Protein AF-A0A179G0D1-F1 (afdb_monomer)

Organism: NCBI:txid1380566

Nearest PDB structures (foldseek):
  8s24-assembly1_A  TM=2.147E-01  e=2.801E+00  Homo sapiens

Radius of gyration: 25.32 Å; Cα contacts (8 Å, |Δi|>4): 1006; chains: 1; bounding box: 64×39×79 Å

pLDDT: mean 92.2, std 8.12, range [37.97, 98.31]

Structure (mmCIF, N/CA/C/O backbone):
data_AF-A0A179G0D1-F1
#
_entry.id   AF-A0A179G0D1-F1
#
loop_
_atom_site.group_PDB
_atom_site.id
_atom_site.type_symbol
_atom_site.label_atom_id
_atom_site.label_alt_id
_atom_site.label_comp_id
_atom_site.label_asym_id
_atom_site.label_entity_id
_atom_site.label_seq_id
_atom_site.pdbx_PDB_ins_code
_atom_site.Cartn_x
_atom_site.Cartn_y
_atom_site.Cartn_z
_atom_site.occupancy
_atom_site.B_iso_or_equiv
_atom_site.auth_seq_id
_atom_site.auth_comp_id
_atom_site.auth_asym_id
_atom_site.auth_atom_id
_atom_site.pdbx_PDB_model_num
ATOM 1 N N . MET A 1 1 ? -4.807 5.491 48.603 1.00 39.28 1 MET A N 1
ATOM 2 C CA . MET A 1 1 ? -5.044 5.304 47.156 1.00 39.28 1 MET A CA 1
ATOM 3 C C . MET A 1 1 ? -4.787 3.841 46.855 1.00 39.28 1 MET A C 1
ATOM 5 O O . MET A 1 1 ? -3.741 3.354 47.265 1.00 39.28 1 MET A O 1
ATOM 9 N N . ALA A 1 2 ? -5.748 3.122 46.272 1.00 37.97 2 ALA A N 1
ATOM 10 C CA . ALA A 1 2 ? -5.516 1.740 45.857 1.00 37.97 2 ALA A CA 1
ATOM 11 C C . ALA A 1 2 ? -4.412 1.736 44.791 1.00 37.97 2 ALA A C 1
ATOM 13 O O . ALA A 1 2 ? -4.463 2.536 43.859 1.00 37.97 2 ALA A O 1
ATOM 14 N N . ILE A 1 3 ? -3.393 0.899 44.979 1.00 49.31 3 ILE A N 1
ATOM 15 C CA . ILE A 1 3 ? -2.288 0.755 44.033 1.00 49.31 3 ILE A CA 1
ATOM 16 C C . ILE A 1 3 ? -2.880 0.187 42.744 1.00 49.31 3 ILE A C 1
ATOM 18 O O . ILE A 1 3 ? -3.497 -0.879 42.751 1.00 49.31 3 ILE A O 1
ATOM 22 N N . PHE A 1 4 ? -2.749 0.942 41.658 1.00 64.94 4 PHE A N 1
ATOM 23 C CA . PHE A 1 4 ? -3.170 0.519 40.334 1.00 64.94 4 PHE A CA 1
ATOM 24 C C . PHE A 1 4 ? -2.309 -0.669 39.903 1.00 64.94 4 PHE A C 1
ATOM 26 O O . PHE A 1 4 ? -1.105 -0.526 39.710 1.00 64.94 4 PHE A O 1
ATOM 33 N N . ASN A 1 5 ? -2.921 -1.846 39.788 1.00 75.88 5 ASN A N 1
ATOM 34 C CA . ASN A 1 5 ? -2.228 -3.033 39.312 1.00 75.88 5 ASN A CA 1
ATOM 35 C C . ASN A 1 5 ? -2.349 -3.089 37.784 1.00 75.88 5 ASN A C 1
ATOM 37 O O . ASN A 1 5 ? -3.320 -3.628 37.247 1.00 75.88 5 ASN A O 1
ATOM 41 N N . VAL A 1 6 ? -1.399 -2.471 37.080 1.00 83.62 6 VAL A N 1
ATOM 42 C CA . VAL A 1 6 ? -1.234 -2.701 35.640 1.00 83.62 6 VAL A CA 1
ATOM 43 C C . VAL A 1 6 ? -0.894 -4.186 35.481 1.00 83.62 6 VAL A C 1
ATOM 45 O O . VAL A 1 6 ? 0.033 -4.645 36.146 1.00 83.62 6 VAL A O 1
ATOM 48 N N . PRO A 1 7 ? -1.588 -4.962 34.625 1.00 85.44 7 PRO A N 1
ATOM 49 C CA . PRO A 1 7 ? -1.140 -6.321 34.320 1.00 85.44 7 PRO A CA 1
ATOM 50 C C . PRO A 1 7 ? 0.321 -6.310 33.831 1.00 85.44 7 PRO A C 1
ATOM 52 O O . PRO A 1 7 ? 0.851 -5.265 33.480 1.00 85.44 7 PRO A O 1
ATOM 55 N N . GLU A 1 8 ? 1.014 -7.435 33.744 1.00 84.94 8 GLU A N 1
ATOM 56 C CA . GLU A 1 8 ? 2.316 -7.445 33.051 1.00 84.94 8 GLU A CA 1
ATOM 57 C C . GLU A 1 8 ? 2.097 -7.488 31.522 1.00 84.94 8 GLU A C 1
ATOM 59 O O . GLU A 1 8 ? 1.105 -8.080 31.072 1.00 84.94 8 GLU A O 1
ATOM 64 N N . PRO A 1 9 ? 2.969 -6.860 30.705 1.00 84.06 9 PRO A N 1
ATOM 65 C CA . PRO A 1 9 ? 2.855 -6.915 29.252 1.00 84.06 9 PRO A CA 1
ATOM 66 C C . PRO A 1 9 ? 2.921 -8.358 28.736 1.00 84.06 9 PRO A C 1
ATOM 68 O O . PRO A 1 9 ? 3.546 -9.243 29.320 1.00 84.06 9 PRO A O 1
ATOM 71 N N . ASN A 1 10 ? 2.270 -8.584 27.600 1.00 87.19 10 ASN A N 1
ATOM 72 C CA . ASN A 1 10 ? 2.371 -9.801 26.807 1.00 87.19 10 ASN A CA 1
ATOM 73 C C . ASN A 1 10 ? 2.396 -9.381 25.332 1.00 87.19 10 ASN A C 1
ATOM 75 O O . ASN A 1 10 ? 1.562 -8.574 24.917 1.00 87.19 10 ASN A O 1
ATOM 79 N N . ASN A 1 11 ? 3.340 -9.920 24.559 1.00 83.75 11 ASN A N 1
ATOM 80 C CA . ASN A 1 11 ? 3.545 -9.548 23.155 1.00 83.75 11 ASN A CA 1
ATOM 81 C C . ASN A 1 11 ? 2.497 -10.153 22.204 1.00 83.75 11 ASN A C 1
ATOM 83 O O . ASN A 1 11 ? 2.361 -9.692 21.074 1.00 83.75 11 ASN A O 1
ATOM 87 N N . LEU A 1 12 ? 1.764 -11.181 22.639 1.00 87.25 12 LEU A N 1
ATOM 88 C CA . LEU A 1 12 ? 0.807 -11.944 21.830 1.00 87.25 12 LEU A CA 1
ATOM 89 C C . LEU A 1 12 ? -0.655 -11.604 22.127 1.00 87.25 12 LEU A C 1
ATOM 91 O O . LEU A 1 12 ? -1.526 -11.860 21.298 1.00 87.25 12 LEU A O 1
ATOM 95 N N . HIS A 1 13 ? -0.942 -11.050 23.305 1.00 91.81 13 HIS A N 1
ATOM 96 C CA . HIS A 1 13 ? -2.311 -10.836 23.771 1.00 91.81 13 HIS A CA 1
ATOM 97 C C . HIS A 1 13 ? -2.532 -9.393 24.218 1.00 91.81 13 HIS A C 1
ATOM 99 O O . HIS A 1 13 ? -1.615 -8.774 24.771 1.00 91.81 13 HIS A O 1
ATOM 105 N N . PRO A 1 14 ? -3.740 -8.836 24.017 1.00 94.56 14 PRO A N 1
ATOM 106 C CA . PRO A 1 14 ? -4.059 -7.514 24.533 1.00 94.56 14 PRO A CA 1
ATOM 107 C C . PRO A 1 14 ? -3.942 -7.509 26.056 1.00 94.56 14 PRO A C 1
ATOM 109 O O . PRO A 1 14 ? -4.116 -8.534 26.710 1.00 94.56 14 PRO A O 1
ATOM 112 N N . ARG A 1 15 ? -3.619 -6.359 26.644 1.00 94.75 15 ARG A N 1
ATOM 113 C CA . ARG A 1 15 ? -3.534 -6.259 28.108 1.00 94.75 15 ARG A CA 1
ATOM 114 C C . ARG A 1 15 ? -4.920 -6.243 28.736 1.00 94.75 15 ARG A C 1
ATOM 116 O O . ARG A 1 15 ? -5.127 -6.825 29.802 1.00 94.75 15 ARG A O 1
ATOM 123 N N . TRP A 1 16 ? -5.868 -5.631 28.034 1.00 95.69 16 TRP A N 1
ATOM 124 C CA . TRP A 1 16 ? -7.251 -5.530 28.455 1.00 95.69 16 TRP A CA 1
ATOM 125 C C . TRP A 1 16 ? -8.225 -5.872 27.338 1.00 95.69 16 TRP A C 1
ATOM 127 O O . TRP A 1 16 ? -7.956 -5.637 26.163 1.00 95.69 16 TRP A O 1
ATOM 137 N N . LEU A 1 17 ? -9.390 -6.367 27.739 1.00 97.25 17 LEU A N 1
ATOM 138 C CA . LEU A 1 17 ? -10.559 -6.546 26.891 1.00 97.25 17 LEU A CA 1
ATOM 139 C C . LEU A 1 17 ? -11.753 -5.847 27.536 1.00 97.25 17 LEU A C 1
ATOM 141 O O . LEU A 1 17 ? -11.923 -5.868 28.757 1.00 97.25 17 LEU A O 1
ATOM 145 N N . LEU A 1 18 ? -12.597 -5.231 26.717 1.00 97.69 18 LEU A N 1
ATOM 146 C CA . LEU A 1 18 ? -13.865 -4.676 27.158 1.00 97.69 18 LEU A CA 1
ATOM 147 C C . LEU A 1 18 ? -14.913 -5.789 27.213 1.00 97.69 18 LEU A C 1
ATOM 149 O O . LEU A 1 18 ? -15.201 -6.422 26.199 1.00 97.69 18 LEU A O 1
ATOM 153 N N . ASN A 1 19 ? -15.522 -5.990 28.380 1.00 97.75 19 ASN A N 1
ATOM 154 C CA . ASN A 1 19 ? -16.714 -6.817 28.516 1.00 97.75 19 ASN A CA 1
ATOM 155 C C . ASN A 1 19 ? -17.952 -5.978 28.147 1.00 97.75 19 ASN A C 1
ATOM 157 O O . ASN A 1 19 ? -18.317 -5.049 28.877 1.00 97.75 19 ASN A O 1
ATOM 161 N N . LEU A 1 20 ? -18.592 -6.285 27.014 1.00 96.62 20 LEU A N 1
ATOM 162 C CA . LEU A 1 20 ? -19.716 -5.501 26.484 1.00 96.62 20 LEU A CA 1
ATOM 163 C C . LEU A 1 20 ? -20.985 -5.604 27.343 1.00 96.62 20 LEU A C 1
ATOM 165 O O . LEU A 1 20 ? -21.753 -4.636 27.419 1.00 96.62 20 LEU A O 1
ATOM 169 N N . ASP A 1 21 ? -21.198 -6.736 28.013 1.00 95.19 21 ASP A N 1
ATOM 170 C CA . ASP A 1 21 ? -22.391 -6.977 28.828 1.00 95.19 21 ASP A CA 1
ATOM 171 C C . ASP A 1 21 ? -22.311 -6.237 30.159 1.00 95.19 21 ASP A C 1
ATOM 173 O O . ASP A 1 21 ? -23.216 -5.481 30.518 1.00 95.19 21 ASP A O 1
ATOM 177 N N . LYS A 1 22 ? -21.179 -6.380 30.854 1.00 96.75 22 LYS A N 1
ATOM 178 C CA . LYS A 1 22 ? -20.906 -5.704 32.129 1.00 96.75 22 LYS A CA 1
ATOM 179 C C . LYS A 1 22 ? -20.537 -4.231 31.955 1.00 96.75 22 LYS A C 1
ATOM 181 O O . LYS A 1 22 ? -20.590 -3.479 32.927 1.00 96.75 22 LYS A O 1
ATOM 186 N N . TRP A 1 23 ? -20.179 -3.821 30.735 1.00 96.56 23 TRP A N 1
ATOM 187 C CA . TRP A 1 23 ? -19.649 -2.494 30.417 1.00 96.56 23 TRP A CA 1
ATOM 188 C C . TRP A 1 23 ? -18.460 -2.126 31.310 1.00 96.56 23 TRP A C 1
ATOM 190 O O . TRP A 1 23 ? -18.458 -1.121 32.025 1.00 96.56 23 TRP A O 1
ATOM 200 N N . SER A 1 24 ? -17.459 -3.003 31.309 1.00 96.94 24 SER A N 1
ATOM 201 C CA . SER A 1 24 ? -16.287 -2.896 32.176 1.00 96.94 24 SER A CA 1
ATOM 202 C C . SER A 1 24 ? -15.034 -3.427 31.497 1.00 96.94 24 SER A C 1
ATOM 204 O O . SER A 1 24 ? -15.102 -4.404 30.750 1.00 96.94 24 SER A O 1
ATOM 206 N N . LEU A 1 25 ? -13.891 -2.825 31.805 1.00 95.75 25 LEU A N 1
ATOM 207 C CA . LEU A 1 25 ? -12.588 -3.302 31.365 1.00 95.75 25 LEU A CA 1
ATOM 208 C C . LEU A 1 25 ? -12.143 -4.500 32.220 1.00 95.75 25 LEU A C 1
ATOM 210 O O . LEU A 1 25 ? -12.266 -4.475 33.445 1.00 95.75 25 LEU A O 1
ATOM 214 N N . SER A 1 26 ? -11.625 -5.546 31.585 1.00 95.31 26 SER A N 1
ATOM 215 C CA . SER A 1 26 ? -11.068 -6.732 32.244 1.00 95.31 26 SER A CA 1
ATOM 216 C C . SER A 1 26 ? -9.633 -6.957 31.781 1.00 95.31 26 SER A C 1
ATOM 218 O O . SER A 1 26 ? -9.331 -6.791 30.600 1.00 95.31 26 SER A O 1
ATOM 220 N N . SER A 1 27 ? -8.739 -7.328 32.700 1.00 94.56 27 SER A N 1
ATOM 221 C CA . SER A 1 27 ? -7.403 -7.823 32.342 1.00 94.56 27 SER A CA 1
ATOM 222 C C . SER A 1 27 ? -7.555 -9.099 31.523 1.00 94.56 27 SER A C 1
ATOM 224 O O . SER A 1 27 ? -8.339 -9.966 31.903 1.00 94.56 27 SER A O 1
ATOM 226 N N . TYR A 1 28 ? -6.803 -9.239 30.428 1.00 95.19 28 TYR A N 1
ATOM 227 C CA . TYR A 1 28 ? -6.852 -10.454 29.608 1.00 95.19 28 TYR A CA 1
ATOM 228 C C . TYR A 1 28 ? -6.548 -11.709 30.432 1.00 95.19 28 TYR A C 1
ATOM 230 O O . TYR A 1 28 ? -7.207 -12.724 30.251 1.00 95.19 28 TYR A O 1
ATOM 238 N N . ARG A 1 29 ? -5.603 -11.620 31.379 1.00 93.81 29 ARG A N 1
ATOM 239 C CA . ARG A 1 29 ? -5.217 -12.740 32.257 1.00 93.81 29 ARG A CA 1
ATOM 240 C C . ARG A 1 29 ? -6.380 -13.253 33.098 1.00 93.81 29 ARG A C 1
ATOM 242 O O . ARG A 1 29 ? -6.520 -14.455 33.275 1.00 93.81 29 ARG A O 1
ATOM 249 N N . ASP A 1 30 ? -7.227 -12.348 33.574 1.00 94.88 30 ASP A N 1
ATOM 250 C CA . ASP A 1 30 ? -8.336 -12.697 34.465 1.00 94.88 30 ASP A CA 1
ATOM 251 C C . ASP A 1 30 ? -9.474 -13.397 33.709 1.00 94.88 30 ASP A C 1
ATOM 253 O O . ASP A 1 30 ? -10.311 -14.055 34.320 1.00 94.88 30 ASP A O 1
ATOM 257 N N . VAL A 1 31 ? -9.521 -13.242 32.382 1.00 95.94 31 VAL A N 1
ATOM 258 C CA . VAL A 1 31 ? -10.565 -13.800 31.509 1.00 95.94 31 VAL A CA 1
ATOM 259 C C . VAL A 1 31 ? -9.994 -14.752 30.458 1.00 95.94 31 VAL A C 1
ATOM 261 O O . VAL A 1 31 ? -10.681 -15.099 29.500 1.00 95.94 31 VAL A O 1
ATOM 264 N N . GLU A 1 32 ? -8.739 -15.178 30.613 1.00 96.00 32 GLU A N 1
ATOM 265 C CA . GLU A 1 32 ? -8.001 -15.913 29.584 1.00 96.00 32 GLU A CA 1
ATOM 266 C C . GLU A 1 32 ? -8.692 -17.231 29.219 1.00 96.00 32 GLU A C 1
ATOM 268 O O . GLU A 1 32 ? -8.821 -17.546 28.037 1.00 96.00 32 GLU A O 1
ATOM 273 N N . ASP A 1 33 ? -9.197 -17.972 30.205 1.00 96.75 33 ASP A N 1
ATOM 274 C CA . ASP A 1 33 ? -9.899 -19.239 29.975 1.00 96.75 33 ASP A CA 1
ATOM 275 C C . ASP A 1 33 ? -11.215 -19.042 29.205 1.00 96.75 33 ASP A C 1
ATOM 277 O O . ASP A 1 33 ? -11.544 -19.813 28.297 1.00 96.75 33 ASP A O 1
ATOM 281 N N . GLU A 1 34 ? -11.958 -17.975 29.515 1.00 96.62 34 GLU A N 1
ATOM 282 C CA . GLU A 1 34 ? -13.186 -17.622 28.797 1.00 96.62 34 GLU A CA 1
ATOM 283 C C . GLU A 1 34 ? -12.878 -17.194 27.360 1.00 96.62 34 GLU A C 1
ATOM 285 O O . GLU A 1 34 ? -13.547 -17.638 26.424 1.00 96.62 34 GLU A O 1
ATOM 290 N N . VAL A 1 35 ? -11.831 -16.387 27.171 1.00 96.19 35 VAL A N 1
ATOM 291 C CA . VAL A 1 35 ? -11.383 -15.914 25.858 1.00 96.19 35 VAL A CA 1
ATOM 292 C C . VAL A 1 35 ? -10.835 -17.059 25.010 1.00 96.19 35 VAL A C 1
ATOM 294 O O . VAL A 1 35 ? -11.150 -17.129 23.826 1.00 96.19 35 VAL A O 1
ATOM 297 N N . LYS A 1 36 ? -10.095 -18.012 25.585 1.00 95.31 36 LYS A N 1
ATOM 298 C CA . LYS A 1 36 ? -9.659 -19.227 24.874 1.00 95.31 36 LYS A CA 1
ATOM 299 C C . LYS A 1 36 ? -10.841 -20.056 24.376 1.00 95.31 36 LYS A C 1
ATOM 301 O O . LYS A 1 36 ? -10.759 -20.655 23.308 1.00 95.31 36 LYS A O 1
ATOM 306 N N . LYS A 1 37 ? -11.947 -20.085 25.129 1.00 95.62 37 LYS A N 1
ATOM 307 C CA . LYS A 1 37 ? -13.154 -20.844 24.772 1.00 95.62 37 LYS A CA 1
ATOM 308 C C . LYS A 1 37 ? -14.048 -20.119 23.765 1.00 95.62 37 LYS A C 1
ATOM 310 O O . LYS A 1 37 ? -14.605 -20.756 22.876 1.00 95.62 37 LYS A O 1
ATOM 315 N N . GLN A 1 38 ? -14.251 -18.816 23.941 1.00 95.38 38 GLN A N 1
ATOM 316 C CA . GLN A 1 38 ? -15.261 -18.044 23.207 1.00 95.38 38 GLN A CA 1
ATOM 317 C C . GLN A 1 38 ? -14.668 -17.088 22.170 1.00 95.38 38 GLN A C 1
ATOM 319 O O . GLN A 1 38 ? -15.422 -16.506 21.388 1.00 95.38 38 GLN A O 1
ATOM 324 N N . GLY A 1 39 ? -13.349 -16.902 22.171 1.00 96.50 39 GLY A N 1
ATOM 325 C CA . GLY A 1 39 ? -12.656 -15.860 21.427 1.00 96.50 39 GLY A CA 1
ATOM 326 C C . GLY A 1 39 ? -12.999 -14.451 21.910 1.00 96.50 39 GLY A C 1
ATOM 327 O O . GLY A 1 39 ? -13.874 -14.232 22.750 1.00 96.50 39 GLY A O 1
ATOM 328 N N . TYR A 1 40 ? -12.328 -13.468 21.321 1.00 98.00 40 TYR A N 1
ATOM 329 C CA . TYR A 1 40 ? -12.668 -12.057 21.462 1.00 98.00 40 TYR A CA 1
ATOM 330 C C . TYR A 1 40 ? -12.838 -11.406 20.091 1.00 98.00 40 TYR A C 1
ATOM 332 O O . TYR A 1 40 ? -12.479 -11.972 19.052 1.00 98.00 40 TYR A O 1
ATOM 340 N N . GLY A 1 41 ? -13.454 -10.234 20.114 1.00 97.69 41 GLY A N 1
ATOM 341 C CA . GLY A 1 41 ? -13.712 -9.392 18.965 1.00 97.69 41 GLY A CA 1
ATOM 342 C C . GLY A 1 41 ? -12.737 -8.228 18.821 1.00 97.69 41 GLY A C 1
ATOM 343 O O . GLY A 1 41 ? -12.164 -7.794 19.816 1.00 97.69 41 GLY A O 1
ATOM 344 N N . ILE A 1 42 ? -12.605 -7.667 17.622 1.00 97.12 42 ILE A N 1
ATOM 345 C CA . ILE A 1 42 ? -11.907 -6.393 17.381 1.00 97.12 42 ILE A CA 1
ATOM 346 C C . ILE A 1 42 ? -12.742 -5.454 16.516 1.00 97.12 42 ILE A C 1
ATOM 348 O O . ILE A 1 42 ? -13.594 -5.882 15.738 1.00 97.12 42 ILE A O 1
ATOM 352 N N . VAL A 1 43 ? -12.461 -4.163 16.617 1.00 96.06 43 VAL A N 1
ATOM 353 C CA . VAL A 1 43 ? -13.108 -3.130 15.810 1.00 96.06 43 VAL A CA 1
ATOM 354 C C . VAL A 1 43 ? -12.068 -2.219 15.175 1.00 96.06 43 VAL A C 1
ATOM 356 O O . VAL A 1 43 ? -11.113 -1.804 15.828 1.00 96.06 43 VAL A O 1
ATOM 359 N N . SER A 1 44 ? -12.309 -1.881 13.912 1.00 96.56 44 SER A N 1
ATOM 360 C CA . SER A 1 44 ? -11.576 -0.874 13.150 1.00 96.56 44 SER A CA 1
ATOM 361 C C . SER A 1 44 ? -12.529 0.258 12.748 1.00 96.56 44 SER A C 1
ATOM 363 O O . SER A 1 44 ? -13.620 0.016 12.235 1.00 96.56 44 SER A O 1
ATOM 365 N N . TYR A 1 45 ? -12.153 1.497 13.068 1.00 95.62 45 TYR A N 1
ATOM 366 C CA . TYR A 1 45 ? -12.973 2.717 12.970 1.00 95.62 45 TYR A CA 1
ATOM 367 C C . TYR A 1 45 ? -12.092 3.944 13.304 1.00 95.62 45 TYR A C 1
ATOM 369 O O . TYR A 1 45 ? -10.879 3.815 13.458 1.00 95.62 45 TYR A O 1
ATOM 377 N N . THR A 1 46 ? -12.657 5.156 13.387 1.00 94.75 46 THR A N 1
ATOM 378 C CA . THR A 1 46 ? -11.854 6.399 13.437 1.00 94.75 46 THR A CA 1
ATOM 379 C C . THR A 1 46 ? -12.311 7.443 14.464 1.00 94.75 46 THR A C 1
ATOM 381 O O . THR A 1 46 ? -12.420 8.630 14.150 1.00 94.75 46 THR A O 1
ATOM 384 N N . TRP A 1 47 ? -12.494 7.054 15.731 1.00 93.00 47 TRP A N 1
ATOM 385 C CA . TRP A 1 47 ? -12.873 7.993 16.808 1.00 93.00 47 TRP A CA 1
ATOM 386 C C . TRP A 1 47 ? -11.959 9.227 16.910 1.00 93.00 47 TRP A C 1
ATOM 388 O O . TRP A 1 47 ? -12.442 10.345 17.086 1.00 93.00 47 TRP A O 1
ATOM 398 N N . GLY A 1 48 ? -10.639 9.059 16.745 1.00 90.12 48 GLY A N 1
ATOM 399 C CA . GLY A 1 48 ? -9.661 10.144 16.893 1.00 90.12 48 GLY A CA 1
ATOM 400 C C . GLY A 1 48 ? -9.844 11.283 15.884 1.00 90.12 48 GLY A C 1
ATOM 401 O O . GLY A 1 48 ? -9.398 12.403 16.121 1.00 90.12 48 GLY A O 1
ATOM 402 N N . ARG A 1 49 ? -10.547 11.029 14.772 1.00 91.06 49 ARG A N 1
ATOM 403 C CA . ARG A 1 49 ? -10.867 12.029 13.739 1.00 91.06 49 ARG A CA 1
ATOM 404 C C . ARG A 1 49 ? -12.066 12.898 14.093 1.00 91.06 49 ARG A C 1
ATOM 406 O O . ARG A 1 49 ? -12.222 13.980 13.531 1.00 91.06 49 ARG A O 1
ATOM 413 N N . VAL A 1 50 ? -12.881 12.431 15.030 1.00 91.75 50 VAL A N 1
ATOM 414 C CA . VAL A 1 50 ? -14.130 13.065 15.459 1.00 91.75 50 VAL A CA 1
ATOM 415 C C . VAL A 1 50 ? -14.120 13.389 16.956 1.00 91.75 50 VAL A C 1
ATOM 417 O O . VAL A 1 50 ? -15.136 13.818 17.503 1.00 91.75 50 VAL A O 1
ATOM 420 N N . ALA A 1 51 ? -12.966 13.232 17.611 1.00 92.44 51 ALA A N 1
ATOM 421 C CA . ALA A 1 51 ? -12.750 13.579 19.007 1.00 92.44 51 ALA A CA 1
ATOM 422 C C . ALA A 1 51 ? -12.914 15.087 19.249 1.00 92.44 51 ALA A C 1
ATOM 424 O O . ALA A 1 51 ? -12.511 15.925 18.441 1.00 92.44 51 ALA A O 1
ATOM 425 N N . VAL A 1 52 ? -13.493 15.429 20.397 1.00 92.88 52 VAL A N 1
ATOM 426 C CA . VAL A 1 52 ? -13.675 16.797 20.875 1.00 92.88 52 VAL A CA 1
ATOM 427 C C . VAL A 1 52 ? -12.563 17.098 21.884 1.00 92.88 52 VAL A C 1
ATOM 429 O O . VAL A 1 52 ? -12.573 16.529 22.980 1.00 92.88 52 VAL A O 1
ATOM 432 N N . PRO A 1 53 ? -11.595 17.975 21.552 1.00 89.06 53 PRO A N 1
ATOM 433 C CA . PRO A 1 53 ? -10.437 18.220 22.405 1.00 89.06 53 PRO A CA 1
ATOM 434 C C . PRO A 1 53 ? -10.818 18.618 23.834 1.00 89.06 53 PRO A C 1
ATOM 436 O O . PRO A 1 53 ? -11.663 19.488 24.050 1.00 89.06 53 PRO A O 1
ATOM 439 N N . GLY A 1 54 ? -10.175 17.978 24.812 1.00 87.38 54 GLY A N 1
ATOM 440 C CA . GLY A 1 54 ? -10.315 18.302 26.233 1.00 87.38 54 GLY A CA 1
ATOM 441 C C . GLY A 1 54 ? -11.654 17.927 26.875 1.00 87.38 54 GLY A C 1
ATOM 442 O O . GLY A 1 54 ? -11.867 18.286 28.031 1.00 87.38 54 GLY A O 1
ATOM 443 N N . LYS A 1 55 ? -12.550 17.224 26.171 1.00 92.06 55 LYS A N 1
ATOM 444 C CA . LYS A 1 55 ? -13.824 16.751 26.729 1.00 92.06 55 LYS A CA 1
ATOM 445 C C . LYS A 1 55 ? -13.817 15.237 26.896 1.00 92.06 55 LYS A C 1
ATOM 447 O O . LYS A 1 55 ? -13.367 14.524 26.004 1.00 92.06 55 LYS A O 1
ATOM 452 N N . ALA A 1 56 ? -14.353 14.765 28.018 1.00 92.50 56 ALA A N 1
ATOM 453 C CA . ALA A 1 56 ? -14.548 13.346 28.295 1.00 92.50 56 ALA A CA 1
ATOM 454 C C . ALA A 1 56 ? -15.970 12.904 27.921 1.00 92.50 56 ALA A C 1
ATOM 456 O O . ALA A 1 56 ? -16.925 13.678 28.037 1.00 92.50 56 ALA A O 1
ATOM 457 N N . ALA A 1 57 ? -16.107 11.664 27.462 1.00 93.62 57 ALA A N 1
ATOM 458 C CA . ALA A 1 57 ? -17.387 11.039 27.180 1.00 93.62 57 ALA A CA 1
ATOM 459 C C . ALA A 1 57 ? -18.136 10.725 28.491 1.00 93.62 57 ALA A C 1
ATOM 461 O O . ALA A 1 57 ? -17.516 10.275 29.460 1.00 93.62 57 ALA A O 1
ATOM 462 N N . PRO A 1 58 ? -19.463 10.931 28.548 1.00 94.00 58 PRO A N 1
ATOM 463 C CA . PRO A 1 58 ? -20.258 10.531 29.703 1.00 94.00 58 PRO A CA 1
ATOM 464 C C . PRO A 1 58 ? -20.395 9.003 29.775 1.00 94.00 58 PRO A C 1
ATOM 466 O O . PRO A 1 58 ? -20.421 8.329 28.749 1.00 94.00 58 PRO A O 1
ATOM 469 N N . ASN A 1 59 ? -20.552 8.464 30.988 1.00 92.62 59 ASN A N 1
ATOM 470 C CA . ASN A 1 59 ? -20.807 7.037 31.252 1.00 92.62 59 ASN A CA 1
ATOM 471 C C . ASN A 1 59 ? -19.770 6.052 30.651 1.00 92.62 59 ASN A C 1
ATOM 473 O O . ASN A 1 59 ? -20.156 5.061 30.013 1.00 92.62 59 ASN A O 1
ATOM 477 N N . PRO A 1 60 ? -18.455 6.276 30.853 1.00 94.69 60 PRO A N 1
ATOM 478 C CA . PRO A 1 60 ? -17.437 5.357 30.358 1.00 94.69 60 PRO A CA 1
ATOM 479 C C . PRO A 1 60 ? -17.536 3.979 31.047 1.00 94.69 60 PRO A C 1
ATOM 481 O O . PRO A 1 60 ? -18.082 3.873 32.152 1.00 94.69 60 PRO A O 1
ATOM 484 N N . PRO A 1 61 ? -17.006 2.908 30.426 1.00 95.12 61 PRO A N 1
ATOM 485 C CA . PRO A 1 61 ? -16.900 1.599 31.062 1.00 95.12 61 PRO A CA 1
ATOM 486 C C . PRO A 1 61 ? -16.234 1.647 32.442 1.00 95.12 61 PRO A C 1
ATOM 488 O O . PRO A 1 61 ? -15.288 2.399 32.682 1.00 95.12 61 PRO A O 1
ATOM 491 N N . LYS A 1 62 ? -16.685 0.787 33.358 1.00 95.38 62 LYS A N 1
ATOM 492 C CA . LYS A 1 62 ? -16.060 0.662 34.684 1.00 95.38 62 LYS A CA 1
ATOM 493 C C . LYS A 1 62 ? -14.637 0.104 34.562 1.00 95.38 62 LYS A C 1
ATOM 495 O O . LYS A 1 62 ? -14.383 -0.770 33.739 1.00 95.38 62 LYS A O 1
ATOM 500 N N . GLY A 1 63 ? -13.733 0.555 35.432 1.00 91.00 63 GLY A N 1
ATOM 501 C CA . GLY A 1 63 ? -12.361 0.031 35.537 1.00 91.00 63 GLY A CA 1
ATOM 502 C C . GLY A 1 63 ? -11.299 0.797 34.740 1.00 91.00 63 GLY A C 1
ATOM 503 O O . GLY A 1 63 ? -10.112 0.533 34.922 1.00 91.00 63 GLY A O 1
ATOM 504 N N . LEU A 1 64 ? -11.694 1.774 33.918 1.00 90.56 64 LEU A N 1
ATOM 505 C CA . LEU A 1 64 ? -10.763 2.657 33.210 1.00 90.56 64 LEU A CA 1
ATOM 506 C C . LEU A 1 64 ? -10.006 3.576 34.178 1.00 90.56 64 LEU A C 1
ATOM 508 O O . LEU A 1 64 ? -10.572 4.054 35.159 1.00 90.56 64 LEU A O 1
ATOM 512 N N . GLN A 1 65 ? -8.730 3.828 33.877 1.00 87.00 65 GLN A N 1
ATOM 513 C CA . GLN A 1 65 ? -7.868 4.756 34.630 1.00 87.00 65 GLN A CA 1
ATOM 514 C C . GLN A 1 65 ? -7.541 6.035 33.854 1.00 87.00 65 GLN A C 1
ATOM 516 O O . GLN A 1 65 ? -6.711 6.838 34.276 1.00 87.00 65 GLN A O 1
ATOM 521 N N . TRP A 1 66 ? -8.153 6.201 32.691 1.00 90.31 66 TRP A N 1
ATOM 522 C CA . TRP A 1 66 ? -7.992 7.356 31.828 1.00 90.31 66 TRP A CA 1
ATOM 523 C C . TRP A 1 66 ? -9.362 7.836 31.380 1.00 90.31 66 TRP A C 1
ATOM 525 O O . TRP A 1 66 ? -10.324 7.064 31.327 1.00 90.31 66 TRP A O 1
ATOM 535 N N . ASP A 1 67 ? -9.432 9.115 31.035 1.00 89.62 67 ASP A N 1
ATOM 536 C CA . ASP A 1 67 ? -10.627 9.677 30.434 1.00 89.62 67 ASP A CA 1
ATOM 537 C C . ASP A 1 67 ? -10.802 9.119 29.022 1.00 89.62 67 ASP A C 1
ATOM 539 O O . ASP A 1 67 ? -9.865 9.094 28.221 1.00 89.62 67 ASP A O 1
ATOM 543 N N . VAL A 1 68 ? -12.027 8.710 28.703 1.00 92.38 68 VAL A N 1
ATOM 544 C CA . VAL A 1 68 ? -12.431 8.389 27.333 1.00 92.38 68 VAL A CA 1
ATOM 545 C C . VAL A 1 68 ? -12.752 9.709 26.633 1.00 92.38 68 VAL A C 1
ATOM 547 O O . VAL A 1 68 ? -13.663 10.403 27.087 1.00 92.38 68 VAL A O 1
ATOM 550 N N . PRO A 1 69 ? -12.050 10.099 25.554 1.00 93.25 69 PRO A N 1
ATOM 551 C CA . PRO A 1 69 ? -12.350 11.337 24.838 1.00 93.25 69 PRO A CA 1
ATOM 552 C C . PRO A 1 69 ? -13.788 11.356 24.321 1.00 93.25 69 PRO A C 1
ATOM 554 O O . PRO A 1 69 ? -14.242 10.358 23.784 1.00 93.25 69 PRO A O 1
ATOM 557 N N . LEU A 1 70 ? -14.497 12.478 24.436 1.00 94.81 70 LEU A N 1
ATOM 558 C CA . LEU A 1 70 ? -15.797 12.673 23.791 1.00 94.81 70 LEU A CA 1
ATOM 559 C C . LEU A 1 70 ? -15.611 12.739 22.272 1.00 94.81 70 LEU A C 1
ATOM 561 O O . LEU A 1 70 ? -14.659 13.356 21.800 1.00 94.81 70 LEU A O 1
ATOM 565 N N . VAL A 1 71 ? -16.548 12.187 21.504 1.00 95.00 71 VAL A N 1
ATOM 566 C CA . VAL A 1 71 ? -16.604 12.345 20.043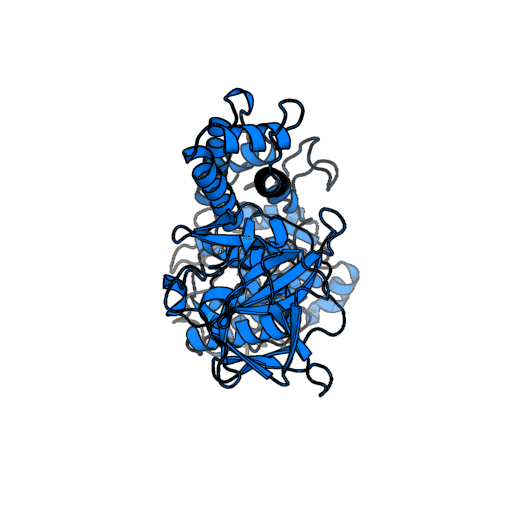 1.00 95.00 71 VAL A CA 1
ATOM 567 C C . VAL A 1 71 ? -17.907 13.022 19.623 1.00 95.00 71 VAL A C 1
ATOM 569 O O . VAL A 1 71 ? -18.884 13.010 20.368 1.00 95.00 71 VAL A O 1
ATOM 572 N N . LYS A 1 72 ? -17.908 13.661 18.448 1.00 94.31 72 LYS A N 1
ATOM 573 C CA . LYS A 1 72 ? -19.061 14.425 17.935 1.00 94.31 72 LYS A CA 1
ATOM 574 C C . LYS A 1 72 ? -19.975 13.652 16.977 1.00 94.31 72 LYS A C 1
ATOM 576 O O . LYS A 1 72 ? -21.092 14.105 16.762 1.00 94.31 72 LYS A O 1
ATOM 581 N N . SER A 1 73 ? -19.501 12.550 16.388 1.00 93.56 73 SER A N 1
ATOM 582 C CA . SER A 1 73 ? -20.260 11.798 15.371 1.00 93.56 73 SER A CA 1
ATOM 583 C C . SER A 1 73 ? -21.218 10.761 15.961 1.00 93.56 73 SER A C 1
ATOM 585 O O . SER A 1 73 ? -22.199 10.421 15.315 1.00 93.56 73 SER A O 1
ATOM 587 N N . PHE A 1 74 ? -20.950 10.256 17.167 1.00 95.25 74 PHE A N 1
ATOM 588 C CA . PHE A 1 74 ? -21.747 9.212 17.816 1.00 95.25 74 PHE A CA 1
ATOM 589 C C . PHE A 1 74 ? -21.527 9.209 19.336 1.00 95.25 74 PHE A C 1
ATOM 591 O O . PHE A 1 74 ? -20.576 9.787 19.862 1.00 95.25 74 PHE A O 1
ATOM 598 N N . THR A 1 75 ? -22.406 8.539 20.061 1.00 95.38 75 THR A N 1
ATOM 599 C CA . THR A 1 75 ? -22.349 8.337 21.510 1.00 95.38 75 THR A CA 1
ATOM 600 C C . THR A 1 75 ? -21.707 6.994 21.864 1.00 95.38 75 THR A C 1
ATOM 602 O O . THR A 1 75 ? -21.584 6.090 21.034 1.00 95.38 75 THR A O 1
ATOM 605 N N . LEU A 1 76 ? -21.320 6.824 23.134 1.00 95.25 76 LEU A N 1
ATOM 606 C CA . LEU A 1 76 ? -20.856 5.524 23.631 1.00 95.25 76 LEU A CA 1
ATOM 607 C C . LEU A 1 76 ? -21.939 4.442 23.567 1.00 95.25 76 LEU A C 1
ATOM 609 O O . LEU A 1 76 ? -21.609 3.273 23.386 1.00 95.25 76 LEU A O 1
ATOM 613 N N . GLU A 1 77 ? -23.210 4.815 23.713 1.00 95.56 77 GLU A N 1
ATOM 614 C CA . GLU A 1 77 ? -24.330 3.875 23.639 1.00 95.56 77 GLU A CA 1
ATOM 615 C C . GLU A 1 77 ? -24.546 3.367 22.213 1.00 95.56 77 GLU A C 1
ATOM 617 O O . GLU A 1 77 ? -24.674 2.159 22.015 1.00 95.56 77 GLU A O 1
ATOM 622 N N . GLU A 1 78 ? -24.502 4.258 21.220 1.00 96.44 78 GLU A N 1
ATOM 623 C CA . GLU A 1 78 ? -24.565 3.888 19.800 1.00 96.44 78 GLU A CA 1
ATOM 624 C C . GLU A 1 78 ? -23.387 2.988 19.423 1.00 96.44 78 GLU A C 1
ATOM 626 O O . GLU A 1 78 ? -23.583 1.891 18.901 1.00 96.44 78 GLU A O 1
ATOM 631 N N . ALA A 1 79 ? -22.164 3.383 19.789 1.00 96.44 79 ALA A N 1
ATOM 632 C CA . ALA A 1 79 ? -20.982 2.572 19.532 1.00 96.44 79 ALA A CA 1
ATOM 633 C C . ALA A 1 79 ? -21.079 1.190 20.202 1.00 96.44 79 ALA A C 1
ATOM 635 O O . ALA A 1 79 ? -20.809 0.172 19.566 1.00 96.44 79 ALA A O 1
ATOM 636 N N . LYS A 1 80 ? -21.541 1.119 21.459 1.00 96.25 80 LYS A N 1
ATOM 637 C CA . LYS A 1 80 ? -21.802 -0.149 22.158 1.00 96.25 80 LYS A CA 1
ATOM 638 C C . LYS A 1 80 ? -22.801 -1.024 21.406 1.00 96.25 80 LYS A C 1
ATOM 640 O O . LYS A 1 80 ? -22.593 -2.235 21.328 1.00 96.25 80 LYS A O 1
ATOM 645 N N . ALA A 1 81 ? -23.886 -0.442 20.896 1.00 96.69 81 ALA A N 1
ATOM 646 C CA . ALA A 1 81 ? -24.897 -1.169 20.138 1.00 96.69 81 ALA A CA 1
ATOM 647 C C . ALA A 1 81 ? -24.300 -1.782 18.863 1.00 96.69 81 ALA A C 1
ATOM 649 O O . ALA A 1 81 ? -24.520 -2.964 18.602 1.00 96.69 81 ALA A O 1
ATOM 650 N N . VAL A 1 82 ? -23.462 -1.028 18.145 1.00 97.19 82 VAL A N 1
ATOM 651 C CA . VAL A 1 82 ? -22.727 -1.531 16.977 1.00 97.19 82 VAL A CA 1
ATOM 652 C C . VAL A 1 82 ? -21.762 -2.653 17.370 1.00 97.19 82 VAL A C 1
ATOM 654 O O . VAL A 1 82 ? -21.805 -3.719 16.761 1.00 97.19 82 VAL A O 1
ATOM 657 N N . MET A 1 83 ? -20.958 -2.495 18.431 1.00 95.94 83 MET A N 1
ATOM 658 C CA . MET A 1 83 ? -20.030 -3.551 18.876 1.00 95.94 83 MET A CA 1
ATOM 659 C C . MET A 1 83 ? -20.751 -4.861 19.228 1.00 95.94 83 MET A C 1
ATOM 661 O O . MET A 1 83 ? -20.233 -5.947 18.967 1.00 95.94 83 MET A O 1
ATOM 665 N N . LYS A 1 84 ? -21.966 -4.781 19.789 1.00 95.94 84 LYS A N 1
ATOM 666 C CA . LYS A 1 84 ? -22.771 -5.963 20.134 1.00 95.94 84 LYS A CA 1
ATOM 667 C C . LYS A 1 84 ? -23.182 -6.800 18.921 1.00 95.94 84 LYS A C 1
ATOM 669 O O . LYS A 1 84 ? -23.386 -8.002 19.083 1.00 95.94 84 LYS A O 1
ATOM 674 N N . THR A 1 85 ? -23.252 -6.218 17.722 1.00 95.12 85 THR A N 1
ATOM 675 C CA . THR A 1 85 ? -23.568 -6.964 16.485 1.00 95.12 85 THR A CA 1
ATOM 676 C C . THR A 1 85 ? -22.548 -8.065 16.182 1.00 95.12 85 THR A C 1
ATOM 678 O O . THR A 1 85 ? -22.877 -9.056 15.537 1.00 95.12 85 THR A O 1
ATOM 681 N N . MET A 1 86 ? -21.329 -7.946 16.716 1.00 94.00 86 MET A N 1
ATOM 682 C CA . MET A 1 86 ? -20.265 -8.933 16.556 1.00 94.00 86 MET A CA 1
ATOM 683 C C . MET A 1 86 ? -20.550 -10.264 17.273 1.00 94.00 86 MET A C 1
ATOM 685 O O . MET A 1 86 ? -19.910 -11.276 16.979 1.00 94.00 86 MET A O 1
ATOM 689 N N . GLY A 1 87 ? -21.482 -10.274 18.235 1.00 94.75 87 GLY A N 1
ATOM 690 C CA . GLY A 1 87 ? -21.832 -11.473 19.000 1.00 94.75 87 GLY A CA 1
ATOM 691 C C . GLY A 1 87 ? -20.702 -11.965 19.911 1.00 94.75 87 GLY A C 1
ATOM 692 O O . GLY A 1 87 ? -20.554 -13.169 20.117 1.00 94.75 87 GLY A O 1
ATOM 693 N N . LYS A 1 88 ? -19.873 -11.047 20.425 1.00 96.75 88 LYS A N 1
ATOM 694 C CA . LYS A 1 88 ? -18.770 -11.344 21.348 1.00 96.75 88 LYS A CA 1
ATOM 695 C C . LYS A 1 88 ? -18.966 -10.651 22.688 1.00 96.75 88 LYS A C 1
ATOM 697 O O . LYS A 1 88 ? -19.252 -9.461 22.733 1.00 96.75 88 LYS A O 1
ATOM 702 N N . THR A 1 89 ? -18.737 -11.389 23.772 1.00 97.38 89 THR A N 1
ATOM 703 C CA . THR A 1 89 ? -18.721 -10.849 25.140 1.00 97.38 89 THR A CA 1
ATOM 704 C C . THR A 1 89 ? -17.545 -9.897 25.342 1.00 97.38 89 THR A C 1
ATOM 706 O O . THR A 1 89 ? -17.692 -8.834 25.947 1.00 97.38 89 THR A O 1
ATOM 709 N N . TYR A 1 90 ? -16.378 -10.284 24.818 1.00 98.25 90 TYR A N 1
ATOM 710 C CA . TYR A 1 90 ? -15.122 -9.559 24.953 1.00 98.25 90 TYR A CA 1
ATOM 711 C C . TYR A 1 90 ? -14.706 -8.939 23.628 1.00 98.25 90 TYR A C 1
ATOM 713 O O . TYR A 1 90 ? -14.646 -9.630 22.611 1.00 98.25 90 TYR A O 1
ATOM 721 N N . VAL A 1 91 ? -14.373 -7.651 23.654 1.00 97.81 91 VAL A N 1
ATOM 722 C CA . VAL A 1 91 ? -13.874 -6.914 22.491 1.00 97.81 91 VAL A CA 1
ATOM 723 C C . VAL A 1 91 ? -12.619 -6.145 22.875 1.00 97.81 91 VAL A C 1
ATOM 725 O O . VAL A 1 91 ? -12.583 -5.479 23.908 1.00 97.81 91 VAL A O 1
ATOM 728 N N . TRP A 1 92 ? -11.588 -6.215 22.039 1.00 97.12 92 TRP A N 1
ATOM 729 C CA . TRP A 1 92 ? -10.512 -5.241 22.069 1.00 97.12 92 TRP A CA 1
ATOM 730 C C . TRP A 1 92 ? -10.922 -4.039 21.223 1.00 97.12 92 TRP A C 1
ATOM 732 O O . TRP A 1 92 ? -11.145 -4.146 20.015 1.00 97.12 92 TRP A O 1
ATOM 742 N N . TRP A 1 93 ? -11.056 -2.897 21.885 1.00 95.06 93 TRP A N 1
ATOM 743 C CA . TRP A 1 93 ? -11.497 -1.650 21.283 1.00 95.06 93 TRP A CA 1
ATOM 744 C C . TRP A 1 93 ? -10.516 -0.561 21.686 1.00 95.06 93 TRP A C 1
ATOM 746 O O . TRP A 1 93 ? -10.489 -0.183 22.852 1.00 95.06 93 TRP A O 1
ATOM 756 N N . ASP A 1 94 ? -9.688 -0.084 20.761 1.00 92.62 94 ASP A N 1
ATOM 757 C CA . ASP A 1 94 ? -8.560 0.818 21.043 1.00 92.62 94 ASP A CA 1
ATOM 758 C C . ASP A 1 94 ? -8.910 2.021 21.954 1.00 92.62 94 ASP A C 1
ATOM 760 O O . ASP A 1 94 ? -8.185 2.317 22.900 1.00 92.62 94 ASP A O 1
ATOM 764 N N . TRP A 1 95 ? -10.065 2.658 21.767 1.00 93.12 95 TRP A N 1
ATOM 765 C CA . TRP A 1 95 ? -10.546 3.800 22.561 1.00 93.12 95 TRP A CA 1
ATOM 766 C C . TRP A 1 95 ? -10.841 3.454 24.024 1.00 93.12 95 TRP A C 1
ATOM 768 O O . TRP A 1 95 ? -10.799 4.333 24.883 1.00 93.12 95 TRP A O 1
ATOM 778 N N . MET A 1 96 ? -11.065 2.170 24.322 1.00 94.38 96 MET A N 1
ATOM 779 C CA . MET A 1 96 ? -11.314 1.647 25.670 1.00 94.38 96 MET A CA 1
ATOM 780 C C . MET A 1 96 ? -10.162 0.804 26.215 1.00 94.38 96 MET A C 1
ATOM 782 O O . MET A 1 96 ? -9.997 0.710 27.423 1.00 94.38 96 MET A O 1
ATOM 786 N N . CYS A 1 97 ? -9.390 0.144 25.355 1.00 95.12 97 CYS A N 1
ATOM 787 C CA . CYS A 1 97 ? -8.373 -0.834 25.742 1.00 95.12 97 CYS A CA 1
ATOM 788 C C . CYS A 1 97 ? -6.944 -0.292 25.634 1.00 95.12 97 CYS A C 1
ATOM 790 O O . CYS A 1 97 ? -6.015 -0.958 26.079 1.00 95.12 97 CYS A O 1
ATOM 792 N N . VAL A 1 98 ? -6.759 0.906 25.080 1.00 92.50 98 VAL A N 1
ATOM 793 C CA . VAL A 1 98 ? -5.479 1.620 25.044 1.00 92.50 98 VAL A CA 1
ATOM 794 C C . VAL A 1 98 ? -5.639 2.918 25.835 1.00 92.50 98 VAL A C 1
ATOM 796 O O . VAL A 1 98 ? -6.667 3.577 25.670 1.00 92.50 98 VAL A O 1
ATOM 799 N N . PRO A 1 99 ? -4.669 3.317 26.681 1.00 91.69 99 PRO A N 1
ATOM 800 C CA . PRO A 1 99 ? -4.718 4.604 27.364 1.00 91.69 99 PRO A CA 1
ATOM 801 C C . PRO A 1 99 ? -4.980 5.764 26.401 1.00 91.69 99 PRO A C 1
ATOM 803 O O . PRO A 1 99 ? -4.280 5.910 25.398 1.00 91.69 99 PRO A O 1
ATOM 806 N N . GLN A 1 100 ? -5.982 6.585 26.719 1.00 89.19 100 GLN A N 1
ATOM 807 C CA . GLN A 1 100 ? -6.398 7.741 25.921 1.00 89.19 100 GLN A CA 1
ATOM 808 C C . GLN A 1 100 ? -6.215 9.060 26.678 1.00 89.19 100 GLN A C 1
ATOM 810 O O . GLN A 1 100 ? -5.952 9.081 27.880 1.00 89.19 100 GLN A O 1
ATOM 815 N N . GLY A 1 101 ? -6.364 10.173 25.958 1.00 78.50 101 GLY A N 1
ATOM 816 C CA . GLY A 1 101 ? -6.404 11.516 26.532 1.00 78.50 101 GLY A CA 1
ATOM 817 C C . GLY A 1 101 ? -5.259 12.424 26.089 1.00 78.50 101 GLY A C 1
ATOM 818 O O . GLY A 1 101 ? -4.508 12.134 25.159 1.00 78.50 101 GLY A O 1
ATOM 819 N N . ASP A 1 102 ? -5.160 13.571 26.756 1.00 77.38 102 ASP A N 1
ATOM 820 C CA . ASP A 1 102 ? -4.139 14.581 26.483 1.00 77.38 102 ASP A CA 1
ATOM 821 C C . ASP A 1 102 ? -2.750 14.067 26.895 1.00 77.38 102 ASP A C 1
ATOM 823 O O . ASP A 1 102 ? -2.477 13.849 28.079 1.00 77.38 102 ASP A O 1
ATOM 827 N N . LYS A 1 103 ? -1.849 13.900 25.917 1.00 74.00 103 LYS A N 1
ATOM 828 C CA . LYS A 1 103 ? -0.482 13.397 26.142 1.00 74.00 103 LYS A CA 1
ATOM 829 C C . LYS A 1 103 ? 0.320 14.245 27.133 1.00 74.00 103 LYS A C 1
ATOM 831 O O . LYS A 1 103 ? 1.216 13.701 27.782 1.00 74.00 103 LYS A O 1
ATOM 836 N N . SER A 1 104 ? 0.008 15.538 27.265 1.00 75.25 104 SER A N 1
ATOM 837 C CA . SER A 1 104 ? 0.653 16.429 28.240 1.00 75.25 104 SER A CA 1
ATOM 838 C C . SER A 1 104 ? 0.230 16.135 29.683 1.00 75.25 104 SER A C 1
ATOM 840 O O . SER A 1 104 ? 0.987 16.402 30.613 1.00 75.25 104 SER A O 1
ATOM 842 N N . LYS A 1 105 ? -0.952 15.536 29.867 1.00 80.06 105 LYS A N 1
ATOM 843 C CA . LYS A 1 105 ? -1.521 15.159 31.169 1.00 80.06 105 LYS A CA 1
ATOM 844 C C . LYS A 1 105 ? -1.327 13.679 31.494 1.00 80.06 105 LYS A C 1
ATOM 846 O O . LYS A 1 105 ? -1.468 13.278 32.645 1.00 80.06 105 LYS A O 1
ATOM 851 N N . MET A 1 106 ? -1.006 12.868 30.489 1.00 83.25 106 MET A N 1
ATOM 852 C CA . MET A 1 106 ? -0.750 11.441 30.645 1.00 83.25 106 MET A CA 1
ATOM 853 C C . MET A 1 106 ? 0.595 11.196 31.342 1.00 83.25 106 MET A C 1
ATOM 855 O O . MET A 1 106 ? 1.621 11.765 30.957 1.00 83.25 106 MET A O 1
ATOM 859 N N . SER A 1 107 ? 0.602 10.320 32.351 1.00 86.06 107 SER A N 1
ATOM 860 C CA . SER A 1 107 ? 1.833 9.938 33.047 1.00 86.06 107 SER A CA 1
ATOM 861 C C . SER A 1 107 ? 2.815 9.231 32.096 1.00 86.06 107 SER A C 1
ATOM 863 O O . SER A 1 107 ? 2.387 8.589 31.130 1.00 86.06 107 SER A O 1
ATOM 865 N N . PRO A 1 108 ? 4.137 9.292 32.356 1.00 85.50 108 PRO A N 1
ATOM 866 C CA . PRO A 1 108 ? 5.124 8.545 31.573 1.00 85.50 108 PRO A CA 1
ATOM 867 C C . PRO A 1 108 ? 4.817 7.042 31.492 1.00 85.50 108 PRO A C 1
ATOM 869 O O . PRO A 1 108 ? 4.994 6.432 30.441 1.00 85.50 108 PRO A O 1
ATOM 872 N N . GLU A 1 109 ? 4.297 6.463 32.575 1.00 87.12 109 GLU A N 1
ATOM 873 C CA . GLU A 1 109 ? 3.899 5.058 32.632 1.00 87.12 109 GLU A CA 1
ATOM 874 C C . GLU A 1 109 ? 2.740 4.733 31.679 1.00 87.12 109 GLU A C 1
ATOM 876 O O . GLU A 1 109 ? 2.834 3.773 30.917 1.00 87.12 109 GLU A O 1
ATOM 881 N N . LEU A 1 110 ? 1.678 5.548 31.652 1.00 87.25 110 LEU A N 1
ATOM 882 C CA . LEU A 1 110 ? 0.557 5.346 30.727 1.00 87.25 110 LEU A CA 1
ATOM 883 C C . LEU A 1 110 ? 0.972 5.545 29.265 1.00 87.25 110 LEU A C 1
ATOM 885 O O . LEU A 1 110 ? 0.479 4.827 28.398 1.00 87.25 110 LEU A O 1
ATOM 889 N N . ARG A 1 111 ? 1.914 6.458 28.985 1.00 84.12 111 ARG A N 1
ATOM 890 C CA . ARG A 1 111 ? 2.487 6.619 27.637 1.00 84.12 111 ARG A CA 1
ATOM 891 C C . ARG A 1 111 ? 3.267 5.382 27.197 1.00 84.12 111 ARG A C 1
ATOM 893 O O . ARG A 1 111 ? 3.102 4.943 26.062 1.00 84.12 111 ARG A O 1
ATOM 900 N N . ARG A 1 112 ? 4.064 4.795 28.097 1.00 86.12 112 ARG A N 1
ATOM 901 C CA . ARG A 1 112 ? 4.753 3.520 27.844 1.00 86.12 112 ARG A CA 1
ATOM 902 C C . ARG A 1 112 ? 3.746 2.406 27.552 1.00 86.12 112 ARG A C 1
ATOM 904 O O . ARG A 1 112 ? 3.876 1.724 26.546 1.00 86.12 112 ARG A O 1
ATOM 911 N N . ILE A 1 113 ? 2.709 2.270 28.379 1.00 89.19 113 ILE A N 1
ATOM 912 C CA . ILE A 1 113 ? 1.654 1.263 28.187 1.00 89.19 113 ILE A CA 1
ATOM 913 C C . ILE A 1 113 ? 0.918 1.469 26.855 1.00 89.19 113 ILE A C 1
ATOM 915 O O . ILE A 1 113 ? 0.647 0.498 26.155 1.00 89.19 113 ILE A O 1
ATOM 919 N N . GLN A 1 114 ? 0.601 2.715 26.484 1.00 87.88 114 GLN A N 1
ATOM 920 C CA . GLN A 1 114 ? 0.002 3.031 25.185 1.00 87.88 114 GLN A CA 1
ATOM 921 C C . GLN A 1 114 ? 0.895 2.543 24.039 1.00 87.88 114 GLN A C 1
ATOM 923 O O . GLN A 1 114 ? 0.406 1.858 23.145 1.00 87.88 114 GLN A O 1
ATOM 928 N N . ALA A 1 115 ? 2.192 2.860 24.077 1.00 83.38 115 ALA A N 1
ATOM 929 C CA . ALA A 1 115 ? 3.139 2.419 23.055 1.00 83.38 115 ALA A CA 1
ATOM 930 C C . ALA A 1 115 ? 3.224 0.883 22.970 1.00 83.38 115 ALA A C 1
ATOM 932 O O . ALA A 1 115 ? 3.190 0.335 21.871 1.00 83.38 115 ALA A O 1
ATOM 933 N N . GLU A 1 116 ? 3.248 0.189 24.112 1.00 87.31 116 GLU A N 1
ATOM 934 C CA . GLU A 1 116 ? 3.248 -1.279 24.172 1.00 87.31 116 GLU A CA 1
ATOM 935 C C . GLU A 1 116 ? 1.985 -1.900 23.563 1.00 87.31 116 GLU A C 1
ATOM 937 O O . GLU A 1 116 ? 2.086 -2.875 22.819 1.00 87.31 116 GLU A O 1
ATOM 942 N N . GLU A 1 117 ? 0.793 -1.354 23.844 1.00 88.94 117 GLU A N 1
ATOM 943 C CA . GLU A 1 117 ? -0.448 -1.849 23.232 1.00 88.94 117 GLU A CA 1
ATOM 944 C C . GLU A 1 117 ? -0.476 -1.617 21.717 1.00 88.94 117 GLU A C 1
ATOM 946 O O . GLU A 1 117 ? -0.904 -2.502 20.975 1.00 88.94 117 GLU A O 1
ATOM 951 N N . LEU A 1 118 ? 0.006 -0.461 21.251 1.00 84.69 118 LEU A N 1
ATOM 952 C CA . LEU A 1 118 ? 0.085 -0.156 19.821 1.00 84.69 118 LEU A CA 1
ATOM 953 C C . LEU A 1 118 ? 1.085 -1.072 19.101 1.00 84.69 118 LEU A C 1
ATOM 955 O O . LEU A 1 118 ? 0.784 -1.567 18.016 1.00 84.69 118 LEU A O 1
ATOM 959 N N . GLN A 1 119 ? 2.235 -1.371 19.712 1.00 82.12 119 GLN A N 1
ATOM 960 C CA . GLN A 1 119 ? 3.262 -2.228 19.108 1.00 82.12 119 GLN A CA 1
ATOM 961 C C . GLN A 1 119 ? 2.754 -3.651 18.832 1.00 82.12 119 GLN A C 1
ATOM 963 O O . GLN A 1 119 ? 3.133 -4.268 17.837 1.00 82.12 119 GLN A O 1
ATOM 968 N N . LYS A 1 120 ? 1.864 -4.177 19.678 1.00 87.06 120 LYS A N 1
ATOM 969 C CA . LYS A 1 120 ? 1.284 -5.517 19.499 1.00 87.06 120 LYS A CA 1
ATOM 970 C C . LYS A 1 120 ? -0.036 -5.533 18.731 1.00 87.06 120 LYS A C 1
ATOM 972 O O . LYS A 1 120 ? -0.648 -6.598 18.636 1.00 87.06 120 LYS A O 1
ATOM 977 N N . GLN A 1 121 ? -0.482 -4.405 18.167 1.00 87.50 121 GLN A N 1
ATOM 978 C CA . GLN A 1 121 ? -1.767 -4.311 17.466 1.00 87.50 121 GLN A CA 1
ATOM 979 C C . GLN A 1 121 ? -1.918 -5.404 16.395 1.00 87.50 121 GLN A C 1
ATOM 981 O O . GLN A 1 121 ? -2.963 -6.044 16.323 1.00 87.50 121 GLN A O 1
ATOM 986 N N . MET A 1 122 ? -0.858 -5.703 15.634 1.00 85.19 122 MET A N 1
ATOM 987 C CA . MET A 1 122 ? -0.874 -6.798 14.655 1.00 85.19 122 MET A CA 1
ATOM 988 C C . MET A 1 122 ? -1.215 -8.155 15.297 1.00 85.19 122 MET A C 1
ATOM 990 O O . MET A 1 122 ? -2.044 -8.893 14.768 1.00 85.19 122 MET A O 1
ATOM 994 N N . ASN A 1 123 ? -0.598 -8.490 16.432 1.00 88.69 123 ASN A N 1
ATOM 995 C CA . ASN A 1 123 ? -0.827 -9.767 17.114 1.00 88.69 123 ASN A CA 1
ATOM 996 C C . ASN A 1 123 ? -2.224 -9.832 17.737 1.00 88.69 123 ASN A C 1
ATOM 998 O O . ASN A 1 123 ? -2.875 -10.872 17.668 1.00 88.69 123 ASN A O 1
ATOM 1002 N N . ILE A 1 124 ? -2.718 -8.709 18.265 1.00 92.75 124 ILE A N 1
ATOM 1003 C CA . ILE A 1 124 ? -4.102 -8.590 18.739 1.00 92.75 124 ILE A CA 1
ATOM 1004 C C . ILE A 1 124 ? -5.078 -8.846 17.584 1.00 92.75 124 ILE A C 1
ATOM 1006 O O . ILE A 1 124 ? -6.025 -9.611 17.724 1.00 92.75 124 ILE A O 1
ATOM 1010 N N . TYR A 1 125 ? -4.833 -8.261 16.413 1.00 92.25 125 TYR A N 1
ATOM 1011 C CA . TYR A 1 125 ? -5.698 -8.466 15.253 1.00 92.25 125 TYR A CA 1
ATOM 1012 C C . TYR A 1 125 ? -5.669 -9.923 14.779 1.00 92.25 125 TYR A C 1
ATOM 1014 O O . TYR A 1 125 ? -6.724 -10.504 14.539 1.00 92.25 125 TYR A O 1
ATOM 1022 N N . LYS A 1 126 ? -4.481 -10.542 14.715 1.00 89.19 126 LYS A N 1
ATOM 1023 C CA . LYS A 1 126 ? -4.321 -11.965 14.363 1.00 89.19 126 LYS A CA 1
ATOM 1024 C C . LYS A 1 126 ? -5.000 -12.907 15.368 1.00 89.19 126 LYS A C 1
ATOM 1026 O O . LYS A 1 126 ? -5.454 -13.977 14.978 1.00 89.19 126 LYS A O 1
ATOM 1031 N N . GLY A 1 127 ? -5.050 -12.538 16.649 1.00 92.00 127 GLY A N 1
ATOM 1032 C CA . GLY A 1 127 ? -5.639 -13.358 17.710 1.00 92.00 127 GLY A CA 1
ATOM 1033 C C . GLY A 1 127 ? -7.158 -13.226 17.863 1.00 92.00 127 GLY A C 1
ATOM 1034 O O . GLY A 1 127 ? -7.752 -13.987 18.628 1.00 92.00 127 GLY A O 1
ATOM 1035 N N . ALA A 1 128 ? -7.793 -12.269 17.187 1.00 95.19 128 ALA A N 1
ATOM 1036 C CA . ALA A 1 128 ? -9.228 -12.044 17.285 1.00 95.19 128 ALA A CA 1
ATOM 1037 C C . ALA A 1 128 ? -10.022 -13.071 16.464 1.00 95.19 128 ALA A C 1
ATOM 1039 O O . ALA A 1 128 ? -9.652 -13.424 15.349 1.00 95.19 128 ALA A O 1
ATOM 1040 N N . GLN A 1 129 ? -11.159 -13.532 16.993 1.00 95.88 129 GLN A N 1
ATOM 1041 C CA . GLN A 1 129 ? -12.015 -14.508 16.300 1.00 95.88 129 GLN A CA 1
ATOM 1042 C C . GLN A 1 129 ? -13.090 -13.838 15.431 1.00 95.88 129 GLN A C 1
ATOM 1044 O O . GLN A 1 129 ? -13.660 -14.459 14.533 1.00 95.88 129 GLN A O 1
ATOM 1049 N N . LYS A 1 130 ? -13.433 -12.587 15.739 1.00 96.00 130 LYS A N 1
ATOM 1050 C CA . LYS A 1 130 ? -14.386 -11.782 14.977 1.00 96.00 130 LYS A CA 1
ATOM 1051 C C . LYS A 1 130 ? -13.883 -10.351 14.880 1.00 96.00 130 LYS A C 1
ATOM 1053 O O . LYS A 1 130 ? -13.186 -9.864 15.767 1.00 96.00 130 LYS A O 1
ATOM 1058 N N . SER A 1 131 ? -14.288 -9.684 13.818 1.00 96.44 131 SER A N 1
ATOM 1059 C CA . SER A 1 131 ? -13.937 -8.305 13.531 1.00 96.44 131 SER A CA 1
ATOM 1060 C C . SER A 1 131 ? -15.127 -7.591 12.905 1.00 96.44 131 SER A C 1
ATOM 1062 O O . SER A 1 131 ? -15.983 -8.225 12.284 1.00 96.44 131 SER A O 1
ATOM 1064 N N . ILE A 1 132 ? -15.169 -6.271 13.066 1.00 96.62 132 ILE A N 1
ATOM 1065 C CA . ILE A 1 132 ? -16.033 -5.374 12.291 1.00 96.62 132 ILE A CA 1
ATOM 1066 C C . ILE A 1 132 ? -15.226 -4.153 11.846 1.00 96.62 132 ILE A C 1
ATOM 1068 O O . ILE A 1 132 ? -14.328 -3.701 12.564 1.00 96.62 132 ILE A O 1
ATOM 1072 N N . VAL A 1 133 ? -15.577 -3.603 10.688 1.00 97.75 133 VAL A N 1
ATOM 1073 C CA . VAL A 1 133 ? -15.138 -2.276 10.256 1.00 97.75 133 VAL A CA 1
ATOM 1074 C C . VAL A 1 133 ? -16.342 -1.354 10.287 1.00 97.75 133 VAL A C 1
ATOM 1076 O O . VAL A 1 133 ? -17.332 -1.595 9.600 1.00 97.75 133 VAL A O 1
ATOM 1079 N N . TRP A 1 134 ? -16.266 -0.307 11.102 1.00 98.00 134 TRP A N 1
ATOM 1080 C CA . TRP A 1 134 ? -17.365 0.630 11.297 1.00 98.00 134 TRP A CA 1
ATOM 1081 C C . TRP A 1 134 ? -17.086 1.948 10.567 1.00 98.00 134 TRP A C 1
ATOM 1083 O O . TRP A 1 134 ? -16.294 2.778 11.027 1.00 98.00 134 TRP A O 1
ATOM 1093 N N . VAL A 1 135 ? -17.754 2.129 9.424 1.00 97.62 135 VAL A N 1
ATOM 1094 C CA . VAL A 1 135 ? -17.753 3.364 8.623 1.00 97.62 135 VAL A CA 1
ATOM 1095 C C . VAL A 1 135 ? -18.813 4.315 9.182 1.00 97.62 135 VAL A C 1
ATOM 1097 O O . VAL A 1 135 ? -19.919 4.463 8.665 1.00 97.62 135 VAL A O 1
ATOM 1100 N N . HIS A 1 136 ? -18.498 4.863 10.355 1.00 96.50 136 HIS A N 1
ATOM 1101 C CA . HIS A 1 136 ? -19.459 5.503 11.260 1.00 96.50 136 HIS A CA 1
ATOM 1102 C C . HIS A 1 136 ? -20.054 6.823 10.745 1.00 96.50 136 HIS A C 1
ATOM 1104 O O . HIS A 1 136 ? -21.108 7.217 11.241 1.00 96.50 136 HIS A O 1
ATOM 1110 N N . ASP A 1 137 ? -19.450 7.471 9.744 1.00 95.81 137 ASP A N 1
ATOM 1111 C CA . ASP A 1 137 ? -20.012 8.669 9.097 1.00 95.81 137 ASP A CA 1
ATOM 1112 C C . ASP A 1 137 ? -20.853 8.305 7.848 1.00 95.81 137 ASP A C 1
ATOM 1114 O O . ASP A 1 137 ? -21.442 9.169 7.195 1.00 95.81 137 ASP A O 1
ATOM 1118 N N . THR A 1 138 ? -20.971 7.011 7.531 1.00 96.94 138 THR A N 1
ATOM 1119 C CA . THR A 1 138 ? -21.723 6.492 6.386 1.00 96.94 138 THR A CA 1
ATOM 1120 C C . THR A 1 138 ? -23.074 5.896 6.803 1.00 96.94 138 THR A C 1
ATOM 1122 O O . THR A 1 138 ? -23.190 5.296 7.866 1.00 96.94 138 THR A O 1
ATOM 1125 N N . LYS A 1 139 ? -24.105 6.008 5.947 1.00 96.62 139 LYS A N 1
ATOM 1126 C CA . LYS A 1 139 ? -25.399 5.302 6.068 1.00 96.62 139 LYS A CA 1
ATOM 1127 C C . LYS A 1 139 ? -25.733 4.519 4.799 1.00 96.62 139 LYS A C 1
ATOM 1129 O O . LYS A 1 139 ? -25.542 5.040 3.700 1.00 96.62 139 LYS A O 1
ATOM 1134 N N . TRP A 1 140 ? -26.285 3.311 4.947 1.00 96.50 140 TRP A N 1
ATOM 1135 C CA . TRP A 1 140 ? -26.763 2.476 3.833 1.00 96.50 140 TRP A CA 1
ATOM 1136 C C . TRP A 1 140 ? -28.221 2.787 3.449 1.00 96.50 140 TRP A C 1
ATOM 1138 O O . TRP A 1 140 ? -29.092 1.917 3.494 1.00 96.50 140 TRP A O 1
ATOM 1148 N N . ASP A 1 141 ? -28.512 4.048 3.123 1.00 94.56 141 ASP A N 1
ATOM 1149 C CA . ASP A 1 141 ? -29.866 4.542 2.817 1.00 94.56 141 ASP A CA 1
ATOM 1150 C C . ASP A 1 141 ? -30.070 4.976 1.353 1.00 94.56 141 ASP A C 1
ATOM 1152 O O . ASP A 1 141 ? -31.091 5.568 0.998 1.00 94.56 141 ASP A O 1
ATOM 1156 N N . GLY A 1 142 ? -29.099 4.676 0.491 1.00 91.12 142 GLY A N 1
ATOM 1157 C CA . GLY A 1 142 ? -29.094 4.999 -0.928 1.00 91.12 142 GLY A CA 1
ATOM 1158 C C . GLY A 1 142 ? -28.481 6.352 -1.282 1.00 91.12 142 GLY A C 1
ATOM 1159 O O . GLY A 1 142 ? -28.375 6.635 -2.476 1.00 91.12 142 GLY A O 1
ATOM 1160 N N . ARG A 1 143 ? -28.076 7.174 -0.301 1.00 90.62 143 ARG A N 1
ATOM 1161 C CA . ARG A 1 143 ? -27.536 8.530 -0.533 1.00 90.62 143 ARG A CA 1
ATOM 1162 C C . ARG A 1 143 ? -26.022 8.649 -0.363 1.00 90.62 143 ARG A C 1
ATOM 1164 O O . ARG A 1 143 ? -25.462 9.669 -0.748 1.00 90.62 143 ARG A O 1
ATOM 1171 N N . SER A 1 144 ? -25.368 7.645 0.219 1.00 94.00 144 SER A N 1
ATOM 1172 C CA . SER A 1 144 ? -23.921 7.662 0.448 1.00 94.00 144 SER A CA 1
ATOM 1173 C C . SER A 1 144 ? -23.128 7.494 -0.856 1.00 94.00 144 SER A C 1
ATOM 1175 O O . SER A 1 144 ? -23.444 6.632 -1.685 1.00 94.00 144 SER A O 1
ATOM 1177 N N . ASP A 1 145 ? -22.051 8.272 -1.005 1.00 94.38 145 ASP A N 1
ATOM 1178 C CA . ASP A 1 145 ? -21.066 8.086 -2.078 1.00 94.38 145 ASP A CA 1
ATOM 1179 C C . ASP A 1 145 ? -20.418 6.702 -1.993 1.00 94.38 145 ASP A C 1
ATOM 1181 O O . ASP A 1 145 ? -20.265 6.025 -3.008 1.00 94.38 145 ASP A O 1
ATOM 1185 N N . LEU A 1 146 ? -20.108 6.249 -0.772 1.00 96.12 146 LEU A N 1
ATOM 1186 C CA . LEU A 1 146 ? -19.504 4.944 -0.526 1.00 96.12 146 LEU A CA 1
ATOM 1187 C C . LEU A 1 146 ? -20.458 3.807 -0.893 1.00 96.12 146 LEU A C 1
ATOM 1189 O O . LEU A 1 146 ? -20.042 2.826 -1.505 1.00 96.12 146 LEU A O 1
ATOM 1193 N N . GLU A 1 147 ? -21.750 3.953 -0.585 1.00 95.56 147 GLU A N 1
ATOM 1194 C CA . GLU A 1 147 ? -22.758 2.989 -1.031 1.00 95.56 147 GLU A CA 1
ATOM 1195 C C . GLU A 1 147 ? -22.851 2.955 -2.557 1.00 95.56 147 GLU A C 1
ATOM 1197 O O . GLU A 1 147 ? -22.875 1.879 -3.151 1.00 95.56 147 GLU A O 1
ATOM 1202 N N . SER A 1 148 ? -22.904 4.125 -3.194 1.00 92.44 148 SER A N 1
ATOM 1203 C CA . SER A 1 148 ? -23.016 4.240 -4.651 1.00 92.44 148 SER A CA 1
ATOM 1204 C C . SER A 1 148 ? -21.802 3.640 -5.357 1.00 92.44 148 SER A C 1
ATOM 1206 O O . SER A 1 148 ? -21.960 2.934 -6.355 1.00 92.44 148 SER A O 1
ATOM 1208 N N . PHE A 1 149 ? -20.610 3.857 -4.799 1.00 94.12 149 PHE A N 1
ATOM 1209 C CA . PHE A 1 149 ? -19.358 3.258 -5.237 1.00 94.12 149 PHE A CA 1
ATOM 1210 C C . PHE A 1 149 ? -19.368 1.730 -5.105 1.00 94.12 149 PHE A C 1
ATOM 1212 O O . PHE A 1 149 ? -19.162 1.035 -6.100 1.00 94.12 149 PHE A O 1
ATOM 1219 N N . LEU A 1 150 ? -19.664 1.200 -3.912 1.00 94.88 150 LEU A N 1
ATOM 1220 C CA . LEU A 1 150 ? -19.709 -0.245 -3.653 1.00 94.88 150 LEU A CA 1
ATOM 1221 C C . LEU A 1 150 ? -20.771 -0.941 -4.508 1.00 94.88 150 LEU A C 1
ATOM 1223 O O . LEU A 1 150 ? -20.548 -2.027 -5.035 1.00 94.88 150 LEU A O 1
ATOM 1227 N N . LYS A 1 151 ? -21.911 -0.275 -4.714 1.00 92.75 151 LYS A N 1
ATOM 1228 C CA . LYS A 1 151 ? -22.968 -0.721 -5.619 1.00 92.75 151 LYS A CA 1
ATOM 1229 C C . LYS A 1 151 ? -22.715 -0.338 -7.075 1.00 92.75 151 LYS A C 1
ATOM 1231 O O . LYS A 1 151 ? -23.667 -0.365 -7.861 1.00 92.75 151 LYS A O 1
ATOM 1236 N N . GLY A 1 152 ? -21.488 -0.004 -7.472 1.00 85.31 152 GLY A N 1
ATOM 1237 C CA . GLY A 1 152 ? -21.087 0.209 -8.865 1.00 85.31 152 GLY A CA 1
ATOM 1238 C C . GLY A 1 152 ? -22.057 1.074 -9.673 1.00 85.31 152 GLY A C 1
ATOM 1239 O O . GLY A 1 152 ? -22.276 0.797 -10.848 1.00 85.31 152 GLY A O 1
ATOM 1240 N N . ARG A 1 153 ? -22.681 2.079 -9.045 1.00 81.19 153 ARG A N 1
ATOM 1241 C CA . ARG A 1 153 ? -23.635 3.004 -9.680 1.00 81.19 153 ARG A CA 1
ATOM 1242 C C . ARG A 1 153 ? -22.886 4.111 -10.427 1.00 81.19 153 ARG A C 1
ATOM 1244 O O . ARG A 1 153 ? -23.184 5.288 -10.270 1.00 81.19 153 ARG A O 1
ATOM 1251 N N . LEU A 1 154 ? -21.857 3.716 -11.169 1.00 78.69 154 LEU A N 1
ATOM 1252 C CA . LEU A 1 154 ? -21.103 4.584 -12.067 1.00 78.69 154 LEU A CA 1
ATOM 1253 C C . LEU A 1 154 ? -21.732 4.497 -13.459 1.00 78.69 154 LEU A C 1
ATOM 1255 O O . LEU A 1 154 ? -22.367 3.491 -13.777 1.00 78.69 154 LEU A O 1
ATOM 1259 N N . HIS A 1 155 ? -21.556 5.534 -14.274 1.00 76.00 155 HIS A N 1
ATOM 1260 C CA . HIS A 1 155 ? -22.263 5.718 -15.540 1.00 76.00 155 HIS A CA 1
ATOM 1261 C C . HIS A 1 155 ? -21.328 5.527 -16.754 1.00 76.00 155 HIS A C 1
ATOM 1263 O O . HIS A 1 155 ? -20.941 6.513 -17.399 1.00 76.00 155 HIS A O 1
ATOM 1269 N N . PRO A 1 156 ? -20.924 4.281 -17.095 1.00 71.31 156 PRO A N 1
ATOM 1270 C CA . PRO A 1 156 ? -20.001 4.009 -18.200 1.00 71.31 156 PRO A CA 1
ATOM 1271 C C . PRO A 1 156 ? -20.566 4.397 -19.576 1.00 71.31 156 PRO A C 1
ATOM 1273 O O . PRO A 1 156 ? -19.803 4.609 -20.519 1.00 71.31 156 PRO A O 1
ATOM 1276 N N . GLU A 1 157 ? -21.886 4.546 -19.706 1.00 76.44 157 GLU A N 1
ATOM 1277 C CA . GLU A 1 157 ? -22.570 4.947 -20.939 1.00 76.44 157 GLU A CA 1
ATOM 1278 C C . GLU A 1 157 ? -22.190 6.353 -21.429 1.00 76.44 157 GLU A C 1
ATOM 1280 O O . GLU A 1 157 ? -22.390 6.674 -22.598 1.00 76.44 157 GLU A O 1
ATOM 1285 N N . LYS A 1 158 ? -21.596 7.188 -20.564 1.00 81.19 158 LYS A N 1
ATOM 1286 C CA . LYS A 1 158 ? -21.120 8.540 -20.909 1.00 81.19 158 LYS A CA 1
ATOM 1287 C C . LYS A 1 158 ? -19.774 8.545 -21.647 1.00 81.19 158 LYS A C 1
ATOM 1289 O O . LYS A 1 158 ? -19.243 9.613 -21.949 1.00 81.19 158 LYS A O 1
ATOM 1294 N N . GLY A 1 159 ? -19.222 7.368 -21.937 1.00 88.12 159 GLY A N 1
ATOM 1295 C CA . GLY A 1 159 ? -17.932 7.196 -22.593 1.00 88.12 159 GLY A CA 1
ATOM 1296 C C . GLY A 1 159 ? -16.765 7.129 -21.608 1.00 88.12 159 GLY A C 1
ATOM 1297 O O . GLY A 1 159 ? -16.840 7.575 -20.462 1.00 88.12 159 GLY A O 1
ATOM 1298 N N . LEU A 1 160 ? -15.652 6.568 -22.080 1.00 91.44 160 LEU A N 1
ATOM 1299 C CA . LEU A 1 160 ? -14.495 6.234 -21.249 1.00 91.44 160 LEU A CA 1
ATOM 1300 C C . LEU A 1 160 ? -13.885 7.437 -20.494 1.00 91.44 160 LEU A C 1
ATOM 1302 O O . LEU A 1 160 ? -13.659 7.303 -19.292 1.00 91.44 160 LEU A O 1
ATOM 1306 N N . PRO A 1 161 ? -13.673 8.626 -21.098 1.00 93.19 161 PRO A N 1
ATOM 1307 C CA . PRO A 1 161 ? -13.121 9.768 -20.360 1.00 93.19 161 PRO A CA 1
ATOM 1308 C C . PRO A 1 161 ? -14.027 10.240 -19.222 1.00 93.19 161 PRO A C 1
ATOM 1310 O O . PRO A 1 161 ? -13.544 10.619 -18.154 1.00 93.19 161 PRO A O 1
ATOM 1313 N N . ALA A 1 162 ? -15.344 10.227 -19.442 1.00 93.00 162 ALA A N 1
ATOM 1314 C CA . ALA A 1 162 ? -16.313 10.613 -18.426 1.00 93.00 162 ALA A CA 1
ATOM 1315 C C . ALA A 1 162 ? -16.314 9.602 -17.275 1.00 93.00 162 ALA A C 1
ATOM 1317 O O . ALA A 1 162 ? -16.242 10.011 -16.120 1.00 93.00 162 ALA A O 1
ATOM 1318 N N . TYR A 1 163 ? -16.291 8.305 -17.594 1.00 92.56 163 TYR A N 1
ATOM 1319 C CA . TYR A 1 163 ? -16.198 7.226 -16.611 1.00 92.56 163 TYR A CA 1
ATOM 1320 C C . TYR A 1 163 ? -14.926 7.316 -15.750 1.00 92.56 163 TYR A C 1
ATOM 1322 O O . TYR A 1 163 ? -15.003 7.266 -14.523 1.00 92.56 163 TYR A O 1
ATOM 1330 N N . LEU A 1 164 ? -13.756 7.520 -16.371 1.00 94.62 164 LEU A N 1
ATOM 1331 C CA . LEU A 1 164 ? -12.479 7.643 -15.656 1.00 94.62 164 LEU A CA 1
ATOM 1332 C C . LEU A 1 164 ? -12.442 8.867 -14.721 1.00 94.62 164 LEU A C 1
ATOM 1334 O O . LEU A 1 164 ? -11.926 8.789 -13.607 1.00 94.62 164 LEU A O 1
ATOM 1338 N N . ASN A 1 165 ? -13.026 9.994 -15.133 1.00 94.81 165 ASN A N 1
ATOM 1339 C CA . ASN A 1 165 ? -13.154 11.162 -14.258 1.00 94.81 165 ASN A CA 1
ATOM 1340 C C . ASN A 1 165 ? -14.174 10.938 -13.133 1.00 94.81 165 ASN A C 1
ATOM 1342 O O . ASN A 1 165 ? -13.955 11.368 -11.999 1.00 94.81 165 ASN A O 1
ATOM 1346 N N . GLU A 1 166 ? -15.291 10.274 -13.435 1.00 93.50 166 GLU A N 1
ATOM 1347 C CA . GLU A 1 166 ? -16.343 9.978 -12.466 1.00 93.50 166 GLU A CA 1
ATOM 1348 C C . GLU A 1 166 ? -15.823 9.086 -11.339 1.00 93.50 166 GLU A C 1
ATOM 1350 O O . GLU A 1 166 ? -16.054 9.407 -10.174 1.00 93.50 166 GLU A O 1
ATOM 1355 N N . ILE A 1 167 ? -15.053 8.037 -11.649 1.00 93.25 167 ILE A N 1
ATOM 1356 C CA . ILE A 1 167 ? -14.504 7.165 -10.606 1.00 93.25 167 ILE A CA 1
ATOM 1357 C C . ILE A 1 167 ? -13.535 7.913 -9.685 1.00 93.25 167 ILE A C 1
ATOM 1359 O O . ILE A 1 167 ? -13.649 7.796 -8.469 1.00 93.25 167 ILE A O 1
ATOM 1363 N N . VAL A 1 168 ? -12.649 8.761 -10.221 1.00 95.38 168 VAL A N 1
ATOM 1364 C CA . VAL A 1 168 ? -11.753 9.587 -9.391 1.00 95.38 168 VAL A CA 1
ATOM 1365 C C . VAL A 1 168 ? -12.553 10.540 -8.502 1.00 95.38 168 VAL A C 1
ATOM 1367 O O . VAL A 1 168 ? -12.252 10.684 -7.315 1.00 95.38 168 VAL A O 1
ATOM 1370 N N . LYS A 1 169 ? -13.603 11.163 -9.047 1.00 95.31 169 LYS A N 1
ATOM 1371 C CA . LYS A 1 169 ? -14.488 12.053 -8.290 1.00 95.31 169 LYS A CA 1
ATOM 1372 C C . LYS A 1 169 ? -15.201 11.313 -7.156 1.00 95.31 169 LYS A C 1
ATOM 1374 O O . LYS A 1 169 ? -15.224 11.820 -6.038 1.00 95.31 169 LYS A O 1
ATOM 1379 N N . VAL A 1 170 ? -15.756 10.134 -7.428 1.00 95.06 170 VAL A N 1
ATOM 1380 C CA . VAL A 1 170 ? -16.465 9.318 -6.433 1.00 95.06 170 VAL A CA 1
ATOM 1381 C C . VAL A 1 170 ? -15.514 8.834 -5.342 1.00 95.06 170 VAL A C 1
ATOM 1383 O O . VAL A 1 170 ? -15.846 8.951 -4.167 1.00 95.06 170 VAL A O 1
ATOM 1386 N N . LEU A 1 171 ? -14.311 8.368 -5.691 1.00 95.38 171 LEU A N 1
ATOM 1387 C CA . LEU A 1 171 ? -13.311 7.950 -4.701 1.00 95.38 171 LEU A CA 1
ATOM 1388 C C . LEU A 1 171 ? -12.905 9.102 -3.782 1.00 95.38 171 LEU A C 1
ATOM 1390 O O . LEU A 1 171 ? -12.819 8.924 -2.566 1.00 95.38 171 LEU A O 1
ATOM 1394 N N . LYS A 1 172 ? -12.719 10.298 -4.349 1.00 96.19 172 LYS A N 1
ATOM 1395 C CA . LYS A 1 172 ? -12.445 11.505 -3.571 1.00 96.19 172 LYS A CA 1
ATOM 1396 C C . LYS A 1 172 ? -13.605 11.839 -2.630 1.00 96.19 172 LYS A C 1
ATOM 1398 O O . LYS A 1 172 ? -13.361 12.087 -1.455 1.00 96.19 172 LYS A O 1
ATOM 1403 N N . ALA A 1 173 ? -14.845 11.789 -3.116 1.00 96.19 173 ALA A N 1
ATOM 1404 C CA . ALA A 1 173 ? -16.030 12.043 -2.298 1.00 96.19 173 ALA A CA 1
ATOM 1405 C C . ALA A 1 173 ? -16.167 11.021 -1.153 1.00 96.19 173 ALA A C 1
ATOM 1407 O O . ALA A 1 173 ? -16.390 11.403 -0.007 1.00 96.19 173 ALA A O 1
ATOM 1408 N N . CYS A 1 174 ? -15.913 9.734 -1.421 1.00 96.56 174 CYS A N 1
ATOM 1409 C CA . CYS A 1 174 ? -15.867 8.698 -0.386 1.00 96.56 174 CYS A CA 1
ATOM 1410 C C . CYS A 1 174 ? -14.825 9.034 0.694 1.00 96.56 174 CYS A C 1
ATOM 1412 O O . CYS A 1 174 ? -15.122 8.961 1.881 1.00 96.56 174 CYS A O 1
ATOM 1414 N N . GLN A 1 175 ? -13.613 9.434 0.301 1.00 96.00 175 GLN A N 1
ATOM 1415 C CA . GLN A 1 175 ? -12.540 9.812 1.229 1.00 96.00 175 GLN A CA 1
ATOM 1416 C C . GLN A 1 175 ? -12.825 11.101 2.016 1.00 96.00 175 GLN A C 1
ATOM 1418 O O . GLN A 1 175 ? -12.355 11.253 3.146 1.00 96.00 175 GLN A O 1
ATOM 1423 N N . GLU A 1 176 ? -13.560 12.041 1.426 1.00 95.06 176 GLU A N 1
ATOM 1424 C CA . GLU A 1 176 ? -13.979 13.278 2.088 1.00 95.06 176 GLU A CA 1
ATOM 1425 C C . GLU A 1 176 ? -15.048 13.019 3.156 1.00 95.06 176 GLU A C 1
ATOM 1427 O O . GLU A 1 176 ? -14.967 13.607 4.237 1.00 95.06 176 GLU A O 1
ATOM 1432 N N . HIS A 1 177 ? -16.004 12.128 2.876 1.00 94.81 177 HIS A N 1
ATOM 1433 C CA . HIS A 1 177 ? -17.137 11.849 3.760 1.00 94.81 177 HIS A CA 1
ATOM 1434 C C . HIS A 1 177 ? -16.891 10.728 4.775 1.00 94.81 177 HIS A C 1
ATOM 1436 O O . HIS A 1 177 ? -17.497 10.762 5.839 1.00 94.81 177 HIS A O 1
ATOM 1442 N N . GLU A 1 178 ? -16.003 9.770 4.492 1.00 96.56 178 GLU A N 1
ATOM 1443 C CA . GLU A 1 178 ? -15.714 8.653 5.396 1.00 96.56 178 GLU A CA 1
ATOM 1444 C C . GLU A 1 178 ? -14.264 8.712 5.919 1.00 96.56 178 GLU A C 1
ATOM 1446 O O . GLU A 1 178 ? -13.312 8.352 5.208 1.00 96.56 178 GLU A O 1
ATOM 1451 N N . PRO A 1 179 ? -14.044 9.129 7.185 1.00 95.69 179 PRO A N 1
ATOM 1452 C CA . PRO A 1 179 ? -12.706 9.253 7.754 1.00 95.69 179 PRO A CA 1
ATOM 1453 C C . PRO A 1 179 ? -11.923 7.936 7.808 1.00 95.69 179 PRO A C 1
ATOM 1455 O O . PRO A 1 179 ? -10.687 7.981 7.807 1.00 95.69 179 PRO A O 1
ATOM 1458 N N . TRP A 1 180 ? -12.592 6.774 7.821 1.00 96.81 180 TRP A N 1
ATOM 1459 C CA . TRP A 1 180 ? -11.931 5.470 7.716 1.00 96.81 180 TRP A CA 1
ATOM 1460 C C . TRP A 1 180 ? -11.102 5.335 6.434 1.00 96.81 180 TRP A C 1
ATOM 1462 O O . TRP A 1 180 ? -10.019 4.758 6.458 1.00 96.81 180 TRP A O 1
ATOM 1472 N N . LEU A 1 181 ? -11.511 5.954 5.327 1.00 96.50 181 LEU A N 1
ATOM 1473 C CA . LEU A 1 181 ? -10.759 5.913 4.068 1.00 96.50 181 LEU A CA 1
ATOM 1474 C C . LEU A 1 181 ? -9.554 6.872 4.034 1.00 96.50 181 LEU A C 1
ATOM 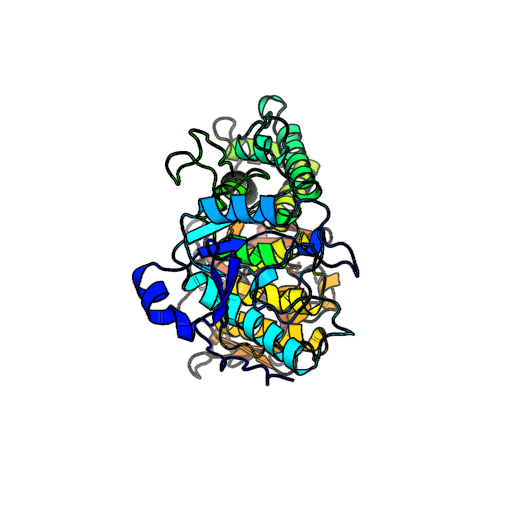1476 O O . LEU A 1 181 ? -8.794 6.855 3.069 1.00 96.50 181 LEU A O 1
ATOM 1480 N N . THR A 1 182 ? -9.342 7.693 5.074 1.00 95.94 182 THR A N 1
ATOM 1481 C CA . THR A 1 182 ? -8.231 8.668 5.135 1.00 95.94 182 THR A CA 1
ATOM 1482 C C . THR A 1 182 ? -7.416 8.621 6.426 1.00 95.94 182 THR A C 1
ATOM 1484 O O . THR A 1 182 ? -6.556 9.479 6.641 1.00 95.94 182 THR A O 1
ATOM 1487 N N . SER A 1 183 ? -7.667 7.671 7.324 1.00 95.19 183 SER A N 1
ATOM 1488 C CA . SER A 1 183 ? -6.845 7.478 8.524 1.00 95.19 183 SER A CA 1
ATOM 1489 C C . SER A 1 183 ? -5.603 6.640 8.207 1.00 95.19 183 SER A C 1
ATOM 1491 O O . SER A 1 183 ? -5.663 5.691 7.430 1.00 95.19 183 SER A O 1
ATOM 1493 N N . GLY A 1 184 ? -4.460 7.006 8.792 1.00 93.44 184 GLY A N 1
ATOM 1494 C CA . GLY A 1 184 ? -3.219 6.239 8.664 1.00 93.44 184 GLY A CA 1
ATOM 1495 C C . GLY A 1 184 ? -3.325 4.824 9.233 1.00 93.44 184 GLY A C 1
ATOM 1496 O O . GLY A 1 184 ? -2.924 3.868 8.580 1.00 93.44 184 GLY A O 1
ATOM 1497 N N . TRP A 1 185 ? -3.935 4.689 10.411 1.00 92.31 185 TRP A N 1
ATOM 1498 C CA . TRP A 1 185 ? -4.127 3.402 11.089 1.00 92.31 185 TRP A CA 1
ATOM 1499 C C . TRP A 1 185 ? -5.029 2.452 10.299 1.00 92.31 185 TRP A C 1
ATOM 1501 O O . TRP A 1 185 ? -4.727 1.270 10.157 1.00 92.31 185 TRP A O 1
ATOM 1511 N N . THR A 1 186 ? -6.083 2.979 9.679 1.00 94.75 186 THR A N 1
ATOM 1512 C CA . THR A 1 186 ? -7.049 2.157 8.939 1.00 94.75 186 THR A CA 1
ATOM 1513 C C . THR A 1 186 ? -6.504 1.635 7.612 1.00 94.75 186 THR A C 1
ATOM 1515 O O . THR A 1 186 ? -7.059 0.688 7.060 1.00 94.75 186 THR A O 1
ATOM 1518 N N . LEU A 1 187 ? -5.405 2.202 7.095 1.00 93.44 187 LEU A N 1
ATOM 1519 C CA . LEU A 1 187 ? -4.701 1.632 5.945 1.00 93.44 187 LEU A CA 1
ATOM 1520 C C . LEU A 1 187 ? -4.165 0.236 6.286 1.00 93.44 187 LEU A C 1
ATOM 1522 O O . LEU A 1 187 ? -4.392 -0.708 5.534 1.00 93.44 187 LEU A O 1
ATOM 1526 N N . GLN A 1 188 ? -3.534 0.080 7.453 1.00 91.75 188 GLN A N 1
ATOM 1527 C CA . GLN A 1 188 ? -3.116 -1.233 7.937 1.00 91.75 188 GLN A CA 1
ATOM 1528 C C . GLN A 1 188 ? -4.301 -2.131 8.248 1.00 91.75 188 GLN A C 1
ATOM 1530 O O . GLN A 1 188 ? -4.306 -3.301 7.866 1.00 91.75 188 GLN A O 1
ATOM 1535 N N . GLU A 1 189 ? -5.293 -1.602 8.957 1.00 92.81 189 GLU A N 1
ATOM 1536 C CA . GLU A 1 189 ? -6.452 -2.392 9.359 1.00 92.81 189 GLU A CA 1
ATOM 1537 C C . GLU A 1 189 ? -7.184 -2.927 8.128 1.00 92.81 189 GLU A C 1
ATOM 1539 O O . GLU A 1 189 ? -7.561 -4.089 8.118 1.00 92.81 189 GLU A O 1
ATOM 1544 N N . GLY A 1 190 ? -7.272 -2.153 7.044 1.00 92.69 190 GLY A N 1
ATOM 1545 C CA . GLY A 1 190 ? -7.852 -2.614 5.789 1.00 92.69 190 GLY A CA 1
ATOM 1546 C C . GLY A 1 190 ? -7.123 -3.803 5.147 1.00 92.69 190 GLY A C 1
ATOM 1547 O O . GLY A 1 190 ? -7.768 -4.666 4.558 1.00 92.69 190 GLY A O 1
ATOM 1548 N N . VAL A 1 191 ? -5.799 -3.899 5.309 1.00 91.50 191 VAL A N 1
ATOM 1549 C CA . VAL A 1 191 ? -5.005 -5.057 4.856 1.00 91.50 191 VAL A CA 1
ATOM 1550 C C . VAL A 1 191 ? -5.165 -6.249 5.804 1.00 91.50 191 VAL A C 1
ATOM 1552 O O . VAL A 1 191 ? -5.262 -7.397 5.370 1.00 91.50 191 VAL A O 1
ATOM 1555 N N . LEU A 1 192 ? -5.188 -6.003 7.116 1.00 91.31 192 LEU A N 1
ATOM 1556 C CA . LEU A 1 192 ? -5.337 -7.060 8.120 1.00 91.31 192 LEU A CA 1
ATOM 1557 C C . LEU A 1 192 ? -6.757 -7.643 8.158 1.00 91.31 192 LEU A C 1
ATOM 1559 O O . LEU A 1 192 ? -6.914 -8.810 8.513 1.00 91.31 192 LEU A O 1
ATOM 1563 N N . LEU A 1 193 ? -7.757 -6.842 7.787 1.00 93.19 193 LEU A N 1
ATOM 1564 C CA . LEU A 1 193 ? -9.189 -7.108 7.915 1.00 93.19 193 LEU A CA 1
ATOM 1565 C C . LEU A 1 193 ? -9.904 -7.167 6.560 1.00 93.19 193 LEU A C 1
ATOM 1567 O O . LEU A 1 193 ? -11.087 -6.846 6.493 1.00 93.19 193 LEU A O 1
ATOM 1571 N N . SER A 1 194 ? -9.221 -7.584 5.492 1.00 91.75 194 SER A N 1
ATOM 1572 C CA . SER A 1 194 ? -9.764 -7.598 4.123 1.00 91.75 194 SER A CA 1
ATOM 1573 C C . SER A 1 194 ? -11.134 -8.282 4.007 1.00 91.75 194 SER A C 1
ATOM 1575 O O . SER A 1 194 ? -12.008 -7.807 3.294 1.00 91.75 194 SER A O 1
ATOM 1577 N N . GLU A 1 195 ? -11.371 -9.357 4.753 1.00 92.31 195 GLU A N 1
ATOM 1578 C CA . GLU A 1 195 ? -12.643 -10.092 4.731 1.00 92.31 195 GLU A CA 1
ATOM 1579 C C . GLU A 1 195 ? -13.630 -9.625 5.811 1.00 92.31 195 GLU A C 1
ATOM 1581 O O . GLU A 1 195 ? -14.609 -10.300 6.098 1.00 92.31 195 GLU A O 1
ATOM 1586 N N . THR A 1 196 ? -13.393 -8.496 6.473 1.00 95.38 196 THR A N 1
ATOM 1587 C CA . THR A 1 196 ? -14.260 -8.027 7.562 1.00 95.38 196 THR A CA 1
ATOM 1588 C C . THR A 1 196 ? -15.447 -7.235 7.029 1.00 95.38 196 THR A C 1
ATOM 1590 O O . THR A 1 196 ? -15.284 -6.394 6.148 1.00 95.38 196 THR A O 1
ATOM 1593 N N . LEU A 1 197 ? -16.635 -7.474 7.593 1.00 96.69 197 LEU A N 1
ATOM 1594 C CA . LEU A 1 197 ? -17.867 -6.764 7.242 1.00 96.69 197 LEU A CA 1
ATOM 1595 C C . LEU A 1 197 ? -17.743 -5.248 7.435 1.00 96.69 197 LEU A C 1
ATOM 1597 O O . LEU A 1 197 ? -17.221 -4.784 8.454 1.00 96.69 197 LEU A O 1
ATOM 1601 N N . LEU A 1 198 ? -18.302 -4.500 6.482 1.00 97.56 198 LEU A N 1
ATOM 1602 C CA . LEU A 1 198 ? -18.500 -3.058 6.582 1.00 97.56 198 LEU A CA 1
ATOM 1603 C C . LEU A 1 198 ? -19.862 -2.771 7.212 1.00 97.56 198 LEU A C 1
ATOM 1605 O O . LEU A 1 198 ? -20.909 -3.122 6.658 1.00 97.56 198 LEU A O 1
ATOM 1609 N N . LEU A 1 199 ? -19.841 -2.109 8.363 1.00 98.00 199 LEU A N 1
ATOM 1610 C CA . LEU A 1 199 ? -21.035 -1.659 9.062 1.00 98.00 199 LEU A CA 1
ATOM 1611 C C . LEU A 1 199 ? -21.202 -0.151 8.909 1.00 98.00 199 LEU A C 1
ATOM 1613 O O . LEU A 1 199 ? -20.236 0.589 9.103 1.00 98.00 199 LEU A O 1
ATOM 1617 N N . ASP A 1 200 ? -22.418 0.301 8.605 1.00 97.75 200 ASP A N 1
ATOM 1618 C CA . ASP A 1 200 ? -22.742 1.730 8.617 1.00 97.75 200 ASP A CA 1
ATOM 1619 C C . ASP A 1 200 ? -22.857 2.292 10.039 1.00 97.75 200 ASP A C 1
ATOM 1621 O O . ASP A 1 200 ? -22.687 1.587 11.037 1.00 97.75 200 ASP A O 1
ATOM 1625 N N . HIS A 1 201 ? -23.191 3.577 10.131 1.00 96.81 201 HIS A N 1
ATOM 1626 C CA . HIS A 1 201 ? -23.474 4.300 11.366 1.00 96.81 201 HIS A CA 1
ATOM 1627 C C . HIS A 1 201 ? -24.350 3.522 12.363 1.00 96.81 201 HIS A C 1
ATOM 1629 O O . HIS A 1 201 ? -24.100 3.573 13.563 1.00 96.81 201 HIS A O 1
ATOM 1635 N N . GLU A 1 202 ? -25.348 2.775 11.882 1.00 96.00 202 GLU A N 1
ATOM 1636 C CA . GLU A 1 202 ? -26.339 2.073 12.707 1.00 96.00 202 GLU A CA 1
ATOM 1637 C C . GLU A 1 202 ? -25.988 0.590 12.926 1.00 96.00 202 GLU A C 1
ATOM 1639 O O . GLU A 1 202 ? -26.772 -0.155 13.517 1.00 96.00 202 GLU A O 1
ATOM 1644 N N . GLY A 1 203 ? -24.820 0.139 12.459 1.00 96.38 203 GLY A N 1
ATOM 1645 C CA . GLY A 1 203 ? -24.387 -1.251 12.572 1.00 96.38 203 GLY A CA 1
ATOM 1646 C C . GLY A 1 203 ? -24.992 -2.175 11.511 1.00 96.38 203 GLY A C 1
ATO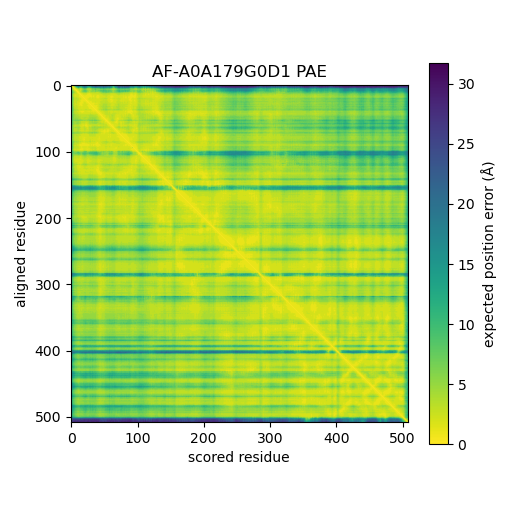M 1647 O O . GLY A 1 203 ? -24.974 -3.394 11.685 1.00 96.38 203 GLY A O 1
ATOM 1648 N N . LYS A 1 204 ? -25.559 -1.631 10.427 1.00 97.00 204 LYS A N 1
ATOM 1649 C CA . LYS A 1 204 ? -26.168 -2.415 9.344 1.00 97.00 204 LYS A CA 1
ATOM 1650 C C . LYS A 1 204 ? -25.127 -2.797 8.299 1.00 97.00 204 LYS A C 1
ATOM 1652 O O . LYS A 1 204 ? -24.177 -2.063 8.044 1.00 97.00 204 LYS A O 1
ATOM 1657 N N . THR A 1 205 ? -25.348 -3.937 7.649 1.00 96.88 205 THR A N 1
ATOM 1658 C CA . THR A 1 205 ? -24.541 -4.392 6.506 1.00 96.88 205 THR A CA 1
ATOM 1659 C C . THR A 1 205 ? -25.167 -3.933 5.195 1.00 96.88 205 THR A C 1
ATOM 1661 O O . THR A 1 205 ? -26.393 -3.897 5.064 1.00 96.88 205 THR A O 1
ATOM 1664 N N . LEU A 1 206 ? -24.330 -3.617 4.209 1.00 97.19 206 LEU A N 1
ATOM 1665 C CA . LEU A 1 206 ? -24.779 -3.366 2.845 1.00 97.19 206 LEU A CA 1
ATOM 1666 C C . LEU A 1 206 ? -24.890 -4.696 2.096 1.00 97.19 206 LEU A C 1
ATOM 1668 O O . LEU A 1 206 ? -23.940 -5.472 2.107 1.00 97.19 206 LEU A O 1
ATOM 1672 N N . ARG A 1 207 ? -26.026 -4.951 1.438 1.00 96.06 207 ARG A N 1
ATOM 1673 C CA . ARG A 1 207 ? -26.246 -6.163 0.634 1.00 96.06 207 ARG A CA 1
ATOM 1674 C C . ARG A 1 207 ? -26.346 -5.865 -0.856 1.00 96.06 207 ARG A C 1
ATOM 1676 O O . ARG A 1 207 ? -26.964 -4.864 -1.231 1.00 96.06 207 ARG A O 1
ATOM 1683 N N . ASP A 1 208 ? -25.753 -6.736 -1.667 1.00 95.25 208 ASP A N 1
ATOM 1684 C CA . ASP A 1 208 ? -25.793 -6.705 -3.131 1.00 95.25 208 ASP A CA 1
ATOM 1685 C C . ASP A 1 208 ? -25.264 -8.032 -3.712 1.00 95.25 208 ASP A C 1
ATOM 1687 O O . ASP A 1 208 ? -24.339 -8.621 -3.153 1.00 95.25 208 ASP A O 1
ATOM 1691 N N . ASP A 1 209 ? -25.799 -8.475 -4.853 1.00 93.06 209 ASP A N 1
ATOM 1692 C CA . ASP A 1 209 ? -25.421 -9.745 -5.501 1.00 93.06 209 ASP A CA 1
ATOM 1693 C C . ASP A 1 209 ? -23.968 -9.765 -6.008 1.00 93.06 209 ASP A C 1
ATOM 1695 O O . ASP A 1 209 ? -23.428 -10.818 -6.347 1.00 93.06 209 ASP A O 1
ATOM 1699 N N . ARG A 1 210 ? -23.314 -8.601 -6.082 1.00 91.19 210 ARG A N 1
ATOM 1700 C CA . ARG A 1 210 ? -21.903 -8.489 -6.482 1.00 91.19 210 ARG A CA 1
ATOM 1701 C C . ARG A 1 210 ? -20.917 -8.789 -5.364 1.00 91.19 210 ARG A C 1
ATOM 1703 O O . ARG A 1 210 ? -19.744 -9.010 -5.665 1.00 91.19 210 ARG A O 1
ATOM 1710 N N . PHE A 1 211 ? -21.351 -8.760 -4.106 1.00 94.44 211 PHE A N 1
ATOM 1711 C CA . PHE A 1 211 ? -20.474 -9.073 -2.984 1.00 94.44 211 PHE A CA 1
ATOM 1712 C C . PHE A 1 211 ? -20.348 -10.592 -2.874 1.00 94.44 211 PHE A C 1
ATOM 1714 O O . PHE A 1 211 ? -21.315 -11.299 -2.604 1.00 94.44 211 PHE A O 1
ATOM 1721 N N . ILE A 1 212 ? -19.147 -11.104 -3.133 1.00 87.12 212 ILE A N 1
ATOM 1722 C CA . ILE A 1 212 ? -18.895 -12.553 -3.205 1.00 87.12 212 ILE A CA 1
ATOM 1723 C C . ILE A 1 212 ? -18.785 -13.163 -1.800 1.00 87.12 212 ILE A C 1
ATOM 1725 O O . ILE A 1 212 ? -19.065 -14.344 -1.598 1.00 87.12 212 ILE A O 1
ATOM 1729 N N . HIS A 1 213 ? -18.383 -12.360 -0.817 1.00 87.00 213 HIS A N 1
ATOM 1730 C CA . HIS A 1 213 ? -18.165 -12.802 0.554 1.00 87.00 213 HIS A CA 1
ATOM 1731 C C . HIS A 1 213 ? -19.424 -12.625 1.419 1.00 87.00 213 HIS A C 1
ATOM 1733 O O . HIS A 1 213 ? -20.331 -11.862 1.086 1.00 87.00 213 HIS A O 1
ATOM 1739 N N . HIS A 1 214 ? -19.461 -13.340 2.551 1.00 89.69 214 HIS A N 1
ATOM 1740 C CA . HIS A 1 214 ? -20.481 -13.201 3.607 1.00 89.69 214 HIS A CA 1
ATOM 1741 C C . HIS A 1 214 ? -21.931 -13.175 3.103 1.00 89.69 214 HIS A C 1
ATOM 1743 O O . HIS A 1 214 ? -22.723 -12.327 3.511 1.00 89.69 214 HIS A O 1
ATOM 1749 N N . ASP A 1 215 ? -22.282 -14.097 2.205 1.00 91.75 215 ASP A N 1
ATOM 1750 C CA . ASP A 1 215 ? -23.646 -14.255 1.685 1.00 91.75 215 ASP A CA 1
ATOM 1751 C C . ASP A 1 215 ? -24.231 -12.955 1.092 1.00 91.75 215 ASP A C 1
ATOM 1753 O O . ASP A 1 215 ? -25.380 -12.580 1.363 1.00 91.75 215 ASP A O 1
ATOM 1757 N N . GLY A 1 216 ? -23.424 -12.244 0.297 1.00 94.06 216 GLY A N 1
ATOM 1758 C CA . GLY A 1 216 ? -23.844 -11.020 -0.386 1.00 94.06 216 GLY A CA 1
ATOM 1759 C C . GLY A 1 216 ? -23.740 -9.764 0.473 1.00 94.06 216 GLY A C 1
ATOM 1760 O O . GLY A 1 216 ? -24.483 -8.813 0.231 1.00 94.06 216 GLY A O 1
ATOM 1761 N N . GLN A 1 217 ? -22.878 -9.747 1.496 1.00 96.25 217 GLN A N 1
ATOM 1762 C CA . GLN A 1 217 ? -22.654 -8.585 2.363 1.00 96.25 217 GLN A CA 1
ATOM 1763 C C . GLN A 1 217 ? -21.312 -7.914 2.066 1.00 96.25 217 GLN A C 1
ATOM 1765 O O . GLN A 1 217 ? -20.286 -8.582 1.969 1.00 96.25 217 GLN A O 1
ATOM 1770 N N . ALA A 1 218 ? -21.318 -6.582 1.994 1.00 96.69 218 ALA A N 1
ATOM 1771 C CA . ALA A 1 218 ? -20.115 -5.803 1.739 1.00 96.69 218 ALA A CA 1
ATOM 1772 C C . ALA A 1 218 ? -19.082 -5.976 2.861 1.00 96.69 218 ALA A C 1
ATOM 1774 O O . ALA A 1 218 ? -19.382 -5.838 4.054 1.00 96.69 218 ALA A O 1
ATOM 1775 N N . CYS A 1 219 ? -17.840 -6.199 2.459 1.00 95.88 219 CYS A N 1
ATOM 1776 C CA . CYS A 1 219 ? -16.678 -6.288 3.325 1.00 95.88 219 CYS A CA 1
ATOM 1777 C C . CYS A 1 219 ? -15.531 -5.417 2.791 1.00 95.88 219 CYS A C 1
ATOM 1779 O O . CYS A 1 219 ? -15.632 -4.789 1.738 1.00 95.88 219 CYS A O 1
ATOM 1781 N N . VAL A 1 220 ? -14.441 -5.312 3.547 1.00 95.12 220 VAL A N 1
ATOM 1782 C CA . VAL A 1 220 ? -13.330 -4.402 3.223 1.00 95.12 220 VAL A CA 1
ATOM 1783 C C . VAL A 1 220 ? -12.748 -4.649 1.827 1.00 95.12 220 VAL A C 1
ATOM 1785 O O . VAL A 1 220 ? -12.432 -3.686 1.131 1.00 95.12 220 VAL A O 1
ATOM 1788 N N . ILE A 1 221 ? -12.625 -5.901 1.380 1.00 93.12 221 ILE A N 1
ATOM 1789 C CA . ILE A 1 221 ? -12.064 -6.229 0.060 1.00 93.12 221 ILE A CA 1
ATOM 1790 C C . ILE A 1 221 ? -12.907 -5.642 -1.082 1.00 93.12 221 ILE A C 1
ATOM 1792 O O . ILE A 1 221 ? -12.351 -5.249 -2.112 1.00 93.12 221 ILE A O 1
ATOM 1796 N N . ASP A 1 222 ? -14.217 -5.468 -0.875 1.00 94.69 222 ASP A N 1
ATOM 1797 C CA . ASP A 1 222 ? -15.125 -4.862 -1.853 1.00 94.69 222 ASP A CA 1
ATOM 1798 C C . ASP A 1 222 ? -14.828 -3.373 -2.081 1.00 94.69 222 ASP A C 1
ATOM 1800 O O . ASP A 1 222 ? -15.082 -2.860 -3.171 1.00 94.69 222 ASP A O 1
ATOM 1804 N N . LEU A 1 223 ? -14.193 -2.687 -1.118 1.00 94.00 223 LEU A N 1
ATOM 1805 C CA . LEU A 1 223 ? -13.693 -1.317 -1.309 1.00 94.00 223 LEU A CA 1
ATOM 1806 C C . LEU A 1 223 ? -12.620 -1.239 -2.397 1.00 94.00 223 LEU A C 1
ATOM 1808 O O . LEU A 1 223 ? -12.386 -0.175 -2.970 1.00 94.00 223 LEU A O 1
ATOM 1812 N N . THR A 1 224 ? -11.939 -2.356 -2.655 1.00 92.12 224 THR A N 1
ATOM 1813 C CA . THR A 1 224 ? -10.752 -2.397 -3.512 1.00 92.12 224 THR A CA 1
ATOM 1814 C C . THR A 1 224 ? -10.970 -3.135 -4.820 1.00 92.12 224 THR A C 1
ATOM 1816 O O . THR A 1 224 ? -10.266 -2.860 -5.789 1.00 92.12 224 THR A O 1
ATOM 1819 N N . SER A 1 225 ? -11.946 -4.042 -4.888 1.00 89.81 225 SER A N 1
ATOM 1820 C CA . SER A 1 225 ? -12.130 -4.961 -6.016 1.00 89.81 225 SER A CA 1
ATOM 1821 C C . SER A 1 225 ? -12.331 -4.228 -7.348 1.00 89.81 225 SER A C 1
ATOM 1823 O O . SER A 1 225 ? -11.602 -4.468 -8.314 1.00 89.81 225 SER A O 1
ATOM 1825 N N . THR A 1 226 ? -13.269 -3.279 -7.387 1.00 89.75 226 THR A N 1
ATOM 1826 C CA . THR A 1 226 ? -13.601 -2.495 -8.588 1.00 89.75 226 THR A CA 1
ATOM 1827 C C . THR A 1 226 ? -12.418 -1.648 -9.051 1.00 89.75 226 THR A C 1
ATOM 1829 O O . THR A 1 226 ? -12.068 -1.633 -10.231 1.00 89.75 226 THR A O 1
ATOM 1832 N N . VAL A 1 227 ? -11.767 -0.966 -8.111 1.00 93.19 227 VAL A N 1
ATOM 1833 C CA . VAL A 1 227 ? -10.680 -0.023 -8.398 1.00 93.19 227 VAL A CA 1
ATOM 1834 C C . VAL A 1 227 ? -9.401 -0.759 -8.790 1.00 93.19 227 VAL A C 1
ATOM 1836 O O . VAL A 1 227 ? -8.713 -0.337 -9.714 1.00 93.19 227 VAL A O 1
ATOM 1839 N N . THR A 1 228 ? -9.121 -1.901 -8.158 1.00 94.38 228 THR A N 1
ATOM 1840 C CA . THR A 1 228 ? -8.001 -2.778 -8.519 1.00 94.38 228 THR A CA 1
ATOM 1841 C C . THR A 1 228 ? -8.191 -3.340 -9.924 1.00 94.38 228 THR A C 1
ATOM 1843 O O . THR A 1 228 ? -7.265 -3.279 -10.727 1.00 94.38 228 THR A O 1
ATOM 1846 N N . ARG A 1 229 ? -9.398 -3.810 -10.269 1.00 93.69 229 ARG A N 1
ATOM 1847 C CA . ARG A 1 229 ? -9.696 -4.301 -11.624 1.00 93.69 229 ARG A CA 1
ATOM 1848 C C . ARG A 1 229 ? -9.500 -3.217 -12.681 1.00 93.69 229 ARG A C 1
ATOM 1850 O O . ARG A 1 229 ? -8.895 -3.488 -13.715 1.00 93.69 229 ARG A O 1
ATOM 1857 N N . LEU A 1 230 ? -9.971 -1.996 -12.417 1.00 94.88 230 LEU A N 1
ATOM 1858 C CA . LEU A 1 230 ? -9.754 -0.871 -13.325 1.00 94.88 230 LEU A CA 1
ATOM 1859 C C . LEU A 1 230 ? -8.263 -0.535 -13.462 1.00 94.88 230 LEU A C 1
ATOM 1861 O O . LEU A 1 230 ? -7.788 -0.340 -14.577 1.00 94.88 230 LEU A O 1
ATOM 1865 N N . ALA A 1 231 ? -7.522 -0.488 -12.351 1.00 97.06 231 ALA A N 1
ATOM 1866 C CA . ALA A 1 231 ? -6.089 -0.210 -12.365 1.00 97.06 231 ALA A CA 1
ATOM 1867 C C . ALA A 1 231 ? -5.317 -1.247 -13.197 1.00 97.06 231 ALA A C 1
ATOM 1869 O O . ALA A 1 231 ? -4.502 -0.859 -14.031 1.00 97.06 231 ALA A O 1
ATOM 1870 N N . ILE A 1 232 ? -5.634 -2.538 -13.032 1.00 96.81 232 ILE A N 1
ATOM 1871 C CA . ILE A 1 232 ? -5.082 -3.627 -13.851 1.00 96.81 232 ILE A CA 1
ATOM 1872 C C . ILE A 1 232 ? -5.440 -3.410 -15.324 1.00 96.81 232 ILE A C 1
ATOM 1874 O O . ILE A 1 232 ? -4.551 -3.408 -16.165 1.00 96.81 232 ILE A O 1
ATOM 1878 N N . GLY A 1 233 ? -6.711 -3.149 -15.650 1.00 97.38 233 GLY A N 1
ATOM 1879 C CA . GLY A 1 233 ? -7.142 -2.920 -17.033 1.00 97.38 233 GLY A CA 1
ATOM 1880 C C . GLY A 1 233 ? -6.413 -1.755 -17.714 1.00 97.38 233 GLY A C 1
ATOM 1881 O O . GLY A 1 233 ? -5.989 -1.881 -18.864 1.00 97.38 233 GLY A O 1
ATOM 1882 N N . ILE A 1 234 ? -6.207 -0.644 -16.997 1.00 98.12 234 ILE A N 1
ATOM 1883 C CA . ILE A 1 234 ? -5.426 0.501 -17.487 1.00 98.12 234 ILE A CA 1
ATOM 1884 C C . ILE A 1 234 ? -3.949 0.119 -17.672 1.00 98.12 234 ILE A C 1
ATOM 1886 O O . ILE A 1 234 ? -3.359 0.428 -18.706 1.00 98.12 234 ILE A O 1
ATOM 1890 N N . ALA A 1 235 ? -3.345 -0.565 -16.699 1.00 98.00 235 ALA A N 1
ATOM 1891 C CA . ALA A 1 235 ? -1.948 -0.983 -16.771 1.00 98.00 235 ALA A CA 1
ATOM 1892 C C . ALA A 1 235 ? -1.698 -1.968 -17.928 1.00 98.00 235 ALA A C 1
ATOM 1894 O O . ALA A 1 235 ? -0.759 -1.786 -18.705 1.00 98.00 235 ALA A O 1
ATOM 1895 N N . THR A 1 236 ? -2.586 -2.947 -18.124 1.00 97.81 236 THR A N 1
ATOM 1896 C CA . THR A 1 236 ? -2.544 -3.864 -19.270 1.00 97.81 236 THR A CA 1
ATOM 1897 C C . THR A 1 236 ? -2.688 -3.115 -20.594 1.00 97.81 236 THR A C 1
ATOM 1899 O O . THR A 1 236 ? -1.985 -3.434 -21.553 1.00 97.81 236 THR A O 1
ATOM 1902 N N . ALA A 1 237 ? -3.548 -2.092 -20.665 1.00 98.19 237 ALA A N 1
ATOM 1903 C CA . ALA A 1 237 ? -3.670 -1.264 -21.863 1.00 98.19 237 ALA A CA 1
ATOM 1904 C C . ALA A 1 237 ? -2.366 -0.511 -22.183 1.00 98.19 237 ALA A C 1
ATOM 1906 O O . ALA A 1 237 ? -1.971 -0.460 -23.346 1.00 98.19 237 ALA A O 1
ATOM 1907 N N . PHE A 1 238 ? -1.647 0.004 -21.178 1.00 98.31 238 PHE A N 1
ATOM 1908 C CA . PHE A 1 238 ? -0.335 0.627 -21.395 1.00 98.31 238 PHE A CA 1
ATOM 1909 C C . PHE A 1 238 ? 0.717 -0.356 -21.912 1.00 98.31 238 PHE A C 1
ATOM 1911 O O . PHE A 1 238 ? 1.500 0.003 -22.792 1.00 98.31 238 PHE A O 1
ATOM 1918 N N . ILE A 1 239 ? 0.719 -1.595 -21.413 1.00 97.19 239 ILE A N 1
ATOM 1919 C CA . ILE A 1 239 ? 1.630 -2.638 -21.899 1.00 97.19 239 ILE A CA 1
ATOM 1920 C C . ILE A 1 239 ? 1.310 -3.000 -23.352 1.00 97.19 239 ILE A C 1
ATOM 1922 O O . ILE A 1 239 ? 2.204 -2.916 -24.192 1.00 97.19 239 ILE A O 1
ATOM 1926 N N . ARG A 1 240 ? 0.039 -3.272 -23.681 1.00 96.69 240 ARG A N 1
ATOM 1927 C CA . ARG A 1 240 ? -0.409 -3.540 -25.063 1.00 96.69 240 ARG A CA 1
ATOM 1928 C C . ARG A 1 240 ? -0.060 -2.387 -26.010 1.00 96.69 240 ARG A C 1
ATOM 1930 O O . ARG A 1 240 ? 0.518 -2.613 -27.069 1.00 96.69 240 ARG A O 1
ATOM 1937 N N . HIS A 1 241 ? -0.325 -1.147 -25.599 1.00 95.88 241 HIS A N 1
ATOM 1938 C CA . HIS A 1 241 ? 0.079 0.049 -26.341 1.00 95.88 241 HIS A CA 1
ATOM 1939 C C . HIS A 1 241 ? 1.598 0.081 -26.589 1.00 95.88 241 HIS A C 1
ATOM 1941 O O . HIS A 1 241 ? 2.041 0.339 -27.705 1.00 95.88 241 HIS A O 1
ATOM 1947 N N . SER A 1 242 ? 2.410 -0.217 -25.567 1.00 94.88 242 SER A N 1
ATOM 1948 C CA . SER A 1 242 ? 3.876 -0.236 -25.683 1.00 94.88 242 SER A CA 1
ATOM 1949 C C . SER A 1 242 ? 4.403 -1.325 -26.627 1.00 94.88 242 SER A C 1
ATOM 1951 O O . SER A 1 242 ? 5.516 -1.198 -27.142 1.00 94.88 242 SER A O 1
ATOM 1953 N N . ASP A 1 243 ? 3.602 -2.368 -26.863 1.00 92.94 243 ASP A N 1
ATOM 1954 C CA . ASP A 1 243 ? 3.870 -3.444 -27.816 1.00 92.94 243 ASP A CA 1
ATOM 1955 C C . ASP A 1 243 ? 3.438 -3.130 -29.250 1.00 92.94 243 ASP A C 1
ATOM 1957 O O . ASP A 1 243 ? 3.761 -3.899 -30.156 1.00 92.94 243 ASP A O 1
ATOM 1961 N N . GLY A 1 244 ? 2.778 -1.990 -29.473 1.00 92.69 244 GLY A N 1
ATOM 1962 C CA . GLY A 1 244 ? 2.255 -1.601 -30.781 1.00 92.69 244 GLY A CA 1
ATOM 1963 C C . GLY A 1 244 ? 0.899 -2.230 -31.110 1.00 92.69 244 GLY A C 1
ATOM 1964 O O . GLY A 1 244 ? 0.526 -2.282 -32.281 1.00 92.69 244 GLY A O 1
ATOM 1965 N N . ASP A 1 245 ? 0.163 -2.719 -30.109 1.00 94.25 245 ASP A N 1
ATOM 1966 C CA . ASP A 1 245 ? -1.205 -3.204 -30.292 1.00 94.25 245 ASP A CA 1
ATOM 1967 C C . ASP A 1 245 ? -2.133 -2.034 -30.688 1.00 94.25 245 ASP A C 1
ATOM 1969 O O . ASP A 1 245 ? -2.184 -1.038 -29.960 1.00 94.25 245 ASP A O 1
ATOM 1973 N N . PRO A 1 246 ? -2.883 -2.120 -31.805 1.00 93.88 246 PRO A N 1
ATOM 1974 C CA . PRO A 1 246 ? -3.802 -1.061 -32.232 1.00 93.88 246 PRO A CA 1
ATOM 1975 C C . PRO A 1 246 ? -5.070 -0.952 -31.363 1.00 93.88 246 PRO A C 1
ATOM 1977 O O . PRO A 1 246 ? -5.842 -0.003 -31.509 1.00 93.88 246 PRO A O 1
ATOM 1980 N N . GLY A 1 247 ? -5.313 -1.926 -30.485 1.00 94.06 247 GLY A N 1
ATOM 1981 C CA . GLY A 1 247 ? -6.535 -2.071 -29.709 1.00 94.06 247 GLY A CA 1
ATOM 1982 C C . GLY A 1 247 ? -7.730 -2.548 -30.541 1.00 94.06 247 GLY A C 1
ATOM 1983 O O . GLY A 1 247 ? -7.690 -2.696 -31.762 1.00 94.06 247 GLY A O 1
ATOM 1984 N N . ASP A 1 248 ? -8.848 -2.779 -29.860 1.00 93.06 248 ASP A N 1
ATOM 1985 C CA . ASP A 1 248 ? -10.082 -3.329 -30.425 1.00 93.06 248 ASP A CA 1
ATOM 1986 C C . ASP A 1 248 ? -11.307 -2.757 -29.694 1.00 93.06 248 ASP A C 1
ATOM 1988 O O . ASP A 1 248 ? -11.201 -2.327 -28.553 1.00 93.06 248 ASP A O 1
ATOM 1992 N N . ASP A 1 249 ? -12.484 -2.733 -30.326 1.00 91.25 249 ASP A N 1
ATOM 1993 C CA . ASP A 1 249 ? -13.706 -2.244 -29.650 1.00 91.25 249 ASP A CA 1
ATOM 1994 C C . ASP A 1 249 ? -14.451 -3.345 -28.883 1.00 91.25 249 ASP A C 1
ATOM 1996 O O . ASP A 1 249 ? -15.429 -3.066 -28.182 1.00 91.25 249 ASP A O 1
ATOM 2000 N N . GLN A 1 250 ? -13.999 -4.594 -29.020 1.00 91.50 250 GLN A N 1
ATOM 2001 C CA . GLN A 1 250 ? -14.684 -5.780 -28.507 1.00 91.50 250 GLN A CA 1
ATOM 2002 C C . GLN A 1 250 ? -14.430 -5.972 -27.011 1.00 91.50 250 GLN A C 1
ATOM 2004 O O . GLN A 1 250 ? -15.311 -6.420 -26.281 1.00 91.50 250 GLN A O 1
ATOM 2009 N N . THR A 1 251 ? -13.245 -5.587 -26.539 1.00 93.19 251 THR A N 1
ATOM 2010 C CA . THR A 1 251 ? -12.819 -5.744 -25.149 1.00 93.19 251 THR A CA 1
ATOM 2011 C C . THR A 1 251 ? -12.684 -4.395 -24.442 1.00 93.19 251 THR A C 1
ATOM 2013 O O . THR A 1 251 ? -12.404 -3.367 -25.056 1.00 93.19 251 THR A O 1
ATOM 2016 N N . GLU A 1 252 ? -12.867 -4.374 -23.118 1.00 91.75 252 GLU A N 1
ATOM 2017 C CA . GLU A 1 252 ? -12.652 -3.159 -22.312 1.00 91.75 252 GLU A CA 1
ATOM 2018 C C . GLU A 1 252 ? -11.211 -2.646 -22.425 1.00 91.75 252 GLU A C 1
ATOM 2020 O O . GLU A 1 252 ? -10.986 -1.450 -22.603 1.00 91.75 252 GLU A O 1
ATOM 2025 N N . ILE A 1 253 ? -10.242 -3.565 -22.390 1.00 96.38 253 ILE A N 1
ATOM 2026 C CA . ILE A 1 253 ? -8.817 -3.250 -22.525 1.00 96.38 253 ILE A CA 1
ATOM 2027 C C . ILE A 1 253 ? -8.511 -2.742 -23.939 1.00 96.38 253 ILE A C 1
ATOM 2029 O O . ILE A 1 253 ? -7.799 -1.754 -24.085 1.00 96.38 253 ILE A O 1
ATOM 2033 N N . GLY A 1 254 ? -9.072 -3.356 -24.984 1.00 96.44 254 GLY A N 1
ATOM 2034 C CA . GLY A 1 254 ? -8.902 -2.890 -26.361 1.00 96.44 254 GLY A CA 1
ATOM 2035 C C . GLY A 1 254 ? -9.400 -1.456 -26.556 1.00 96.44 254 GLY A C 1
ATOM 2036 O O . GLY A 1 254 ? -8.711 -0.648 -27.183 1.00 96.44 254 GLY A O 1
ATOM 2037 N N . ARG A 1 255 ? -10.546 -1.109 -25.950 1.00 95.69 255 ARG A N 1
ATOM 2038 C CA . ARG A 1 255 ? -11.093 0.257 -25.981 1.00 95.69 255 ARG A CA 1
ATOM 2039 C C . ARG A 1 255 ? -10.187 1.253 -25.260 1.00 95.69 255 ARG A C 1
ATOM 2041 O O . ARG A 1 255 ? -10.030 2.375 -25.736 1.00 95.69 255 ARG A O 1
ATOM 2048 N N . LEU A 1 256 ? -9.567 0.849 -24.149 1.00 97.12 256 LEU A N 1
ATOM 2049 C CA . LEU A 1 256 ? -8.550 1.648 -23.456 1.00 97.12 256 LEU A CA 1
ATOM 2050 C C . LEU A 1 256 ? -7.315 1.883 -24.341 1.00 97.12 256 LEU A C 1
ATOM 2052 O O . LEU A 1 256 ? -6.875 3.024 -24.452 1.00 97.12 256 LEU A O 1
ATOM 2056 N N . VAL A 1 257 ? -6.797 0.847 -25.013 1.00 98.00 257 VAL A N 1
ATOM 2057 C CA . VAL A 1 257 ? -5.652 0.968 -25.940 1.00 98.00 257 VAL A CA 1
ATOM 2058 C C . VAL A 1 257 ? -5.972 1.948 -27.071 1.00 98.00 257 VAL A C 1
ATOM 2060 O O . VAL A 1 257 ? -5.225 2.901 -27.288 1.00 98.00 257 VAL A O 1
ATOM 2063 N N . LYS A 1 258 ? -7.124 1.782 -27.735 1.00 96.88 258 LYS A N 1
ATOM 2064 C CA . LYS A 1 258 ? -7.586 2.706 -28.783 1.00 96.88 258 LYS A CA 1
ATOM 2065 C C . LYS A 1 258 ? -7.714 4.136 -28.282 1.00 96.88 258 LYS A C 1
ATOM 2067 O O . LYS A 1 258 ? -7.298 5.065 -28.965 1.00 96.88 258 LYS A O 1
ATOM 2072 N N . PHE A 1 259 ? -8.286 4.321 -27.095 1.00 97.00 259 PHE A N 1
ATOM 2073 C CA . PHE A 1 259 ? -8.423 5.643 -26.501 1.00 97.00 259 PHE A CA 1
ATOM 2074 C C . PHE A 1 259 ? -7.060 6.300 -26.263 1.00 97.00 259 PHE A C 1
ATOM 2076 O O . PHE A 1 259 ? -6.884 7.459 -26.632 1.00 97.00 259 PHE A O 1
ATOM 2083 N N . ILE A 1 260 ? -6.091 5.561 -25.714 1.00 97.25 260 ILE A N 1
ATOM 2084 C CA . ILE A 1 260 ? -4.720 6.041 -25.498 1.00 97.25 260 ILE A CA 1
ATOM 2085 C C . ILE A 1 260 ? -4.061 6.449 -26.827 1.00 97.25 260 ILE A C 1
ATOM 2087 O O . ILE A 1 260 ? -3.439 7.506 -26.876 1.00 97.25 260 ILE A O 1
ATOM 2091 N N . LEU A 1 261 ? -4.240 5.663 -27.896 1.00 96.12 261 LEU A N 1
ATOM 2092 C CA . LEU A 1 261 ? -3.680 5.933 -29.231 1.00 96.12 261 LEU A CA 1
ATOM 2093 C C . LEU A 1 261 ? -4.340 7.106 -29.967 1.00 96.12 261 LEU A C 1
ATOM 2095 O O . LEU A 1 261 ? -3.724 7.693 -30.852 1.00 96.12 261 LEU A O 1
ATOM 2099 N N . ASN A 1 262 ? -5.600 7.416 -29.658 1.00 95.62 262 ASN A N 1
ATOM 2100 C CA . ASN A 1 262 ? -6.402 8.331 -30.471 1.00 95.62 262 ASN A CA 1
ATOM 2101 C C . ASN A 1 262 ? -5.884 9.780 -30.457 1.00 95.62 262 ASN A C 1
ATOM 2103 O O . ASN A 1 262 ? -5.962 10.466 -31.471 1.00 95.62 262 ASN A O 1
ATOM 2107 N N . GLU A 1 263 ? -5.387 10.262 -29.315 1.00 95.88 263 GLU A N 1
ATOM 2108 C CA . GLU A 1 263 ? -4.827 11.612 -29.175 1.00 95.88 263 GLU A CA 1
ATOM 2109 C C . GLU A 1 263 ? -3.681 11.616 -28.157 1.00 95.88 263 GLU A C 1
ATOM 2111 O O . GLU A 1 263 ? -3.816 11.034 -27.081 1.00 95.88 263 GLU A O 1
ATOM 2116 N N . ASP A 1 264 ? -2.611 12.373 -28.423 1.00 94.12 264 ASP A N 1
ATOM 2117 C CA . ASP A 1 264 ? -1.418 12.455 -27.558 1.00 94.12 264 ASP A CA 1
ATOM 2118 C C . ASP A 1 264 ? -1.734 12.800 -26.095 1.00 94.12 264 ASP A C 1
ATOM 2120 O O . ASP A 1 264 ? -1.039 12.371 -25.176 1.00 94.12 264 ASP A O 1
ATOM 2124 N N . LYS A 1 265 ? -2.805 13.568 -25.852 1.00 96.69 265 LYS A N 1
ATOM 2125 C CA . LYS A 1 265 ? -3.238 13.963 -24.503 1.00 96.69 265 LYS A CA 1
ATOM 2126 C C . LYS A 1 265 ? -3.891 12.825 -23.708 1.00 96.69 265 LYS A C 1
ATOM 2128 O O . LYS A 1 265 ? -3.980 12.917 -22.483 1.00 96.69 265 LYS A O 1
ATOM 2133 N N . ASN A 1 266 ? -4.356 11.766 -24.372 1.00 97.69 266 ASN A N 1
ATOM 2134 C CA . ASN A 1 266 ? -5.086 10.674 -23.727 1.00 97.69 266 ASN A CA 1
ATOM 2135 C C . ASN A 1 266 ? -4.153 9.768 -22.924 1.00 97.69 266 ASN A C 1
ATOM 2137 O O . AS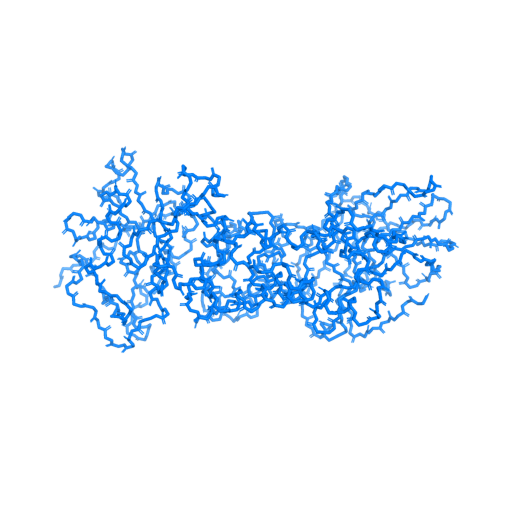N A 1 266 ? -4.553 9.279 -21.866 1.00 97.69 266 ASN A O 1
ATOM 2141 N N . TYR A 1 267 ? -2.906 9.595 -23.372 1.00 97.62 267 TYR A N 1
ATOM 2142 C CA . TYR A 1 267 ? -1.882 8.861 -22.629 1.00 97.62 267 TYR A CA 1
ATOM 2143 C C . TYR A 1 267 ? -1.609 9.485 -21.245 1.00 97.62 267 TYR A C 1
ATOM 2145 O O . TYR A 1 267 ? -1.872 8.814 -20.243 1.00 97.62 267 TYR A O 1
ATOM 2153 N N . PRO A 1 268 ? -1.152 10.754 -21.125 1.00 97.75 268 PRO A N 1
ATOM 2154 C CA . PRO A 1 268 ? -0.889 11.368 -19.825 1.00 97.75 268 PRO A CA 1
ATOM 2155 C C . PRO A 1 268 ? -2.158 11.505 -18.981 1.00 97.75 268 PRO A C 1
ATOM 2157 O O . PRO A 1 268 ? -2.093 11.310 -17.772 1.00 97.75 268 PRO A O 1
ATOM 2160 N N . PHE A 1 269 ? -3.322 11.765 -19.591 1.00 98.00 269 PHE A N 1
ATOM 2161 C CA . PHE A 1 269 ? -4.600 11.757 -18.874 1.00 98.00 269 PHE A CA 1
ATOM 2162 C C . PHE A 1 269 ? -4.856 10.401 -18.202 1.00 98.00 269 PHE A C 1
ATOM 2164 O O . PHE A 1 269 ? -5.073 10.336 -16.994 1.00 98.00 269 PHE A O 1
ATOM 2171 N N . THR A 1 270 ? -4.770 9.308 -18.961 1.00 98.25 270 THR A N 1
ATOM 2172 C CA . THR A 1 270 ? -5.023 7.952 -18.452 1.00 98.25 270 THR A CA 1
ATOM 2173 C C . THR A 1 270 ? -3.977 7.540 -17.411 1.00 98.25 270 THR A C 1
ATOM 2175 O O . THR A 1 270 ? -4.319 6.933 -16.395 1.00 98.25 270 THR A O 1
ATOM 2178 N N . ALA A 1 271 ? -2.715 7.929 -17.610 1.00 98.31 271 ALA A N 1
ATOM 2179 C CA . ALA A 1 271 ? -1.637 7.672 -16.660 1.00 98.31 271 ALA A CA 1
ATOM 2180 C C . ALA A 1 271 ? -1.853 8.449 -15.349 1.00 98.31 271 ALA A C 1
ATOM 2182 O O . ALA A 1 271 ? -1.628 7.906 -14.267 1.00 98.31 271 ALA A O 1
ATOM 2183 N N . GLY A 1 272 ? -2.374 9.678 -15.432 1.00 98.31 272 GLY A N 1
ATOM 2184 C CA . GLY A 1 272 ? -2.794 10.484 -14.285 1.00 98.31 272 GLY A CA 1
ATOM 2185 C C . GLY A 1 272 ? -3.949 9.854 -13.510 1.00 98.31 272 GLY A C 1
ATOM 2186 O O . GLY A 1 272 ? -3.930 9.852 -12.277 1.00 98.31 272 GLY A O 1
ATOM 2187 N N . ILE A 1 273 ? -4.916 9.244 -14.203 1.00 98.12 273 ILE A N 1
ATOM 2188 C CA . ILE A 1 273 ? -6.003 8.492 -13.560 1.00 98.12 273 ILE A CA 1
ATOM 2189 C C . ILE A 1 273 ? -5.448 7.276 -12.812 1.00 98.12 273 ILE A C 1
ATOM 2191 O O . ILE A 1 273 ? -5.754 7.107 -11.631 1.00 98.12 273 ILE A O 1
ATOM 2195 N N . LEU A 1 274 ? -4.592 6.470 -13.453 1.00 98.19 274 LEU A N 1
ATOM 2196 C CA . LEU A 1 274 ? -3.961 5.309 -12.814 1.00 98.19 274 LEU A CA 1
ATOM 2197 C C . LEU A 1 274 ? -3.147 5.721 -11.580 1.00 98.19 274 LEU A C 1
ATOM 2199 O O . LEU A 1 274 ? -3.308 5.136 -10.510 1.00 98.19 274 LEU A O 1
ATOM 2203 N N . ALA A 1 275 ? -2.322 6.762 -11.705 1.00 97.81 275 ALA A N 1
ATOM 2204 C CA . ALA A 1 275 ? -1.543 7.310 -10.601 1.00 97.81 275 ALA A CA 1
ATOM 2205 C C . ALA A 1 275 ? -2.427 7.781 -9.441 1.00 97.81 275 ALA A C 1
ATOM 2207 O O . ALA A 1 275 ? -2.147 7.478 -8.280 1.00 97.81 275 ALA A O 1
ATOM 2208 N N . THR A 1 276 ? -3.511 8.495 -9.752 1.00 97.25 276 THR A N 1
ATOM 2209 C CA . THR A 1 276 ? -4.479 8.958 -8.751 1.00 97.25 276 THR A CA 1
ATOM 2210 C C . THR A 1 276 ? -5.105 7.781 -8.013 1.00 97.25 276 THR A C 1
ATOM 2212 O O . THR A 1 276 ? -5.113 7.758 -6.784 1.00 97.25 276 THR A O 1
ATOM 2215 N N . ILE A 1 277 ? -5.571 6.779 -8.758 1.00 96.19 277 ILE A N 1
ATOM 2216 C CA . ILE A 1 277 ? -6.199 5.575 -8.218 1.00 96.19 277 ILE A CA 1
ATOM 2217 C C . ILE A 1 277 ? -5.231 4.801 -7.313 1.00 96.19 277 ILE A C 1
ATOM 2219 O O . ILE A 1 277 ? -5.596 4.481 -6.182 1.00 96.19 277 ILE A O 1
ATOM 2223 N N . LEU A 1 278 ? -3.991 4.556 -7.743 1.00 95.88 278 LEU A N 1
ATOM 2224 C CA . LEU A 1 278 ? -2.982 3.854 -6.937 1.00 95.88 278 LEU A CA 1
ATOM 2225 C C . LEU A 1 278 ? -2.712 4.566 -5.601 1.00 95.88 278 LEU A C 1
ATOM 2227 O O . LEU A 1 278 ? -2.613 3.920 -4.557 1.00 95.88 278 LEU A O 1
ATOM 2231 N N . LYS A 1 279 ? -2.681 5.903 -5.605 1.00 95.75 279 LYS A N 1
ATOM 2232 C CA . LYS A 1 279 ? -2.449 6.721 -4.404 1.00 95.75 279 LYS A CA 1
ATOM 2233 C C . LYS A 1 279 ? -3.626 6.761 -3.434 1.00 95.75 279 LYS A C 1
ATOM 2235 O O . LYS A 1 279 ? -3.444 7.183 -2.297 1.00 95.75 279 LYS A O 1
ATOM 2240 N N . THR A 1 280 ? -4.822 6.314 -3.826 1.00 94.62 280 THR A N 1
ATOM 2241 C CA . THR A 1 280 ? -5.963 6.243 -2.893 1.00 94.62 280 THR A CA 1
ATOM 2242 C C . THR A 1 280 ? -5.712 5.263 -1.748 1.00 94.62 280 THR A C 1
ATOM 2244 O O . THR A 1 280 ? -6.303 5.407 -0.675 1.00 94.62 280 THR A O 1
ATOM 2247 N N . GLY A 1 281 ? -4.829 4.280 -1.953 1.00 92.69 281 GLY A N 1
ATOM 2248 C CA . GLY A 1 281 ? -4.720 3.133 -1.065 1.00 92.69 281 GLY A CA 1
ATOM 2249 C C . GLY A 1 281 ? -6.010 2.325 -1.094 1.00 92.69 281 GLY A C 1
ATOM 2250 O O . GLY A 1 281 ? -6.547 2.023 -0.046 1.00 92.69 281 GLY A O 1
ATOM 2251 N N . LEU A 1 282 ? -6.571 2.076 -2.274 1.00 93.31 282 LEU A N 1
ATOM 2252 C CA . LEU A 1 282 ? -7.682 1.139 -2.491 1.00 93.31 282 LEU A CA 1
ATOM 2253 C C . LEU A 1 282 ? -7.375 0.190 -3.661 1.00 93.31 282 LEU A C 1
ATOM 2255 O O . LEU A 1 282 ? -8.266 -0.454 -4.205 1.00 93.31 282 LEU A O 1
ATOM 2259 N N . VAL A 1 283 ? -6.102 0.108 -4.058 1.00 93.50 283 VAL A N 1
ATOM 2260 C CA . VAL A 1 283 ? -5.605 -0.827 -5.070 1.00 93.50 283 VAL A CA 1
ATOM 2261 C C . VAL A 1 283 ? -4.746 -1.873 -4.381 1.00 93.50 283 VAL A C 1
ATOM 2263 O O . VAL A 1 283 ? -3.845 -1.512 -3.626 1.00 93.50 283 VAL A O 1
ATOM 2266 N N . ALA A 1 284 ? -5.016 -3.150 -4.661 1.00 84.06 284 ALA A N 1
ATOM 2267 C CA . ALA A 1 284 ? -4.201 -4.281 -4.217 1.00 84.06 284 ALA A CA 1
ATOM 2268 C C . ALA A 1 284 ? -3.895 -4.283 -2.699 1.00 84.06 284 ALA A C 1
ATOM 2270 O O . ALA A 1 284 ? -2.753 -4.483 -2.284 1.00 84.06 284 ALA A O 1
ATOM 2271 N N . TYR A 1 285 ? -4.929 -4.087 -1.867 1.00 71.31 285 TYR A N 1
ATOM 2272 C CA . TYR A 1 285 ? -4.889 -4.229 -0.399 1.00 71.31 285 TYR A CA 1
ATOM 2273 C C . TYR A 1 285 ? -4.536 -5.666 0.026 1.00 71.31 285 TYR A C 1
ATOM 2275 O O . TYR A 1 285 ? -5.395 -6.459 0.402 1.00 71.31 285 TYR A O 1
ATOM 2283 N N . THR A 1 286 ? -3.262 -6.038 -0.057 1.00 75.00 286 THR A N 1
ATOM 2284 C CA . THR A 1 286 ? -2.797 -7.394 0.263 1.00 75.00 286 THR A CA 1
ATOM 2285 C C . THR A 1 286 ? -1.460 -7.356 1.002 1.00 75.00 286 THR A C 1
ATOM 2287 O O . THR A 1 286 ? -0.647 -6.453 0.801 1.00 75.00 286 THR A O 1
ATOM 2290 N N . LYS A 1 287 ? -1.220 -8.361 1.855 1.00 61.78 287 LYS A N 1
ATOM 2291 C CA . LYS A 1 287 ? -0.080 -8.449 2.794 1.00 61.78 287 LYS A CA 1
ATOM 2292 C C . LYS A 1 287 ? 1.303 -8.604 2.132 1.00 61.78 287 LYS A C 1
ATOM 2294 O O . LYS A 1 287 ? 2.314 -8.599 2.822 1.00 61.78 287 LYS A O 1
ATOM 2299 N N . HIS A 1 288 ? 1.374 -8.691 0.802 1.00 79.69 288 HIS A N 1
ATOM 2300 C CA . HIS A 1 288 ? 2.622 -8.896 0.045 1.00 79.69 288 HIS A CA 1
ATOM 2301 C C . HIS A 1 288 ? 2.870 -7.827 -1.025 1.00 79.69 288 HIS A C 1
ATOM 2303 O O . HIS A 1 288 ? 3.636 -8.029 -1.961 1.00 79.69 288 HIS A O 1
ATOM 2309 N N . SER A 1 289 ? 2.226 -6.672 -0.874 1.00 85.50 289 SER A N 1
ATOM 2310 C CA . SER A 1 289 ? 2.245 -5.586 -1.853 1.00 85.50 289 SER A CA 1
ATOM 2311 C C . SER A 1 289 ? 2.790 -4.290 -1.231 1.00 85.50 289 SER A C 1
ATOM 2313 O O . SER A 1 289 ? 2.074 -3.286 -1.181 1.00 85.50 289 SER A O 1
ATOM 2315 N N . PRO A 1 290 ? 4.048 -4.265 -0.734 1.00 94.62 290 PRO A N 1
ATOM 2316 C CA . PRO A 1 290 ? 4.544 -3.168 0.098 1.00 94.62 290 PRO A CA 1
ATOM 2317 C C . PRO A 1 290 ? 4.493 -1.816 -0.613 1.00 94.62 290 PRO A C 1
ATOM 2319 O O . PRO A 1 290 ? 4.051 -0.828 -0.035 1.00 94.62 290 PRO A O 1
ATOM 2322 N N . LEU A 1 291 ? 4.863 -1.775 -1.894 1.00 96.00 291 LEU A N 1
ATOM 2323 C CA . LEU A 1 291 ? 4.853 -0.546 -2.685 1.00 96.00 291 LEU A CA 1
ATOM 2324 C C . LEU A 1 291 ? 3.439 0.023 -2.888 1.00 96.00 291 LEU A C 1
ATOM 2326 O O . LEU A 1 291 ? 3.280 1.238 -2.925 1.00 96.00 291 LEU A O 1
ATOM 2330 N N . TYR A 1 292 ? 2.404 -0.820 -2.952 1.00 95.62 292 TYR A N 1
ATOM 2331 C CA . TYR A 1 292 ? 1.012 -0.362 -3.047 1.00 95.62 292 TYR A CA 1
ATOM 2332 C C . TYR A 1 292 ? 0.526 0.249 -1.734 1.00 95.62 292 TYR A C 1
ATOM 2334 O O . TYR A 1 292 ? -0.119 1.297 -1.742 1.00 95.62 292 TYR A O 1
ATOM 2342 N N . ILE A 1 293 ? 0.880 -0.368 -0.603 1.00 95.62 293 ILE A N 1
ATOM 2343 C CA . ILE A 1 293 ? 0.577 0.168 0.731 1.00 95.62 293 ILE A CA 1
ATOM 2344 C C . ILE A 1 293 ? 1.282 1.519 0.915 1.00 95.62 293 ILE A C 1
ATOM 2346 O O . ILE A 1 293 ? 0.655 2.491 1.333 1.00 95.62 293 ILE A O 1
ATOM 2350 N N . LEU A 1 294 ? 2.563 1.609 0.548 1.00 96.69 294 LEU A N 1
ATOM 2351 C CA . LEU A 1 294 ? 3.345 2.843 0.653 1.00 96.69 294 LEU A CA 1
ATOM 2352 C C . LEU A 1 294 ? 2.822 3.935 -0.292 1.00 96.69 294 LEU A C 1
ATOM 2354 O O . LEU A 1 294 ? 2.657 5.070 0.144 1.00 96.69 294 LEU A O 1
ATOM 2358 N N . ALA A 1 295 ? 2.470 3.616 -1.541 1.00 95.56 295 ALA A N 1
ATOM 2359 C CA . ALA A 1 295 ? 1.838 4.574 -2.452 1.00 95.56 295 ALA A CA 1
ATOM 2360 C C . ALA A 1 295 ? 0.476 5.056 -1.917 1.00 95.56 295 ALA A C 1
ATOM 2362 O O . ALA A 1 295 ? 0.185 6.254 -1.917 1.00 95.56 295 ALA A O 1
ATOM 2363 N N . GLY A 1 296 ? -0.332 4.134 -1.386 1.00 95.00 296 GLY A N 1
ATOM 2364 C CA . GLY A 1 296 ? -1.617 4.425 -0.755 1.00 95.00 296 GLY A CA 1
ATOM 2365 C C . GLY A 1 296 ? -1.515 5.269 0.516 1.00 95.00 296 GLY A C 1
ATOM 2366 O O . GLY A 1 296 ? -2.474 5.949 0.877 1.00 95.00 296 GLY A O 1
ATOM 2367 N N . LYS A 1 297 ? -0.346 5.291 1.171 1.00 95.06 297 LYS A N 1
ATOM 2368 C CA . LYS A 1 297 ? -0.050 6.161 2.318 1.00 95.06 297 LYS A CA 1
ATOM 2369 C C . LYS A 1 297 ? -0.284 7.638 2.000 1.00 95.06 297 LYS A C 1
ATOM 2371 O O . LYS A 1 297 ? -0.679 8.387 2.890 1.00 95.06 297 LYS A O 1
ATOM 2376 N N . GLN A 1 298 ? -0.073 8.059 0.749 1.00 93.00 298 GLN A N 1
ATOM 2377 C CA . GLN A 1 298 ? -0.184 9.463 0.339 1.00 93.00 298 GLN A CA 1
ATOM 2378 C C . GLN A 1 298 ? -1.598 10.044 0.507 1.00 93.00 298 GLN A C 1
ATOM 2380 O O . GLN A 1 298 ? -1.736 11.252 0.690 1.00 93.00 298 GLN A O 1
ATOM 2385 N N . SER A 1 299 ? -2.651 9.217 0.482 1.00 94.06 299 SER A N 1
ATOM 2386 C CA . SER A 1 299 ? -4.029 9.663 0.748 1.00 94.06 299 SER A CA 1
ATOM 2387 C C . SER A 1 299 ? -4.389 9.690 2.237 1.00 94.06 299 SER A C 1
ATOM 2389 O O . SER A 1 299 ? -5.499 10.089 2.608 1.00 94.06 299 SER A O 1
ATOM 2391 N N . ARG A 1 300 ? -3.481 9.248 3.114 1.00 94.56 300 ARG A N 1
ATOM 2392 C CA . ARG A 1 300 ? -3.745 9.072 4.542 1.00 94.56 300 ARG A CA 1
ATOM 2393 C C . ARG A 1 300 ? -3.232 10.242 5.359 1.00 94.56 300 ARG A C 1
ATOM 2395 O O . ARG A 1 300 ? -2.231 10.882 5.054 1.00 94.56 300 ARG A O 1
ATOM 2402 N N . LYS A 1 301 ? -3.941 10.509 6.450 1.00 94.62 301 LYS A N 1
ATOM 2403 C CA . LYS A 1 301 ? -3.602 11.541 7.425 1.00 94.62 301 LYS A CA 1
ATOM 2404 C C . LYS A 1 301 ? -3.144 10.876 8.714 1.00 94.62 301 LYS A C 1
ATOM 2406 O O . LYS A 1 301 ? -3.837 10.016 9.265 1.00 94.62 301 LYS A O 1
ATOM 2411 N N . PHE A 1 302 ? -2.009 11.348 9.209 1.00 91.88 302 PHE A N 1
ATOM 2412 C CA . PHE A 1 302 ? -1.376 10.894 10.439 1.00 91.88 302 PHE A CA 1
ATOM 2413 C C . PHE A 1 302 ? -1.378 12.046 11.437 1.00 91.88 302 PHE A C 1
ATOM 2415 O O . PHE A 1 302 ? -0.889 13.133 11.137 1.00 91.88 302 PHE A O 1
ATOM 2422 N N . THR A 1 303 ? -1.950 11.824 12.617 1.00 86.75 303 THR A N 1
ATOM 2423 C CA . THR A 1 303 ? -1.959 12.826 13.694 1.00 86.75 303 THR A CA 1
ATOM 2424 C C . THR A 1 303 ? -0.593 12.959 14.359 1.00 86.75 303 THR A C 1
ATOM 2426 O O . THR A 1 303 ? -0.263 14.025 14.870 1.00 86.75 303 THR A O 1
ATOM 2429 N N . VAL A 1 304 ? 0.209 11.891 14.336 1.00 88.50 304 VAL A N 1
ATOM 2430 C CA . VAL A 1 304 ? 1.592 11.877 14.815 1.00 88.50 304 VAL A CA 1
ATOM 2431 C C . 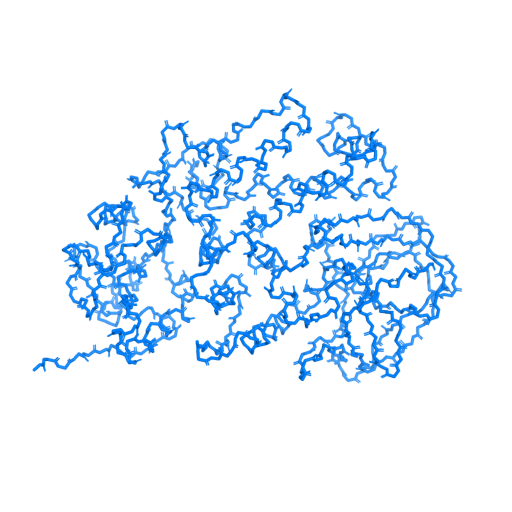VAL A 1 304 ? 2.507 11.559 13.629 1.00 88.50 304 VAL A C 1
ATOM 2433 O O . VAL A 1 304 ? 2.273 10.559 12.954 1.00 88.50 304 VAL A O 1
ATOM 2436 N N . PRO A 1 305 ? 3.561 12.352 13.358 1.00 92.25 305 PRO A N 1
ATOM 2437 C CA . PRO A 1 305 ? 4.440 12.105 12.214 1.00 92.25 305 PRO A CA 1
ATOM 2438 C C . PRO A 1 305 ? 5.072 10.705 12.190 1.00 92.25 305 PRO A C 1
ATOM 2440 O O . PRO A 1 305 ? 5.161 10.104 11.126 1.00 92.25 305 PRO A O 1
ATOM 2443 N N . ALA A 1 306 ? 5.449 10.159 13.351 1.00 92.69 306 ALA A N 1
ATOM 2444 C CA . ALA A 1 306 ? 6.012 8.810 13.478 1.00 92.69 306 ALA A CA 1
ATOM 2445 C C . ALA A 1 306 ? 5.060 7.695 12.995 1.00 92.69 306 ALA A C 1
ATOM 2447 O O . ALA A 1 306 ? 5.513 6.672 12.478 1.00 92.69 306 ALA A O 1
ATOM 2448 N N . ASP A 1 307 ? 3.743 7.910 13.083 1.00 92.69 307 ASP A N 1
ATOM 2449 C CA . ASP A 1 307 ? 2.743 6.927 12.649 1.00 92.69 307 ASP A CA 1
ATOM 2450 C C . ASP A 1 307 ? 2.749 6.729 11.127 1.00 92.69 307 ASP A C 1
ATOM 2452 O O . ASP A 1 307 ? 2.249 5.717 10.651 1.00 92.69 307 ASP A O 1
ATOM 2456 N N . GLN A 1 308 ? 3.393 7.620 10.358 1.00 94.50 308 GLN A N 1
ATOM 2457 C CA . GLN A 1 308 ? 3.675 7.392 8.933 1.00 94.50 308 GLN A CA 1
ATOM 2458 C C . GLN A 1 308 ? 4.518 6.130 8.678 1.00 94.50 308 GLN A C 1
ATOM 2460 O O . GLN A 1 308 ? 4.632 5.709 7.529 1.00 94.50 308 GLN A O 1
ATOM 2465 N N . CYS A 1 309 ? 5.137 5.573 9.721 1.00 95.38 309 CYS A N 1
ATOM 2466 C CA . CYS A 1 309 ? 5.853 4.301 9.705 1.00 95.38 309 CYS A CA 1
ATOM 2467 C C . CYS A 1 309 ? 5.154 3.292 10.628 1.00 95.38 309 CYS A C 1
ATOM 2469 O O . CYS A 1 309 ? 4.752 2.214 10.197 1.00 95.38 309 CYS A O 1
ATOM 2471 N N . TRP A 1 310 ? 4.952 3.656 11.898 1.00 91.62 310 TRP A N 1
ATOM 2472 C CA . TRP A 1 310 ? 4.487 2.717 12.927 1.00 91.62 310 TRP A CA 1
ATOM 2473 C C . TRP A 1 310 ? 3.081 2.171 12.690 1.00 91.62 310 TRP A C 1
ATOM 2475 O O . TRP A 1 310 ? 2.846 0.994 12.952 1.00 91.62 310 TRP A O 1
ATOM 2485 N N . ALA A 1 311 ? 2.183 2.962 12.100 1.00 91.69 311 ALA A N 1
ATOM 2486 C CA . ALA A 1 311 ? 0.830 2.508 11.794 1.00 91.69 311 ALA A CA 1
ATOM 2487 C C . ALA A 1 311 ? 0.756 1.521 10.617 1.00 91.69 311 ALA A C 1
ATOM 2489 O O . ALA A 1 311 ? -0.334 1.062 10.296 1.00 91.69 311 ALA A O 1
ATOM 2490 N N . LEU A 1 312 ? 1.879 1.225 9.948 1.00 93.75 312 LEU A N 1
ATOM 2491 C CA . LEU A 1 312 ? 1.936 0.344 8.777 1.00 93.75 312 LEU A CA 1
ATOM 2492 C C . LEU A 1 312 ? 2.678 -0.973 9.040 1.00 93.75 312 LEU A C 1
ATOM 2494 O O . LEU A 1 312 ? 2.714 -1.827 8.153 1.00 93.75 312 LEU A O 1
ATOM 2498 N N . LEU A 1 313 ? 3.261 -1.156 10.231 1.00 92.06 313 LEU A N 1
ATOM 2499 C CA . LEU A 1 313 ? 4.082 -2.327 10.564 1.00 92.06 313 LEU A CA 1
ATOM 2500 C C . LEU A 1 313 ? 3.341 -3.645 10.316 1.00 92.06 313 LEU A C 1
ATOM 2502 O O . LEU A 1 313 ? 3.890 -4.550 9.699 1.00 92.06 313 LEU A O 1
ATOM 2506 N N . GLY A 1 314 ? 2.081 -3.743 10.738 1.00 88.94 314 GLY A N 1
ATOM 2507 C CA . GLY A 1 314 ? 1.256 -4.932 10.549 1.00 88.94 314 GLY A CA 1
ATOM 2508 C C . GLY A 1 314 ? 0.824 -5.154 9.100 1.00 88.94 314 GLY A C 1
ATOM 2509 O O . GLY A 1 314 ? 0.783 -6.296 8.654 1.00 88.94 314 GLY A O 1
ATOM 2510 N N . ALA A 1 315 ? 0.550 -4.085 8.345 1.00 90.88 315 ALA A N 1
ATOM 2511 C CA . ALA A 1 315 ? 0.164 -4.173 6.929 1.00 90.88 315 ALA A CA 1
ATOM 2512 C C . ALA A 1 315 ? 1.300 -4.734 6.069 1.00 90.88 315 ALA A C 1
ATOM 2514 O O . ALA A 1 315 ? 1.073 -5.430 5.084 1.00 90.88 315 ALA A O 1
ATOM 2515 N N . LEU A 1 316 ? 2.521 -4.387 6.472 1.00 93.44 316 LEU A N 1
ATOM 2516 C CA . LEU A 1 316 ? 3.774 -4.746 5.831 1.00 93.44 316 LEU A CA 1
ATOM 2517 C C . LEU A 1 316 ? 4.453 -5.933 6.523 1.00 93.44 316 LEU A C 1
ATOM 2519 O O . LEU A 1 316 ? 5.571 -6.276 6.148 1.00 93.44 316 LEU A O 1
ATOM 2523 N N . GLU A 1 317 ? 3.802 -6.547 7.515 1.00 90.88 317 GLU A N 1
ATOM 2524 C CA . GLU A 1 317 ? 4.299 -7.704 8.267 1.00 90.88 317 GLU A CA 1
ATOM 2525 C C . GLU A 1 317 ? 5.747 -7.528 8.775 1.00 90.88 317 GLU A C 1
ATOM 2527 O O . GLU A 1 317 ? 6.573 -8.443 8.741 1.00 90.88 317 GLU A O 1
ATOM 2532 N N . LEU A 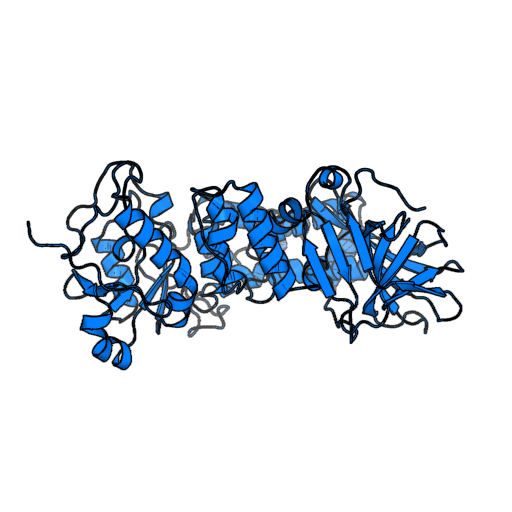1 318 ? 6.072 -6.317 9.229 1.00 90.88 318 LEU A N 1
ATOM 2533 C CA . LEU A 1 318 ? 7.377 -5.968 9.777 1.00 90.88 318 LEU A CA 1
ATOM 2534 C C . LEU A 1 318 ? 7.414 -6.328 11.260 1.00 90.88 318 LEU A C 1
ATOM 2536 O O . LEU A 1 318 ? 6.927 -5.595 12.121 1.00 90.88 318 LEU A O 1
ATOM 2540 N N . GLU A 1 319 ? 7.986 -7.492 11.541 1.00 83.06 319 GLU A N 1
ATOM 2541 C CA . GLU A 1 319 ? 8.183 -8.007 12.892 1.00 83.06 319 GLU A CA 1
ATOM 2542 C C . GLU A 1 319 ? 9.493 -7.484 13.502 1.00 83.06 319 GLU A C 1
ATOM 2544 O O . GLU A 1 319 ? 10.410 -7.079 12.793 1.00 83.06 319 GLU A O 1
ATOM 2549 N N . ALA A 1 320 ? 9.576 -7.482 14.837 1.00 79.19 320 ALA A N 1
ATOM 2550 C CA . ALA A 1 320 ? 10.777 -7.116 15.600 1.00 79.19 320 ALA A CA 1
ATOM 2551 C C . ALA A 1 320 ? 11.328 -5.688 15.374 1.00 79.19 320 ALA A C 1
ATOM 2553 O O . ALA A 1 320 ? 12.481 -5.408 15.704 1.00 79.19 320 ALA A O 1
ATOM 2554 N N . VAL A 1 321 ? 10.508 -4.757 14.878 1.00 85.62 321 VAL A N 1
ATOM 2555 C CA . VAL A 1 321 ? 10.874 -3.336 14.822 1.00 85.62 321 VAL A CA 1
ATOM 2556 C C . VAL A 1 321 ? 10.686 -2.693 16.200 1.00 85.62 321 VAL A C 1
ATOM 2558 O O . VAL A 1 321 ? 9.594 -2.713 16.773 1.00 85.62 321 VAL A O 1
ATOM 2561 N N . ASP A 1 322 ? 11.762 -2.111 16.729 1.00 83.12 322 ASP A N 1
ATOM 2562 C CA . ASP A 1 322 ? 11.750 -1.341 17.976 1.00 83.12 322 ASP A CA 1
ATOM 2563 C C . ASP A 1 322 ? 11.031 0.004 17.772 1.00 83.12 322 ASP A C 1
ATOM 2565 O O . ASP A 1 322 ? 11.570 0.932 17.153 1.00 83.12 322 ASP A O 1
ATOM 2569 N N . VAL A 1 323 ? 9.789 0.083 18.258 1.00 84.19 323 VAL A N 1
ATOM 2570 C CA . VAL A 1 323 ? 8.928 1.264 18.145 1.00 84.19 323 VAL A CA 1
ATOM 2571 C C . VAL A 1 323 ? 9.294 2.260 19.236 1.00 84.19 323 VAL A C 1
ATOM 2573 O O . VAL A 1 323 ? 9.048 2.035 20.418 1.00 84.19 323 VAL A O 1
ATOM 2576 N N . SER A 1 324 ? 9.812 3.413 18.824 1.00 84.25 324 SER A N 1
ATOM 2577 C CA . SER A 1 324 ? 10.062 4.539 19.717 1.00 84.25 324 SER A CA 1
ATOM 2578 C C . SER A 1 324 ? 9.536 5.830 19.101 1.00 84.25 324 SER A C 1
ATOM 2580 O O . SER A 1 324 ? 9.784 6.133 17.931 1.00 84.25 324 SER A O 1
ATOM 2582 N N . TYR A 1 325 ? 8.786 6.583 19.904 1.00 85.00 325 TYR A N 1
ATOM 2583 C CA . TYR A 1 325 ? 8.262 7.904 19.549 1.00 85.00 325 TYR A CA 1
ATOM 2584 C C . TYR A 1 325 ? 9.212 9.044 19.941 1.00 85.00 325 TYR A C 1
ATOM 2586 O O . TYR A 1 325 ? 8.950 10.189 19.583 1.00 85.00 325 TYR A O 1
ATOM 2594 N N . ASP A 1 326 ? 10.305 8.732 20.641 1.00 86.81 326 ASP A N 1
ATOM 2595 C CA . ASP A 1 326 ? 11.300 9.711 21.096 1.00 86.81 326 ASP A CA 1
ATOM 2596 C C . ASP A 1 326 ? 12.389 9.974 20.042 1.00 86.81 326 ASP A C 1
ATOM 2598 O O . ASP A 1 326 ? 13.222 10.865 20.201 1.00 86.81 326 ASP A O 1
ATOM 2602 N N . LEU A 1 327 ? 12.400 9.195 18.957 1.00 89.50 327 LEU A N 1
ATOM 2603 C CA . LEU A 1 327 ? 13.351 9.340 17.860 1.00 89.50 327 LEU A CA 1
ATOM 2604 C C . LEU A 1 327 ? 12.905 10.420 16.872 1.00 89.50 327 LEU A C 1
ATOM 2606 O O . LEU A 1 327 ? 11.716 10.610 16.609 1.00 89.50 327 LEU A O 1
ATOM 2610 N N . GLU A 1 328 ? 13.877 11.070 16.236 1.00 94.88 328 GLU A N 1
ATOM 2611 C CA . GLU A 1 328 ? 13.602 11.938 15.096 1.00 94.88 328 GLU A CA 1
ATOM 2612 C C . GLU A 1 328 ? 13.004 11.145 13.926 1.00 94.88 328 GLU A C 1
ATOM 2614 O O . GLU A 1 328 ? 13.409 10.015 13.638 1.00 94.88 328 GLU A O 1
ATOM 2619 N N . LEU A 1 329 ? 12.080 11.772 13.190 1.00 95.06 329 LEU A N 1
ATOM 2620 C CA . LEU A 1 329 ? 11.367 11.129 12.081 1.00 95.06 329 LEU A CA 1
ATOM 2621 C C . LEU A 1 329 ? 12.312 10.542 11.022 1.00 95.06 329 LEU A C 1
ATOM 2623 O O . LEU A 1 329 ? 12.016 9.493 10.456 1.00 95.06 329 LEU A O 1
ATOM 2627 N N . LYS A 1 330 ? 13.454 11.189 10.768 1.00 94.88 330 LYS A N 1
ATOM 2628 C CA . LYS A 1 330 ? 14.459 10.684 9.828 1.00 94.88 330 LYS A CA 1
ATOM 2629 C C . LYS A 1 330 ? 14.988 9.311 10.254 1.00 94.88 330 LYS A C 1
ATOM 2631 O O . LYS A 1 330 ? 14.980 8.378 9.458 1.00 94.88 330 LYS A O 1
ATOM 2636 N N . LEU A 1 331 ? 15.368 9.166 11.523 1.00 94.94 331 LEU A N 1
ATOM 2637 C CA . LEU A 1 331 ? 15.869 7.903 12.063 1.00 94.94 331 LEU A CA 1
ATOM 2638 C C . LEU A 1 331 ? 14.770 6.831 12.118 1.00 94.94 331 LEU A C 1
ATOM 2640 O O . LEU A 1 331 ? 15.040 5.656 11.874 1.00 94.94 331 LEU A O 1
ATOM 2644 N N . ILE A 1 332 ? 13.521 7.231 12.384 1.00 95.50 332 ILE A N 1
ATOM 2645 C CA . ILE A 1 332 ? 12.353 6.342 12.289 1.00 95.50 332 ILE A CA 1
ATOM 2646 C C . ILE A 1 332 ? 12.225 5.776 10.869 1.00 95.50 332 ILE A C 1
ATOM 2648 O O . ILE A 1 332 ? 12.134 4.559 10.706 1.00 95.50 332 ILE A O 1
ATOM 2652 N N . LYS A 1 333 ? 12.287 6.634 9.842 1.00 96.31 333 LYS A N 1
ATOM 2653 C CA . LYS A 1 333 ? 12.231 6.211 8.434 1.00 96.31 333 LYS A CA 1
ATOM 2654 C C . LYS A 1 333 ? 13.402 5.309 8.058 1.00 96.31 333 LYS A C 1
ATOM 2656 O O . LYS A 1 333 ? 13.189 4.320 7.369 1.00 96.31 333 LYS A O 1
ATOM 2661 N N . GLU A 1 334 ? 14.616 5.594 8.527 1.00 95.31 334 GLU A N 1
ATOM 2662 C CA . GLU A 1 334 ? 15.788 4.738 8.291 1.00 95.31 334 GLU A CA 1
ATOM 2663 C C . GLU A 1 334 ? 15.616 3.337 8.905 1.00 95.31 334 GLU A C 1
ATOM 2665 O O . GLU A 1 334 ? 15.861 2.338 8.226 1.00 95.31 334 GLU A O 1
ATOM 2670 N N . ARG A 1 335 ? 15.144 3.241 10.157 1.00 94.69 335 ARG A N 1
ATOM 2671 C CA . ARG A 1 335 ? 14.857 1.951 10.816 1.00 94.69 335 ARG A CA 1
ATOM 2672 C C . ARG A 1 335 ? 13.761 1.177 10.089 1.00 94.69 335 ARG A C 1
ATOM 2674 O O . ARG A 1 335 ? 13.904 -0.018 9.844 1.00 94.69 335 ARG A O 1
ATOM 2681 N N . PHE A 1 336 ? 12.683 1.865 9.732 1.00 96.12 336 PHE A N 1
ATOM 2682 C CA . PHE A 1 336 ? 11.552 1.273 9.031 1.00 96.12 336 PHE A CA 1
ATOM 2683 C C . PHE A 1 336 ? 11.935 0.800 7.622 1.00 96.12 336 PHE A C 1
ATOM 2685 O O . PHE A 1 336 ? 11.600 -0.316 7.236 1.00 96.12 336 PHE A O 1
ATOM 2692 N N . PHE A 1 337 ? 12.703 1.604 6.879 1.00 96.88 337 PHE A N 1
ATOM 2693 C CA . PHE A 1 337 ? 13.229 1.234 5.566 1.00 96.88 337 PHE A CA 1
ATOM 2694 C C . PHE A 1 337 ? 14.153 0.019 5.637 1.00 96.88 337 PHE A C 1
ATOM 2696 O O . PHE A 1 337 ? 14.054 -0.867 4.795 1.00 96.88 337 PHE A O 1
ATOM 2703 N N . LYS A 1 338 ? 15.018 -0.061 6.654 1.00 96.06 338 LYS A N 1
ATOM 2704 C CA . LYS A 1 338 ? 15.880 -1.227 6.853 1.00 96.06 338 LYS A CA 1
ATOM 2705 C C . LYS A 1 338 ? 15.061 -2.509 7.036 1.00 96.06 338 LYS A C 1
ATOM 2707 O O . LYS A 1 338 ? 15.316 -3.482 6.336 1.00 96.06 338 LYS A O 1
ATOM 2712 N N . ALA A 1 339 ? 14.047 -2.485 7.903 1.00 95.88 339 ALA A N 1
ATOM 2713 C CA . ALA A 1 339 ? 13.163 -3.633 8.118 1.00 95.88 339 ALA A CA 1
ATOM 2714 C C . ALA A 1 339 ? 12.374 -4.009 6.849 1.00 95.88 339 ALA A C 1
ATOM 2716 O O . ALA A 1 339 ? 12.239 -5.187 6.521 1.00 95.88 339 ALA A O 1
ATOM 2717 N N . LEU A 1 340 ? 11.893 -3.007 6.099 1.00 96.62 340 LEU A N 1
ATOM 2718 C CA . LEU A 1 340 ? 11.282 -3.212 4.784 1.00 96.62 340 LEU A CA 1
ATOM 2719 C C . LEU A 1 340 ? 12.240 -3.925 3.829 1.00 96.62 340 LEU A C 1
ATOM 2721 O O . LEU A 1 340 ? 11.848 -4.896 3.186 1.00 96.62 340 LEU A O 1
ATOM 2725 N N . LEU A 1 341 ? 13.478 -3.439 3.728 1.00 96.50 341 LEU A N 1
ATOM 2726 C CA . LEU A 1 341 ? 14.482 -3.971 2.816 1.00 96.50 341 LEU A CA 1
ATOM 2727 C C . LEU A 1 341 ? 14.824 -5.418 3.158 1.00 96.50 341 LEU A C 1
ATOM 2729 O O . LEU A 1 341 ? 14.786 -6.272 2.278 1.00 96.50 341 LEU A O 1
ATOM 2733 N N . GLU A 1 342 ? 15.078 -5.702 4.435 1.00 95.00 342 GLU A N 1
ATOM 2734 C CA . GLU A 1 342 ? 15.355 -7.049 4.940 1.00 95.00 342 GLU A CA 1
ATOM 2735 C C . GLU A 1 342 ? 14.227 -8.028 4.593 1.00 95.00 342 GLU A C 1
ATOM 2737 O O . GLU A 1 342 ? 14.510 -9.143 4.159 1.00 95.00 342 GLU A O 1
ATOM 2742 N N . ARG A 1 343 ? 12.960 -7.601 4.693 1.00 95.50 343 ARG A N 1
ATOM 2743 C CA . ARG A 1 343 ? 11.802 -8.453 4.387 1.00 95.50 343 ARG A CA 1
ATOM 2744 C C . ARG A 1 343 ? 11.536 -8.631 2.892 1.00 95.50 343 ARG A C 1
ATOM 2746 O O . ARG A 1 343 ? 11.253 -9.741 2.456 1.00 95.50 343 ARG A O 1
ATOM 2753 N N . TYR A 1 344 ? 11.547 -7.546 2.121 1.00 95.75 344 TYR A N 1
ATOM 2754 C CA . TYR A 1 344 ? 10.988 -7.531 0.762 1.00 95.75 344 TYR A CA 1
ATOM 2755 C C . TYR A 1 344 ? 12.036 -7.534 -0.355 1.00 95.75 344 TYR A C 1
ATOM 2757 O O . TYR A 1 344 ? 11.689 -7.847 -1.497 1.00 95.75 344 TYR A O 1
ATOM 2765 N N . GLN A 1 345 ? 13.298 -7.213 -0.043 1.00 95.88 345 GLN A N 1
ATOM 2766 C CA . GLN A 1 345 ? 14.429 -7.244 -0.978 1.00 95.88 345 GLN A CA 1
ATOM 2767 C C . GLN A 1 345 ? 14.069 -6.589 -2.332 1.00 95.88 345 GLN A C 1
ATOM 2769 O O . GLN A 1 345 ? 13.548 -5.470 -2.365 1.00 95.88 345 GLN A O 1
ATOM 2774 N N . TRP A 1 346 ? 14.310 -7.277 -3.452 1.00 95.88 346 TRP A N 1
ATOM 2775 C CA . TRP A 1 346 ? 14.090 -6.782 -4.817 1.00 95.88 346 TRP A CA 1
ATOM 2776 C C . TRP A 1 346 ? 12.650 -6.385 -5.138 1.00 95.88 346 TRP A C 1
ATOM 2778 O O . TRP A 1 346 ? 12.435 -5.569 -6.032 1.00 95.88 346 TRP A O 1
ATOM 2788 N N . THR A 1 347 ? 11.667 -6.862 -4.372 1.00 95.50 347 THR A N 1
ATOM 2789 C CA . THR A 1 347 ? 10.265 -6.442 -4.521 1.00 95.50 347 THR A CA 1
ATOM 2790 C C . THR A 1 347 ? 10.099 -4.932 -4.319 1.00 95.50 347 THR A C 1
ATOM 2792 O O . THR A 1 347 ? 9.261 -4.315 -4.971 1.00 95.50 347 THR A O 1
ATOM 2795 N N . LEU A 1 348 ? 10.928 -4.298 -3.475 1.00 96.38 348 LEU A N 1
ATOM 2796 C CA . LEU A 1 348 ? 10.906 -2.841 -3.270 1.00 96.38 348 LEU A CA 1
ATOM 2797 C C . LEU A 1 348 ? 11.462 -2.042 -4.453 1.00 96.38 348 LEU A C 1
ATOM 2799 O O . LEU A 1 348 ? 11.259 -0.832 -4.514 1.00 96.38 348 LEU A O 1
ATOM 2803 N N . PHE A 1 349 ? 12.152 -2.704 -5.381 1.00 96.06 349 PHE A N 1
ATOM 2804 C CA . PHE A 1 349 ? 12.795 -2.083 -6.539 1.00 96.06 349 PHE A CA 1
ATOM 2805 C C . PHE A 1 349 ? 12.077 -2.412 -7.850 1.00 96.06 349 PHE A C 1
ATOM 2807 O O . PHE A 1 349 ? 12.573 -2.094 -8.930 1.00 96.06 349 PHE A O 1
ATOM 2814 N N . LEU A 1 350 ? 10.856 -2.954 -7.759 1.00 96.25 350 LEU A N 1
ATOM 2815 C CA . LEU A 1 350 ? 9.874 -2.976 -8.845 1.00 96.25 350 LEU A CA 1
ATOM 2816 C C . LEU A 1 350 ? 9.264 -1.577 -9.033 1.00 96.25 350 LEU A C 1
ATOM 2818 O O . LEU A 1 350 ? 8.054 -1.373 -8.910 1.00 96.25 350 LEU A O 1
ATOM 2822 N N . ILE A 1 351 ? 10.138 -0.605 -9.286 1.00 97.25 351 ILE A N 1
ATOM 2823 C CA . ILE A 1 351 ? 9.841 0.823 -9.381 1.00 97.25 351 ILE A CA 1
ATOM 2824 C C . ILE A 1 351 ? 10.427 1.399 -10.681 1.00 97.25 351 ILE A C 1
ATOM 2826 O O . ILE A 1 351 ? 11.435 0.898 -11.194 1.00 97.25 351 ILE A O 1
ATOM 2830 N N . PRO A 1 352 ? 9.796 2.442 -11.241 1.00 97.56 352 PRO A N 1
ATOM 2831 C CA . PRO A 1 352 ? 10.254 3.091 -12.466 1.00 97.56 352 PRO A CA 1
ATOM 2832 C C . PRO A 1 352 ? 11.560 3.864 -12.266 1.00 97.56 352 PRO A C 1
ATOM 2834 O O . PRO A 1 352 ? 12.029 4.077 -11.145 1.00 97.56 352 PRO A O 1
ATOM 2837 N N . ALA A 1 353 ? 12.116 4.344 -13.376 1.00 96.62 353 ALA A N 1
ATOM 2838 C CA . ALA A 1 353 ? 13.180 5.331 -13.371 1.00 96.62 353 ALA A CA 1
ATOM 2839 C C . ALA A 1 353 ? 12.748 6.563 -12.550 1.00 96.62 353 ALA A C 1
ATOM 2841 O O . ALA A 1 353 ? 11.657 7.106 -12.784 1.00 96.62 353 ALA A O 1
ATOM 2842 N N . PRO A 1 354 ? 13.571 7.001 -11.579 1.00 93.69 354 PRO A N 1
ATOM 2843 C CA . PRO A 1 354 ? 13.228 8.112 -10.706 1.00 93.69 354 PRO A CA 1
ATOM 2844 C C . PRO A 1 354 ? 13.233 9.444 -11.457 1.00 93.69 354 PRO A C 1
ATOM 2846 O O . PRO A 1 354 ? 14.166 9.722 -12.216 1.00 93.69 354 PRO A O 1
ATOM 2849 N N . PRO A 1 355 ? 12.260 10.331 -11.197 1.00 92.94 355 PRO A N 1
ATOM 2850 C CA . PRO A 1 355 ? 12.345 11.690 -11.690 1.00 92.94 355 PRO A CA 1
ATOM 2851 C C . PRO A 1 355 ? 13.431 12.475 -10.917 1.00 92.94 355 PRO A C 1
ATOM 2853 O O . PRO A 1 355 ? 13.623 12.244 -9.717 1.00 92.94 355 PRO A O 1
ATOM 2856 N N . PRO A 1 356 ? 14.124 13.444 -11.549 1.00 88.06 356 PRO A N 1
ATOM 2857 C CA . PRO A 1 356 ? 15.349 14.051 -11.002 1.00 88.06 356 PRO A CA 1
ATOM 2858 C C . PRO A 1 356 ? 15.221 14.698 -9.622 1.00 88.06 356 PRO A C 1
ATOM 2860 O O . PRO A 1 356 ? 16.174 14.729 -8.849 1.00 88.06 356 PRO A O 1
ATOM 2863 N N . GLN A 1 357 ? 14.045 15.227 -9.282 1.00 89.38 357 GLN A N 1
ATOM 2864 C CA . GLN A 1 357 ? 13.813 15.877 -7.993 1.00 89.38 357 GLN A CA 1
ATOM 2865 C C . GLN A 1 357 ? 13.902 14.915 -6.800 1.00 89.38 357 GLN A C 1
ATOM 2867 O O . GLN A 1 357 ? 14.116 15.376 -5.679 1.00 89.38 357 GLN A O 1
ATOM 2872 N N . LEU A 1 358 ? 13.763 13.602 -7.022 1.00 90.00 358 LEU A N 1
ATOM 2873 C CA . LEU A 1 358 ? 13.947 12.605 -5.966 1.00 90.00 358 LEU A CA 1
ATOM 2874 C C . LEU A 1 358 ? 15.424 12.360 -5.640 1.00 90.00 358 LEU A C 1
ATOM 2876 O O . LEU A 1 358 ? 15.718 11.899 -4.544 1.00 90.00 358 LEU A O 1
ATOM 2880 N N . GLY A 1 359 ? 16.360 12.734 -6.518 1.00 87.31 359 GLY A N 1
ATOM 2881 C CA . GLY A 1 359 ? 17.795 12.546 -6.285 1.00 87.31 359 GLY A CA 1
ATOM 2882 C C . GLY A 1 359 ? 18.366 13.304 -5.087 1.00 87.31 359 GLY A C 1
ATOM 2883 O O . GLY A 1 359 ? 19.433 12.960 -4.600 1.00 87.31 359 GLY A O 1
ATOM 2884 N N . LYS A 1 360 ? 17.651 14.317 -4.583 1.00 88.38 360 LYS A N 1
ATOM 2885 C CA . LYS A 1 360 ? 18.045 15.078 -3.384 1.00 88.38 360 LYS A CA 1
ATOM 2886 C C . LYS A 1 360 ? 17.645 14.406 -2.069 1.00 88.38 360 LYS A C 1
ATOM 2888 O O . LYS A 1 360 ? 17.964 14.931 -1.006 1.00 88.38 360 LYS A O 1
ATOM 2893 N N . GLN A 1 361 ? 16.884 13.321 -2.137 1.00 91.12 361 GLN A N 1
ATOM 2894 C CA . GLN A 1 361 ? 16.338 12.624 -0.980 1.00 91.12 361 GLN A CA 1
ATOM 2895 C C . GLN A 1 361 ? 17.074 11.304 -0.762 1.00 91.12 361 GLN A C 1
ATOM 2897 O O . GLN A 1 361 ? 17.712 10.769 -1.667 1.00 91.12 361 GLN A O 1
ATOM 2902 N N . SER A 1 362 ? 16.990 10.767 0.450 1.00 93.19 362 SER A N 1
ATOM 2903 C CA . SER A 1 362 ? 17.531 9.442 0.757 1.00 93.19 362 SER A CA 1
ATOM 2904 C C . SER A 1 362 ? 16.587 8.321 0.308 1.00 93.19 362 SER A C 1
ATOM 2906 O O . SER A 1 362 ? 15.377 8.516 0.188 1.00 93.19 362 SER A O 1
ATOM 2908 N N . TRP A 1 363 ? 17.125 7.110 0.115 1.00 95.38 363 TRP A N 1
ATOM 2909 C CA . TRP A 1 363 ? 16.321 5.912 -0.167 1.00 95.38 363 TRP A CA 1
ATOM 2910 C C . TRP A 1 363 ? 15.232 5.665 0.879 1.00 95.38 363 TRP A C 1
ATOM 2912 O O . TRP A 1 363 ? 14.094 5.355 0.523 1.00 95.38 363 TRP A O 1
ATOM 2922 N N . SER A 1 364 ? 15.572 5.840 2.160 1.00 95.69 364 SER A N 1
ATOM 2923 C CA . SER A 1 364 ? 14.625 5.667 3.257 1.00 95.69 364 SER A CA 1
ATOM 2924 C C . SER A 1 364 ? 13.483 6.672 3.184 1.00 95.69 364 SER A C 1
ATOM 2926 O O . SER A 1 364 ? 12.348 6.296 3.430 1.00 95.69 364 SER A O 1
ATOM 2928 N N . GLU A 1 365 ? 13.727 7.919 2.788 1.00 95.00 365 GLU A N 1
ATOM 2929 C CA . GLU A 1 365 ? 12.650 8.889 2.581 1.00 95.00 365 GLU A CA 1
ATOM 2930 C C . GLU A 1 365 ? 11.782 8.505 1.383 1.00 95.00 365 GLU A C 1
ATOM 2932 O O . GLU A 1 365 ? 10.567 8.374 1.532 1.00 95.00 365 GLU A O 1
ATOM 2937 N N . VAL A 1 366 ? 12.383 8.254 0.214 1.00 94.94 366 VAL A N 1
ATOM 2938 C CA . VAL A 1 366 ? 11.589 8.107 -1.013 1.00 94.94 366 VAL A CA 1
ATOM 2939 C C . VAL A 1 366 ? 10.740 6.846 -1.065 1.00 94.94 366 VAL A C 1
ATOM 2941 O O . VAL A 1 366 ? 9.619 6.885 -1.580 1.00 94.94 366 VAL A O 1
ATOM 2944 N N . ILE A 1 367 ? 11.249 5.738 -0.524 1.00 96.50 367 ILE A N 1
ATOM 2945 C CA . ILE A 1 367 ? 10.509 4.478 -0.482 1.00 96.50 367 ILE A CA 1
ATOM 2946 C C . ILE A 1 367 ? 9.451 4.545 0.612 1.00 96.50 367 ILE A C 1
ATOM 2948 O O . ILE A 1 367 ? 8.285 4.267 0.345 1.00 96.50 367 ILE A O 1
ATOM 2952 N N . VAL A 1 368 ? 9.822 4.958 1.829 1.00 96.81 368 VAL A N 1
ATOM 2953 C CA . VAL A 1 368 ? 8.892 4.956 2.968 1.00 96.81 368 VAL A CA 1
ATOM 2954 C C . VAL A 1 368 ? 7.759 5.950 2.762 1.00 96.81 368 VAL A C 1
ATOM 2956 O O . VAL A 1 368 ? 6.631 5.664 3.159 1.00 96.81 368 VAL A O 1
ATOM 2959 N N . ASP A 1 369 ? 8.005 7.090 2.117 1.00 95.94 369 ASP A N 1
ATOM 2960 C CA . ASP A 1 369 ? 6.955 8.053 1.768 1.00 95.94 369 ASP A CA 1
ATOM 2961 C C . ASP A 1 369 ? 6.140 7.669 0.535 1.00 95.94 369 ASP A C 1
ATOM 2963 O O . ASP A 1 369 ? 5.164 8.346 0.209 1.00 95.94 369 ASP A O 1
ATOM 2967 N N . GLY A 1 370 ? 6.482 6.544 -0.096 1.00 95.62 370 GLY A N 1
ATOM 2968 C CA . GLY A 1 370 ? 5.732 5.981 -1.205 1.00 95.62 370 GLY A CA 1
ATOM 2969 C C . GLY A 1 370 ? 5.768 6.866 -2.438 1.00 95.62 370 GLY A C 1
ATOM 2970 O O . GLY A 1 370 ? 4.769 6.931 -3.147 1.00 95.62 370 GLY A O 1
ATOM 2971 N N . TYR A 1 371 ? 6.871 7.584 -2.689 1.00 95.38 371 TYR A N 1
ATOM 2972 C CA . TYR A 1 371 ? 6.956 8.469 -3.853 1.00 95.38 371 TYR A CA 1
ATOM 2973 C C . TYR A 1 371 ? 6.931 7.709 -5.173 1.00 95.38 371 TYR A C 1
ATOM 2975 O O . TYR A 1 371 ? 6.489 8.281 -6.166 1.00 95.38 371 TYR A O 1
ATOM 2983 N N . PHE A 1 372 ? 7.353 6.446 -5.193 1.00 95.44 372 PHE A N 1
ATOM 2984 C CA . PHE A 1 372 ? 7.269 5.598 -6.376 1.00 95.44 372 PHE A CA 1
ATOM 2985 C C . PHE A 1 372 ? 5.922 4.900 -6.489 1.00 95.44 372 PHE A C 1
ATOM 2987 O O . PHE A 1 372 ? 5.405 4.362 -5.509 1.00 95.44 372 PHE A O 1
ATOM 2994 N N . LEU A 1 373 ? 5.392 4.850 -7.709 1.00 94.94 373 LEU A N 1
ATOM 2995 C CA . LEU A 1 373 ? 4.286 3.955 -8.016 1.00 94.94 373 LEU A CA 1
ATOM 2996 C C . LEU A 1 373 ? 4.798 2.532 -8.293 1.00 94.94 373 LEU A C 1
ATOM 2998 O O . LEU A 1 373 ? 5.838 2.368 -8.936 1.00 94.94 373 LEU A O 1
ATOM 3002 N N . PRO A 1 374 ? 4.076 1.499 -7.823 1.00 95.44 374 PRO A N 1
ATOM 3003 C CA . PRO A 1 374 ? 4.470 0.108 -8.013 1.00 95.44 374 PRO A CA 1
ATOM 3004 C C . PRO A 1 374 ? 4.384 -0.291 -9.486 1.00 95.44 374 PRO A C 1
ATOM 3006 O O . PRO A 1 374 ? 3.330 -0.144 -10.103 1.00 95.44 374 PRO A O 1
ATOM 3009 N N . LEU A 1 375 ? 5.454 -0.871 -10.040 1.00 96.56 375 LEU A N 1
ATOM 3010 C CA . LEU A 1 375 ? 5.409 -1.429 -11.395 1.00 96.56 375 LEU A CA 1
ATOM 3011 C C . LEU A 1 375 ? 4.756 -2.807 -11.471 1.00 96.56 375 LEU A C 1
ATOM 3013 O O . LEU A 1 375 ? 4.331 -3.210 -12.549 1.00 96.56 375 LEU A O 1
ATOM 3017 N N . GLY A 1 376 ? 4.597 -3.497 -10.340 1.00 94.50 376 GLY A N 1
ATOM 3018 C CA . GLY A 1 376 ? 3.894 -4.782 -10.292 1.00 94.50 376 GLY A CA 1
ATOM 3019 C C . GLY A 1 376 ? 2.429 -4.718 -10.748 1.00 94.50 376 GLY A C 1
ATOM 3020 O O . GLY A 1 376 ? 1.780 -5.749 -10.816 1.00 94.50 376 GLY A O 1
ATOM 3021 N N . ILE A 1 377 ? 1.874 -3.531 -11.033 1.00 95.06 377 ILE A N 1
ATOM 3022 C CA . ILE A 1 377 ? 0.518 -3.398 -11.594 1.00 95.06 377 ILE A CA 1
ATOM 3023 C C . ILE A 1 377 ? 0.503 -3.703 -13.094 1.00 95.06 377 ILE A C 1
ATOM 3025 O O . ILE A 1 377 ? -0.536 -4.048 -13.649 1.00 95.06 377 ILE A O 1
ATOM 3029 N N . PHE A 1 378 ? 1.653 -3.559 -13.754 1.00 95.31 378 PHE A N 1
ATOM 3030 C CA . PHE A 1 378 ? 1.807 -3.764 -15.190 1.00 95.31 378 PHE A CA 1
ATOM 3031 C C . PHE A 1 378 ? 2.140 -5.212 -15.545 1.00 95.31 378 PHE A C 1
ATOM 3033 O O . PHE A 1 378 ? 1.943 -5.612 -16.691 1.00 95.31 378 PHE A O 1
ATOM 3040 N N . PHE A 1 379 ? 2.678 -5.983 -14.601 1.00 92.31 379 PHE A N 1
ATOM 3041 C CA . PHE A 1 379 ? 3.183 -7.325 -14.856 1.00 92.31 379 PHE A CA 1
ATOM 3042 C C . PHE A 1 379 ? 3.388 -8.108 -13.560 1.00 92.31 379 PHE A C 1
ATOM 3044 O O . PHE A 1 379 ? 3.675 -7.536 -12.507 1.00 92.31 379 PHE A O 1
ATOM 3051 N N . ASP A 1 380 ? 3.364 -9.430 -13.694 1.00 89.19 380 ASP A N 1
ATOM 3052 C CA . ASP A 1 380 ? 3.903 -10.339 -12.692 1.00 89.19 380 ASP A CA 1
ATOM 3053 C C . ASP A 1 380 ? 5.434 -10.433 -12.812 1.00 89.19 380 ASP A C 1
ATOM 3055 O O . ASP A 1 380 ? 6.037 -10.080 -13.837 1.00 89.19 380 ASP A O 1
ATOM 3059 N N . VAL A 1 381 ? 6.084 -10.879 -11.735 1.00 90.25 381 VAL A N 1
ATOM 3060 C CA . VAL A 1 381 ? 7.544 -10.995 -11.663 1.00 90.25 381 VAL A CA 1
ATOM 3061 C C . VAL A 1 381 ? 7.937 -12.377 -11.172 1.00 90.25 381 VAL A C 1
ATOM 3063 O O . VAL A 1 381 ? 7.612 -12.760 -10.052 1.00 90.25 381 VAL A O 1
ATOM 3066 N N . ASN A 1 382 ? 8.713 -13.074 -11.998 1.00 91.00 382 ASN A N 1
ATOM 3067 C CA . ASN A 1 382 ? 9.412 -14.297 -11.627 1.00 91.00 382 ASN A CA 1
ATOM 3068 C C . ASN A 1 382 ? 10.888 -13.949 -11.442 1.00 91.00 382 ASN A C 1
ATOM 3070 O O . ASN A 1 382 ? 11.629 -13.824 -12.419 1.00 91.00 382 ASN A O 1
ATOM 3074 N N . PHE A 1 383 ? 11.283 -13.693 -10.195 1.00 95.12 383 PHE A N 1
ATOM 3075 C CA . PHE A 1 383 ? 12.671 -13.371 -9.876 1.00 95.12 383 PHE A CA 1
ATOM 3076 C C . PHE A 1 383 ? 13.593 -14.536 -10.243 1.00 95.12 383 PHE A C 1
ATOM 3078 O O . PHE A 1 383 ? 13.228 -15.694 -10.045 1.00 95.12 383 PHE A O 1
ATOM 3085 N N . VAL A 1 384 ? 14.784 -14.222 -10.755 1.00 94.31 384 VAL A N 1
ATOM 3086 C CA . VAL A 1 384 ? 15.807 -15.248 -10.994 1.00 94.31 384 VAL A CA 1
ATOM 3087 C C . VAL A 1 384 ? 16.350 -15.777 -9.667 1.00 94.31 384 VAL A C 1
ATOM 3089 O O . VAL A 1 384 ? 16.372 -15.071 -8.654 1.00 94.31 384 VAL A O 1
ATOM 3092 N N . ASP A 1 385 ? 16.816 -17.021 -9.673 1.00 89.88 385 ASP A N 1
ATOM 3093 C CA . ASP A 1 385 ? 17.442 -17.623 -8.500 1.00 89.88 385 ASP A CA 1
ATOM 3094 C C . ASP A 1 385 ? 18.757 -16.915 -8.129 1.00 89.88 385 ASP A C 1
ATOM 3096 O O . ASP A 1 385 ? 19.453 -16.350 -8.973 1.00 89.88 385 ASP A O 1
ATOM 3100 N N . ASN A 1 386 ? 19.141 -17.004 -6.852 1.00 88.31 386 ASN A N 1
ATOM 3101 C CA . ASN A 1 386 ? 20.433 -16.528 -6.333 1.00 88.31 386 ASN A CA 1
ATOM 3102 C C . ASN A 1 386 ? 20.723 -15.035 -6.557 1.00 88.31 386 ASN A C 1
ATOM 3104 O O . ASN A 1 386 ? 21.886 -14.641 -6.682 1.00 88.31 386 ASN A O 1
ATOM 3108 N N . LEU A 1 387 ? 19.690 -14.191 -6.559 1.00 94.88 387 LEU A N 1
ATOM 3109 C CA . LEU A 1 387 ? 19.881 -12.746 -6.614 1.00 94.88 387 LEU A CA 1
ATOM 3110 C C . LEU A 1 387 ? 20.822 -12.237 -5.510 1.00 94.88 387 LEU A C 1
ATOM 3112 O O . LEU A 1 387 ? 20.798 -12.756 -4.386 1.00 94.88 387 LEU A O 1
ATOM 3116 N N . PRO A 1 388 ? 21.636 -11.201 -5.796 1.00 96.19 388 PRO A N 1
ATOM 3117 C CA . PRO A 1 388 ? 22.434 -10.568 -4.761 1.00 96.19 388 PRO A CA 1
ATOM 3118 C C . PRO A 1 388 ? 21.526 -9.942 -3.697 1.00 96.19 388 PRO A C 1
ATOM 3120 O O . PRO A 1 388 ? 20.409 -9.518 -3.986 1.00 96.19 388 PRO A O 1
ATOM 3123 N N . LEU A 1 389 ? 21.986 -9.897 -2.451 1.00 96.12 389 LEU A N 1
ATOM 3124 C CA . LEU A 1 389 ? 21.223 -9.352 -1.334 1.00 96.12 389 LEU A CA 1
ATOM 3125 C C . LEU A 1 389 ? 21.312 -7.833 -1.299 1.00 96.12 389 LEU A C 1
ATOM 3127 O O . LEU A 1 389 ? 22.355 -7.236 -1.568 1.00 96.12 389 LEU A O 1
ATOM 3131 N N . LEU A 1 390 ? 20.214 -7.210 -0.896 1.00 96.94 390 LEU A N 1
ATOM 3132 C CA . LEU A 1 390 ? 20.160 -5.787 -0.626 1.00 96.94 390 LEU A CA 1
ATOM 3133 C C . LEU A 1 390 ? 20.386 -5.529 0.858 1.00 96.94 390 LEU A C 1
ATOM 3135 O O . LEU A 1 390 ? 19.768 -6.158 1.720 1.00 96.94 390 LEU A O 1
ATOM 3139 N N . SER A 1 391 ? 21.242 -4.558 1.155 1.00 95.56 391 SER A N 1
ATOM 3140 C CA . SER A 1 391 ? 21.515 -4.113 2.517 1.00 95.56 391 SER A CA 1
ATOM 3141 C C . SER A 1 391 ? 21.500 -2.591 2.626 1.00 95.56 391 SER A C 1
ATOM 3143 O O . SER A 1 391 ? 21.740 -1.865 1.660 1.00 95.56 391 SER A O 1
ATOM 3145 N N . TRP A 1 392 ? 21.189 -2.108 3.828 1.00 94.38 392 TRP A N 1
ATOM 3146 C CA . TRP A 1 392 ? 21.148 -0.688 4.153 1.00 94.38 392 TRP A CA 1
ATOM 3147 C C . TRP A 1 392 ? 22.014 -0.411 5.376 1.00 94.38 392 TRP A C 1
ATOM 3149 O O . TRP A 1 392 ? 21.732 -0.890 6.479 1.00 94.38 392 TRP A O 1
ATOM 3159 N N . SER A 1 393 ? 23.069 0.378 5.187 1.00 89.25 393 SER A N 1
ATOM 3160 C CA . SER A 1 393 ? 23.935 0.830 6.276 1.00 89.25 393 SER A CA 1
ATOM 3161 C C . SER A 1 393 ? 24.483 2.218 5.978 1.00 89.25 393 SER A C 1
ATOM 3163 O O . SER A 1 393 ? 24.735 2.553 4.825 1.00 89.25 393 SER A O 1
ATOM 3165 N N . SER A 1 394 ? 24.643 3.051 7.011 1.00 85.00 394 SER A N 1
ATOM 3166 C CA . SER A 1 394 ? 25.249 4.387 6.883 1.00 85.00 394 SER A CA 1
ATOM 3167 C C . SER A 1 394 ? 24.648 5.248 5.758 1.00 85.00 394 SER A C 1
ATOM 3169 O O . SER A 1 394 ? 25.363 5.992 5.092 1.00 85.00 394 SER A O 1
ATOM 3171 N N . ASN A 1 395 ? 23.333 5.139 5.540 1.00 83.94 395 ASN A N 1
ATOM 3172 C CA . ASN A 1 395 ? 22.597 5.804 4.461 1.00 83.94 395 ASN A CA 1
ATOM 3173 C C . ASN A 1 395 ? 23.005 5.422 3.029 1.00 83.94 395 ASN A C 1
ATOM 3175 O O . ASN A 1 395 ? 22.798 6.187 2.087 1.00 83.94 395 ASN A O 1
ATOM 3179 N N . VAL A 1 396 ? 23.549 4.220 2.862 1.00 90.19 396 VAL A N 1
ATOM 3180 C CA . VAL A 1 396 ? 23.932 3.642 1.578 1.00 90.19 396 VAL A CA 1
ATOM 3181 C C . VAL A 1 396 ? 23.143 2.358 1.350 1.00 90.19 396 VAL A C 1
ATOM 3183 O O . VAL A 1 396 ? 23.121 1.467 2.202 1.00 90.19 396 VAL A O 1
ATOM 3186 N N . LEU A 1 397 ? 22.505 2.271 0.181 1.00 96.62 397 LEU A N 1
ATOM 3187 C CA . LEU A 1 397 ? 21.938 1.032 -0.336 1.00 96.62 397 LEU A CA 1
ATOM 3188 C C . LEU A 1 397 ? 23.056 0.271 -1.043 1.00 96.62 397 LEU A C 1
ATOM 3190 O O . LEU A 1 397 ? 23.640 0.791 -1.993 1.00 96.62 397 LEU A O 1
ATOM 3194 N N . ALA A 1 398 ? 23.344 -0.941 -0.589 1.00 96.31 398 ALA A N 1
ATOM 3195 C CA . ALA A 1 398 ? 24.344 -1.804 -1.195 1.00 96.31 398 ALA A CA 1
ATOM 3196 C C . ALA A 1 398 ? 23.697 -3.083 -1.727 1.00 96.31 398 ALA A C 1
ATOM 3198 O O . ALA A 1 398 ? 22.880 -3.710 -1.053 1.00 96.31 398 ALA A O 1
ATOM 3199 N N . ILE A 1 399 ? 24.091 -3.457 -2.939 1.00 96.75 399 ILE A N 1
ATOM 3200 C CA . ILE A 1 399 ? 23.869 -4.764 -3.542 1.00 96.75 399 ILE A CA 1
ATOM 3201 C C . ILE A 1 399 ? 25.109 -5.590 -3.222 1.00 96.75 399 ILE A C 1
ATOM 3203 O O . ILE A 1 399 ? 26.189 -5.227 -3.678 1.00 96.75 399 ILE A O 1
ATOM 3207 N N . GLY A 1 400 ? 24.975 -6.663 -2.453 1.00 92.88 400 GLY A N 1
ATOM 3208 C CA . GLY A 1 400 ? 26.078 -7.541 -2.065 1.00 92.88 400 GLY A CA 1
ATOM 3209 C C . GLY A 1 400 ? 25.828 -8.992 -2.463 1.00 92.88 400 GLY A C 1
ATOM 3210 O O . GLY A 1 400 ? 24.688 -9.417 -2.628 1.00 92.88 400 GLY A O 1
ATOM 3211 N N . SER A 1 401 ? 26.891 -9.777 -2.605 1.00 80.00 401 SER A N 1
ATOM 3212 C CA . SER A 1 401 ? 26.766 -11.221 -2.836 1.00 80.00 401 SER A CA 1
ATOM 3213 C C . SER A 1 401 ? 25.955 -11.930 -1.738 1.00 80.00 401 SER A C 1
ATOM 3215 O O . SER A 1 401 ? 26.170 -11.706 -0.547 1.00 80.00 401 SER A O 1
ATOM 3217 N N . SER A 1 402 ? 25.068 -12.844 -2.142 1.00 69.00 402 SER A N 1
ATOM 3218 C CA . SER A 1 402 ? 24.323 -13.736 -1.242 1.00 69.00 402 SER A CA 1
ATOM 3219 C C . SER A 1 402 ? 25.154 -14.920 -0.723 1.00 69.00 402 SER A C 1
ATOM 3221 O O . SER A 1 402 ? 24.821 -15.494 0.312 1.00 69.00 402 SER A O 1
ATOM 3223 N N . THR A 1 403 ? 26.235 -15.297 -1.417 1.00 62.12 403 THR A N 1
ATOM 3224 C CA . THR A 1 403 ? 26.959 -16.572 -1.221 1.00 62.12 403 THR A CA 1
ATOM 3225 C C . THR A 1 403 ? 28.482 -16.416 -1.164 1.00 62.12 403 THR A C 1
ATOM 3227 O O . THR A 1 403 ? 29.197 -17.368 -1.446 1.00 62.12 403 THR A O 1
ATOM 3230 N N . THR A 1 404 ? 28.987 -15.219 -0.832 1.00 69.38 404 THR A N 1
ATOM 3231 C CA . THR A 1 404 ? 30.396 -14.769 -0.983 1.00 69.38 404 THR A CA 1
ATOM 3232 C C . THR A 1 404 ? 30.947 -14.796 -2.415 1.00 69.38 404 THR A C 1
ATOM 3234 O O . THR A 1 404 ? 31.960 -14.150 -2.678 1.00 69.38 404 THR A O 1
ATOM 3237 N N . ALA A 1 405 ? 30.270 -15.461 -3.357 1.00 82.88 405 ALA A N 1
ATOM 3238 C CA . ALA A 1 405 ? 30.595 -15.463 -4.776 1.00 82.88 405 ALA A CA 1
ATOM 3239 C C . ALA A 1 405 ? 30.146 -14.158 -5.471 1.00 82.88 405 ALA A C 1
ATOM 3241 O O . ALA A 1 405 ? 29.018 -13.713 -5.249 1.00 82.88 405 ALA A O 1
ATOM 3242 N N . PRO A 1 406 ? 30.970 -13.551 -6.339 1.00 92.38 406 PRO A N 1
ATOM 3243 C CA . PRO A 1 406 ? 30.578 -12.379 -7.121 1.00 92.38 406 PRO A CA 1
ATOM 3244 C C . PRO A 1 406 ? 29.278 -12.597 -7.919 1.00 92.38 406 PRO A C 1
ATOM 3246 O O . PRO A 1 406 ? 29.021 -13.703 -8.394 1.00 92.38 406 PRO A O 1
ATOM 3249 N N . PHE A 1 407 ? 28.487 -11.542 -8.126 1.00 95.00 407 PHE A N 1
ATOM 3250 C CA . PHE A 1 407 ? 27.271 -11.576 -8.948 1.00 95.00 407 PHE A CA 1
ATOM 3251 C C . PHE A 1 407 ? 27.484 -10.896 -10.313 1.00 95.00 407 PHE A C 1
ATOM 3253 O O . PHE A 1 407 ? 28.263 -9.941 -10.405 1.00 95.00 407 PHE A O 1
ATOM 3260 N N . PRO A 1 408 ? 26.815 -11.364 -11.384 1.00 95.56 408 PRO A N 1
ATOM 3261 C CA . PRO A 1 408 ? 26.991 -10.824 -12.726 1.00 95.56 408 PRO A CA 1
ATOM 3262 C C . PRO A 1 408 ? 26.194 -9.532 -12.947 1.00 95.56 408 PRO A C 1
ATOM 3264 O O . PRO A 1 408 ? 25.039 -9.403 -12.546 1.00 95.56 408 PRO A O 1
ATOM 3267 N N . VAL A 1 409 ? 26.807 -8.594 -13.660 1.00 96.75 409 VAL A N 1
ATOM 3268 C CA . VAL A 1 409 ? 26.194 -7.386 -14.216 1.00 96.75 409 VAL A CA 1
ATOM 3269 C C . VAL A 1 409 ? 26.689 -7.257 -15.649 1.00 96.75 409 VAL A C 1
ATOM 3271 O O . VAL A 1 409 ? 27.886 -7.389 -15.899 1.00 96.75 409 VAL A O 1
ATOM 3274 N N . PHE A 1 410 ? 25.797 -6.994 -16.599 1.00 97.06 410 PHE A N 1
ATOM 3275 C CA . PHE A 1 410 ? 26.174 -6.952 -18.009 1.00 97.06 410 PHE A CA 1
ATOM 3276 C C . PHE A 1 410 ? 26.114 -5.548 -18.614 1.00 97.06 410 PHE A C 1
ATOM 3278 O O . PHE A 1 410 ? 25.424 -4.650 -18.128 1.00 97.06 410 PHE A O 1
ATOM 3285 N N . SER A 1 411 ? 26.865 -5.368 -19.694 1.00 97.25 411 SER A N 1
ATOM 3286 C CA . SER A 1 411 ? 26.808 -4.240 -20.617 1.00 97.25 411 SER A CA 1
ATOM 3287 C C . SER A 1 411 ? 26.331 -4.730 -21.980 1.00 97.25 411 SER A C 1
ATOM 3289 O O . SER A 1 411 ? 26.503 -5.897 -22.324 1.00 97.25 411 SER A O 1
ATOM 3291 N N . LEU A 1 412 ? 25.739 -3.831 -22.760 1.00 97.00 412 LEU A N 1
ATOM 3292 C CA . LEU A 1 412 ? 25.364 -4.109 -24.144 1.00 97.00 412 LEU A CA 1
ATOM 3293 C C . LEU A 1 412 ? 26.573 -3.880 -25.056 1.00 97.00 412 LEU A C 1
ATOM 3295 O O . LEU A 1 412 ? 27.247 -2.858 -24.930 1.00 97.00 412 LEU A O 1
ATOM 3299 N N . ASN A 1 413 ? 26.825 -4.809 -25.973 1.00 96.00 413 ASN A N 1
ATOM 3300 C CA . ASN A 1 413 ? 27.850 -4.695 -27.013 1.00 96.00 413 ASN A CA 1
ATOM 3301 C C . ASN A 1 413 ? 27.268 -4.144 -28.322 1.00 96.00 413 ASN A C 1
ATOM 3303 O O . ASN A 1 413 ? 27.986 -3.541 -29.117 1.00 96.00 413 ASN A O 1
ATOM 3307 N N . GLU A 1 414 ? 25.965 -4.327 -28.532 1.00 95.00 414 GLU A N 1
ATOM 3308 C CA . GLU A 1 414 ? 25.234 -3.874 -29.712 1.00 95.00 414 GLU A CA 1
ATOM 3309 C C . GLU A 1 414 ? 23.854 -3.312 -29.352 1.00 95.00 414 GLU A C 1
ATOM 3311 O O . GLU A 1 414 ? 23.426 -3.326 -28.197 1.00 95.00 414 GLU A O 1
ATOM 3316 N N . SER A 1 415 ? 23.174 -2.759 -30.352 1.00 95.19 415 SER A N 1
ATOM 3317 C CA . SER A 1 415 ? 21.827 -2.225 -30.198 1.00 95.19 415 SER A CA 1
ATOM 3318 C C . SER A 1 415 ? 20.802 -3.340 -29.998 1.00 95.19 415 SER A C 1
ATOM 3320 O O . SER A 1 415 ? 20.716 -4.254 -30.810 1.00 95.19 415 SER A O 1
ATOM 3322 N N . VAL A 1 416 ? 19.981 -3.222 -28.956 1.00 95.62 416 VAL A N 1
ATOM 3323 C CA . VAL A 1 416 ? 18.985 -4.237 -28.565 1.00 95.62 416 VAL A CA 1
ATOM 3324 C C . VAL A 1 416 ? 17.606 -3.613 -28.398 1.00 95.62 416 VAL A C 1
ATOM 3326 O O . VAL A 1 416 ? 17.480 -2.393 -28.322 1.00 95.62 416 VAL A O 1
ATOM 3329 N N . TYR A 1 417 ? 16.552 -4.423 -28.310 1.00 95.56 417 TYR A N 1
ATOM 3330 C CA . TYR A 1 417 ? 15.229 -3.901 -27.963 1.00 95.56 417 TYR A CA 1
ATOM 3331 C C . TYR A 1 417 ? 15.107 -3.722 -26.453 1.00 95.56 417 TYR A C 1
ATOM 3333 O O . TYR A 1 417 ? 15.485 -4.608 -25.687 1.00 95.56 417 TYR A O 1
ATOM 3341 N N . ALA A 1 418 ? 14.532 -2.602 -26.024 1.00 96.44 418 ALA A N 1
ATOM 3342 C CA . ALA A 1 418 ? 14.252 -2.346 -24.622 1.00 96.44 418 ALA A CA 1
ATOM 3343 C C . ALA A 1 418 ? 12.924 -1.613 -24.420 1.00 96.44 418 ALA A C 1
ATOM 3345 O O . ALA A 1 418 ? 12.503 -0.817 -25.260 1.00 96.44 418 ALA A O 1
ATOM 3346 N N . ARG A 1 419 ? 12.292 -1.849 -23.270 1.00 96.88 419 ARG A N 1
ATOM 3347 C CA . ARG A 1 419 ? 11.141 -1.092 -22.760 1.00 96.88 419 ARG A CA 1
ATOM 3348 C C . ARG A 1 419 ? 11.519 -0.469 -21.426 1.00 96.88 419 ARG A C 1
ATOM 3350 O O . ARG A 1 419 ? 12.088 -1.135 -20.562 1.00 96.88 419 ARG A O 1
ATOM 3357 N N . ARG A 1 420 ? 11.179 0.807 -21.250 1.00 96.19 420 ARG A N 1
ATOM 3358 C CA . ARG A 1 420 ? 11.475 1.565 -20.028 1.00 96.19 420 ARG A CA 1
ATOM 3359 C C . ARG A 1 420 ? 10.200 1.983 -19.319 1.00 96.19 420 ARG A C 1
ATOM 3361 O O . ARG A 1 420 ? 9.166 2.203 -19.946 1.00 96.19 420 ARG A O 1
ATOM 3368 N N . TYR A 1 421 ? 10.322 2.152 -18.012 1.00 97.75 421 TYR A N 1
ATOM 3369 C CA . TYR A 1 421 ? 9.266 2.652 -17.148 1.00 97.75 421 TYR A CA 1
ATOM 3370 C C . TYR A 1 421 ? 9.762 3.944 -16.513 1.00 97.75 421 TYR A C 1
ATOM 3372 O O . TYR A 1 421 ? 10.732 3.924 -15.761 1.00 97.75 421 TYR A O 1
ATOM 3380 N N . GLU A 1 422 ? 9.135 5.071 -16.828 1.00 96.56 422 GLU A N 1
ATOM 3381 C CA . GLU A 1 422 ? 9.602 6.394 -16.407 1.00 96.56 422 GLU A CA 1
ATOM 3382 C C . GLU A 1 422 ? 8.535 7.083 -15.568 1.00 96.56 422 GLU A C 1
ATOM 3384 O O . GLU A 1 422 ? 7.429 7.331 -16.049 1.00 96.56 422 GLU A O 1
ATOM 3389 N N . GLN A 1 423 ? 8.854 7.421 -14.318 1.00 96.06 423 GLN A N 1
ATOM 3390 C CA . GLN A 1 423 ? 7.932 8.201 -13.507 1.00 96.06 423 GLN A CA 1
ATOM 3391 C C . GLN A 1 423 ? 8.135 9.693 -13.743 1.00 96.06 423 GLN A C 1
ATOM 3393 O O . GLN A 1 423 ? 9.239 10.219 -13.626 1.00 96.06 423 GLN A O 1
ATOM 3398 N N . GLN A 1 424 ? 7.044 10.380 -14.051 1.00 95.31 424 GLN A N 1
ATOM 3399 C CA . GLN A 1 424 ? 7.010 11.815 -14.276 1.00 95.31 424 GLN A CA 1
ATOM 3400 C C . GLN A 1 424 ? 7.029 12.583 -12.953 1.00 95.31 424 GLN A C 1
ATOM 3402 O O . GLN A 1 424 ? 6.786 12.040 -11.872 1.00 95.31 424 GLN A O 1
ATOM 3407 N N . GLN A 1 425 ? 7.288 13.889 -13.024 1.00 90.81 425 GLN A N 1
ATOM 3408 C CA . GLN A 1 425 ? 7.345 14.729 -11.823 1.00 90.81 425 GLN A CA 1
ATOM 3409 C C . GLN A 1 425 ? 6.009 14.830 -11.086 1.00 90.81 425 GLN A C 1
ATOM 3411 O O . GLN A 1 425 ? 5.975 14.914 -9.860 1.00 90.81 425 GLN A O 1
ATOM 3416 N N . THR A 1 426 ? 4.924 14.780 -11.845 1.00 89.69 426 THR A N 1
ATOM 3417 C CA . THR A 1 426 ? 3.533 14.752 -11.389 1.00 89.69 426 THR A CA 1
ATOM 3418 C C . THR A 1 426 ? 3.117 13.375 -10.837 1.00 89.69 426 THR A C 1
ATOM 3420 O O . THR A 1 426 ? 2.113 13.255 -10.131 1.00 89.69 426 THR A O 1
ATOM 3423 N N . GLY A 1 427 ? 3.968 12.356 -11.011 1.00 92.75 427 GLY A N 1
ATOM 3424 C CA . GLY A 1 427 ? 3.872 11.039 -10.384 1.00 92.75 427 GLY A CA 1
ATOM 3425 C C . GLY A 1 427 ? 3.299 9.937 -11.272 1.00 92.75 427 GLY A C 1
ATOM 3426 O O . GLY A 1 427 ? 3.222 8.804 -10.815 1.00 92.75 427 GLY A O 1
ATOM 3427 N N . GLU A 1 428 ? 2.902 10.235 -12.506 1.00 96.56 428 GLU A N 1
ATOM 3428 C CA . GLU A 1 428 ? 2.462 9.254 -13.499 1.00 96.56 428 GLU A CA 1
ATOM 3429 C C . GLU A 1 428 ? 3.616 8.357 -13.934 1.00 96.56 428 GLU A C 1
ATOM 3431 O O . GLU A 1 428 ? 4.742 8.824 -14.080 1.00 96.56 428 GLU A O 1
ATOM 3436 N N . VAL A 1 429 ? 3.330 7.085 -14.208 1.00 97.62 429 VAL A N 1
ATOM 3437 C CA . VAL A 1 429 ? 4.301 6.170 -14.817 1.00 97.62 429 VAL A CA 1
ATOM 3438 C C . VAL A 1 429 ? 4.022 6.064 -16.301 1.00 97.62 429 VAL A C 1
ATOM 3440 O O . VAL A 1 429 ? 2.904 5.760 -16.713 1.00 97.62 429 VAL A O 1
ATOM 3443 N N . PHE A 1 430 ? 5.051 6.313 -17.098 1.00 97.56 430 PHE A N 1
ATOM 3444 C CA . PHE A 1 430 ? 5.025 6.156 -18.538 1.00 97.56 430 PHE A CA 1
ATOM 3445 C C . PHE A 1 430 ? 5.726 4.845 -18.881 1.00 97.56 430 PHE A C 1
ATOM 3447 O O . PHE A 1 430 ? 6.908 4.662 -18.593 1.00 97.56 430 PHE A O 1
ATOM 3454 N N . VAL A 1 431 ? 4.982 3.935 -19.501 1.00 97.62 431 VAL A N 1
ATOM 3455 C CA . VAL A 1 431 ? 5.520 2.754 -20.177 1.00 97.62 431 VAL A CA 1
ATOM 3456 C C . VAL A 1 431 ? 5.973 3.191 -21.567 1.00 97.62 431 VAL A C 1
ATOM 3458 O O . VAL A 1 431 ? 5.155 3.376 -22.474 1.00 97.62 431 VAL A O 1
ATOM 3461 N N . VAL A 1 432 ? 7.276 3.412 -21.716 1.00 94.38 432 VAL A N 1
ATOM 3462 C CA . VAL A 1 432 ? 7.890 3.816 -22.983 1.00 94.38 432 VAL A CA 1
ATOM 3463 C C . VAL A 1 432 ? 7.890 2.615 -23.919 1.00 94.38 432 VAL A C 1
ATOM 3465 O O . VAL A 1 432 ? 8.337 1.539 -23.527 1.00 94.38 432 VAL A O 1
ATOM 3468 N N . GLY A 1 433 ? 7.380 2.802 -25.141 1.00 89.56 433 GLY A N 1
ATOM 3469 C CA . GLY A 1 433 ? 7.287 1.753 -26.159 1.00 89.56 433 GLY A CA 1
ATOM 3470 C C . GLY A 1 433 ? 8.605 1.018 -26.391 1.00 89.56 433 GLY A C 1
ATOM 3471 O O . GLY A 1 433 ? 9.681 1.575 -26.171 1.00 89.56 433 GLY A O 1
ATOM 3472 N N . VAL A 1 434 ? 8.515 -0.235 -26.844 1.00 90.94 434 VAL A N 1
ATOM 3473 C CA . VAL A 1 434 ? 9.705 -1.038 -27.146 1.00 90.94 434 VAL A CA 1
ATOM 3474 C C . VAL A 1 434 ? 10.505 -0.353 -28.254 1.00 90.94 434 VAL A C 1
ATOM 3476 O O . VAL A 1 434 ? 10.040 -0.230 -29.387 1.00 90.94 434 VAL A O 1
ATOM 3479 N N . SER A 1 435 ? 11.713 0.091 -27.925 1.00 91.19 435 SER A N 1
ATOM 3480 C CA . SER A 1 435 ? 12.589 0.837 -28.827 1.00 91.19 435 SER A CA 1
ATOM 3481 C C . SER A 1 435 ? 13.993 0.254 -28.841 1.00 91.19 435 SER A C 1
ATOM 3483 O O . SER A 1 435 ? 14.375 -0.504 -27.951 1.00 91.19 435 SER A O 1
ATOM 3485 N N . VAL A 1 436 ? 14.783 0.638 -29.841 1.00 91.75 436 VAL A N 1
ATOM 3486 C CA . VAL A 1 436 ? 16.198 0.273 -29.897 1.00 91.75 436 VAL A CA 1
ATOM 3487 C C . VAL A 1 436 ? 16.965 1.049 -28.822 1.00 91.75 436 VAL A C 1
ATOM 3489 O O . VAL A 1 436 ? 16.996 2.276 -28.853 1.00 91.75 436 VAL A O 1
ATOM 3492 N N . ALA A 1 437 ? 17.572 0.335 -27.878 1.00 90.19 437 ALA A N 1
ATOM 3493 C CA . ALA A 1 437 ? 18.540 0.858 -26.924 1.00 90.19 437 ALA A CA 1
ATOM 3494 C C . ALA A 1 437 ? 19.957 0.660 -27.473 1.00 90.19 437 ALA A C 1
ATOM 3496 O O . ALA A 1 437 ? 20.310 -0.429 -27.924 1.00 90.19 437 ALA A O 1
ATOM 3497 N N . VAL A 1 438 ? 20.767 1.716 -27.446 1.00 91.31 438 VAL A N 1
ATOM 3498 C CA . VAL A 1 438 ? 22.144 1.709 -27.955 1.00 91.31 438 VAL A CA 1
ATOM 3499 C C . VAL A 1 438 ? 23.122 1.404 -26.809 1.00 91.31 438 VAL A C 1
ATOM 3501 O O . VAL A 1 438 ? 22.889 1.844 -25.680 1.00 91.31 438 VAL A O 1
ATOM 3504 N N . PRO A 1 439 ? 24.225 0.672 -27.064 1.00 93.25 439 PRO A N 1
ATOM 3505 C CA . PRO A 1 439 ? 25.301 0.499 -26.098 1.00 93.25 439 PRO A CA 1
ATOM 3506 C C . PRO A 1 439 ? 25.778 1.818 -25.508 1.00 93.25 439 PRO A C 1
ATOM 3508 O O . PRO A 1 439 ? 26.137 2.750 -26.228 1.00 93.25 439 PRO A O 1
ATOM 3511 N N . SER A 1 440 ? 25.853 1.867 -24.181 1.00 93.31 440 SER A N 1
ATOM 3512 C CA . SER A 1 440 ? 26.412 2.999 -23.457 1.00 93.31 440 SER A CA 1
ATOM 3513 C C . SER A 1 440 ? 27.441 2.508 -22.445 1.00 93.31 440 SER A C 1
ATOM 3515 O O . SER A 1 440 ? 27.114 1.658 -21.615 1.00 93.31 440 SER A O 1
ATOM 3517 N N . PRO A 1 441 ? 28.665 3.072 -22.427 1.00 89.81 441 PRO A N 1
ATOM 3518 C CA . PRO A 1 441 ? 29.679 2.703 -21.438 1.00 89.81 441 PRO A CA 1
ATOM 3519 C C . PRO A 1 441 ? 29.275 3.099 -20.011 1.00 89.81 441 PRO A C 1
ATOM 3521 O O . PRO A 1 441 ? 29.856 2.616 -19.043 1.00 89.81 441 PRO A O 1
ATOM 3524 N N . LYS A 1 442 ? 28.283 3.987 -19.873 1.00 93.69 442 LYS A N 1
ATOM 3525 C CA . LYS A 1 442 ? 27.725 4.404 -18.586 1.00 93.69 442 LYS A CA 1
ATOM 3526 C C . LYS A 1 442 ? 26.620 3.476 -18.088 1.00 93.69 442 LYS 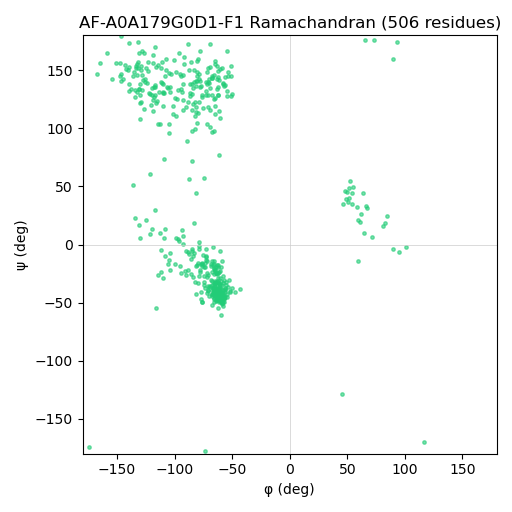A C 1
ATOM 3528 O O . LYS A 1 442 ? 26.224 3.637 -16.941 1.00 93.69 442 LYS A O 1
ATOM 3533 N N . ALA A 1 443 ? 26.099 2.572 -18.918 1.00 96.00 443 ALA A N 1
ATOM 3534 C CA . ALA A 1 443 ? 24.964 1.724 -18.580 1.00 96.00 443 ALA A CA 1
ATOM 3535 C C . ALA A 1 443 ? 25.407 0.292 -18.261 1.00 96.00 443 ALA A C 1
ATOM 3537 O O . ALA A 1 443 ? 26.170 -0.345 -18.994 1.00 96.00 443 ALA A O 1
ATOM 3538 N N . LYS A 1 444 ? 24.899 -0.203 -17.139 1.00 97.50 444 LYS A N 1
ATOM 3539 C CA . LYS A 1 444 ? 25.115 -1.547 -16.618 1.00 97.50 444 LYS A CA 1
ATOM 3540 C C . LYS A 1 444 ? 23.761 -2.119 -16.210 1.00 97.50 444 LYS A C 1
ATOM 3542 O O . LYS A 1 444 ? 22.894 -1.378 -15.751 1.00 97.50 444 LYS A O 1
ATOM 3547 N N . TYR A 1 445 ? 23.575 -3.419 -16.376 1.00 97.94 445 TYR A N 1
ATOM 3548 C CA . TYR A 1 445 ? 22.283 -4.071 -16.193 1.00 97.94 445 TYR A CA 1
ATOM 3549 C C . TYR A 1 445 ? 22.430 -5.276 -15.275 1.00 97.94 445 TYR A C 1
ATOM 3551 O O . TYR A 1 445 ? 23.211 -6.188 -15.544 1.00 97.94 445 TYR A O 1
ATOM 3559 N N . LEU A 1 446 ? 21.670 -5.271 -14.183 1.00 97.81 446 LEU A N 1
ATOM 3560 C CA . LEU A 1 446 ? 21.548 -6.412 -13.284 1.00 97.81 446 LEU A CA 1
ATOM 3561 C C . LEU A 1 446 ? 20.235 -7.126 -13.591 1.00 97.81 446 LEU A C 1
ATOM 3563 O O . LEU A 1 446 ? 19.172 -6.558 -13.344 1.00 97.81 446 LEU A O 1
ATOM 3567 N N . GLN A 1 447 ? 20.298 -8.346 -14.125 1.00 97.31 447 GLN A N 1
ATOM 3568 C CA . GLN A 1 447 ? 19.104 -9.162 -14.343 1.00 97.31 447 GLN A CA 1
ATOM 3569 C C . GLN A 1 447 ? 18.470 -9.506 -12.992 1.00 97.31 447 GLN A C 1
ATOM 3571 O O . GLN A 1 447 ? 19.139 -10.031 -12.105 1.00 97.31 447 GLN A O 1
ATOM 3576 N N . VAL A 1 448 ? 17.180 -9.202 -12.851 1.00 97.25 448 VAL A N 1
ATOM 3577 C CA . VAL A 1 448 ? 16.395 -9.519 -11.652 1.00 97.25 448 VAL A CA 1
ATOM 3578 C C . VAL A 1 448 ? 15.292 -10.530 -11.915 1.00 97.25 448 VAL A C 1
ATOM 3580 O O . VAL A 1 448 ? 14.909 -11.247 -11.000 1.00 97.25 448 VAL A O 1
ATOM 3583 N N . ALA A 1 449 ? 14.793 -10.623 -13.144 1.00 96.88 449 ALA A N 1
ATOM 3584 C CA . ALA A 1 449 ? 13.734 -11.554 -13.504 1.00 96.88 449 ALA A CA 1
ATOM 3585 C C . ALA A 1 449 ? 13.845 -11.979 -14.970 1.00 96.88 449 ALA A C 1
ATOM 3587 O O . ALA A 1 449 ? 14.410 -11.256 -15.800 1.00 96.88 449 ALA A O 1
ATOM 3588 N N . ASP A 1 450 ? 13.281 -13.140 -15.279 1.00 93.56 450 ASP A N 1
ATOM 3589 C CA . ASP A 1 450 ? 13.119 -13.600 -16.656 1.00 93.56 450 ASP A CA 1
ATOM 3590 C C . ASP A 1 450 ? 11.895 -12.945 -17.303 1.00 93.56 450 ASP A C 1
ATOM 3592 O O . ASP A 1 450 ? 10.904 -12.625 -16.638 1.00 93.56 450 ASP A O 1
ATOM 3596 N N . LEU A 1 451 ? 11.972 -12.732 -18.616 1.00 93.94 451 LEU A N 1
ATOM 3597 C CA . LEU A 1 451 ? 10.897 -12.164 -19.420 1.00 93.94 451 LEU A CA 1
ATOM 3598 C C . LEU A 1 451 ? 10.672 -13.022 -20.668 1.00 93.94 451 LEU A C 1
ATOM 3600 O O . LEU A 1 451 ? 11.589 -13.662 -21.184 1.00 93.94 451 LEU A O 1
ATOM 3604 N N . GLU A 1 452 ? 9.440 -13.020 -21.172 1.00 91.88 452 GLU A N 1
ATOM 3605 C CA . GLU A 1 452 ? 9.098 -13.730 -22.400 1.00 91.88 452 GLU A CA 1
ATOM 3606 C C . GLU A 1 452 ? 9.973 -13.294 -23.582 1.00 91.88 452 GLU A C 1
ATOM 3608 O O . GLU A 1 452 ? 10.348 -12.125 -23.735 1.00 91.88 452 GLU A O 1
ATOM 3613 N N . SER A 1 453 ? 10.286 -14.264 -24.440 1.00 93.06 453 SER A N 1
ATOM 3614 C CA . SER A 1 453 ? 11.076 -14.015 -25.641 1.00 93.06 453 SER A CA 1
ATOM 3615 C C . SER A 1 453 ? 10.284 -13.200 -26.659 1.00 93.06 453 SER A C 1
ATOM 3617 O O . SER A 1 453 ? 9.097 -13.439 -26.878 1.00 93.06 453 SER A O 1
ATOM 3619 N N . ARG A 1 454 ? 10.959 -12.285 -27.357 1.00 90.75 454 ARG A N 1
ATOM 3620 C CA . ARG A 1 454 ? 10.382 -11.489 -28.448 1.00 90.75 454 ARG A CA 1
ATOM 3621 C C . ARG A 1 454 ? 11.133 -11.796 -29.730 1.00 90.75 454 ARG A C 1
ATOM 3623 O O . ARG A 1 454 ? 12.346 -11.644 -29.773 1.00 90.75 454 ARG A O 1
ATOM 3630 N N . ASN A 1 455 ? 10.430 -12.223 -30.780 1.00 88.88 455 ASN A N 1
ATOM 3631 C CA . ASN A 1 455 ? 11.048 -12.619 -32.055 1.00 88.88 455 ASN A CA 1
ATOM 3632 C C . ASN A 1 455 ? 12.183 -13.651 -31.881 1.00 88.88 455 ASN A C 1
ATOM 3634 O O . ASN A 1 455 ? 13.216 -13.555 -32.536 1.00 88.88 455 ASN A O 1
ATOM 3638 N N . ASN A 1 456 ? 11.992 -14.624 -30.981 1.00 91.69 456 ASN A N 1
ATO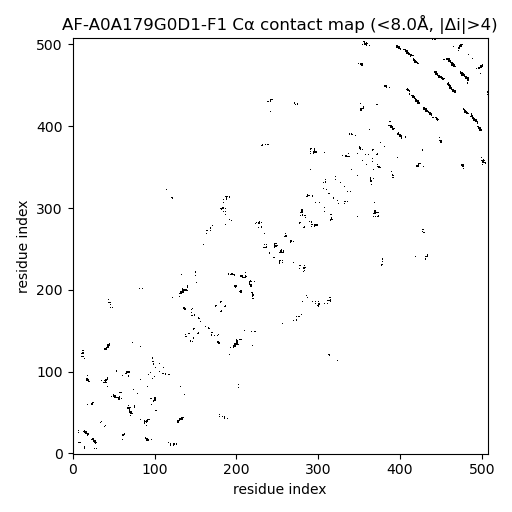M 3639 C CA . ASN A 1 456 ? 12.990 -15.626 -30.570 1.00 91.69 456 ASN A CA 1
ATOM 3640 C C . ASN A 1 456 ? 14.234 -15.071 -29.848 1.00 91.69 456 ASN A C 1
ATOM 3642 O O . ASN A 1 456 ? 15.178 -15.821 -29.618 1.00 91.69 456 ASN A O 1
ATOM 3646 N N . ILE A 1 457 ? 14.236 -13.794 -29.461 1.00 93.81 457 ILE A N 1
ATOM 3647 C CA . ILE A 1 457 ? 15.283 -13.191 -28.633 1.00 93.81 457 ILE A CA 1
ATOM 3648 C C . ILE A 1 457 ? 14.859 -13.301 -27.161 1.00 93.81 457 ILE A C 1
ATOM 3650 O O . ILE A 1 457 ? 13.766 -12.824 -26.827 1.00 93.81 457 ILE A O 1
ATOM 3654 N N . PRO A 1 458 ? 15.679 -13.900 -26.278 1.00 94.69 458 PRO A N 1
ATOM 3655 C CA . PRO A 1 458 ? 15.378 -14.002 -24.853 1.00 94.69 458 PRO A CA 1
ATOM 3656 C C . PRO A 1 458 ? 15.153 -12.635 -24.203 1.00 94.69 458 PRO A C 1
ATOM 3658 O O . PRO A 1 458 ? 15.898 -11.685 -24.448 1.00 94.69 458 PRO A O 1
ATOM 3661 N N . GLY A 1 459 ? 14.121 -12.541 -23.365 1.00 95.69 459 GLY A N 1
ATOM 3662 C CA . GLY A 1 459 ? 13.832 -11.356 -22.571 1.00 95.69 459 GLY A CA 1
ATOM 3663 C C . GLY A 1 459 ? 14.474 -11.445 -21.187 1.00 95.69 459 GLY A C 1
ATOM 3664 O O . GLY A 1 459 ? 14.416 -12.477 -20.523 1.00 95.69 459 GLY A O 1
ATOM 3665 N N . LYS A 1 460 ? 15.038 -10.336 -20.720 1.00 96.50 460 LYS A N 1
ATOM 3666 C CA . LYS A 1 460 ? 15.564 -10.156 -19.366 1.00 96.50 460 LYS A CA 1
ATOM 3667 C C . LYS A 1 460 ? 14.955 -8.891 -18.776 1.00 96.50 460 LYS A C 1
ATOM 3669 O O . LYS A 1 460 ? 14.950 -7.839 -19.414 1.00 96.50 460 LYS A O 1
ATOM 3674 N N . ARG A 1 461 ? 14.470 -8.969 -17.542 1.00 97.50 461 ARG A N 1
ATOM 3675 C CA . ARG A 1 461 ? 14.069 -7.798 -16.763 1.00 97.50 461 ARG A CA 1
ATOM 3676 C C . ARG A 1 461 ? 15.199 -7.424 -15.824 1.00 97.50 461 ARG A C 1
ATOM 3678 O O . ARG A 1 461 ? 15.654 -8.246 -15.028 1.00 97.50 461 ARG A O 1
ATOM 3685 N N . CYS A 1 462 ? 15.637 -6.178 -15.913 1.00 98.00 462 CYS A N 1
ATOM 3686 C CA . CYS A 1 462 ? 16.865 -5.714 -15.295 1.00 98.00 462 CYS A CA 1
ATOM 3687 C C . CYS A 1 462 ? 16.651 -4.452 -14.464 1.00 98.00 462 CYS A C 1
ATOM 3689 O O . CYS A 1 462 ? 15.787 -3.626 -14.754 1.00 98.00 462 CYS A O 1
ATOM 3691 N N . ILE A 1 463 ? 17.515 -4.263 -13.473 1.00 98.06 463 ILE A N 1
ATOM 3692 C CA . ILE A 1 463 ? 17.759 -2.961 -12.861 1.00 98.06 463 ILE A CA 1
ATOM 3693 C C . ILE A 1 463 ? 18.856 -2.269 -13.663 1.00 98.06 463 ILE A C 1
ATOM 3695 O O . ILE A 1 463 ? 19.959 -2.804 -13.812 1.00 98.06 463 ILE A O 1
ATOM 3699 N N . LEU A 1 464 ? 18.549 -1.082 -14.185 1.00 97.88 464 LEU A N 1
ATOM 3700 C CA . LEU A 1 464 ? 19.529 -0.222 -14.833 1.00 97.88 464 LEU A CA 1
ATOM 3701 C C . LEU A 1 464 ? 20.387 0.465 -13.767 1.00 97.88 464 LEU A C 1
ATOM 3703 O O . LEU A 1 464 ? 19.870 1.105 -12.852 1.00 97.88 464 LEU A O 1
ATOM 3707 N N . ILE A 1 465 ? 21.702 0.367 -13.918 1.00 97.81 465 ILE A N 1
ATOM 3708 C CA . ILE A 1 465 ? 22.697 1.065 -13.111 1.00 97.81 465 ILE A CA 1
ATOM 3709 C C . ILE A 1 465 ? 23.460 2.014 -14.034 1.00 97.81 465 ILE A C 1
ATOM 3711 O O . ILE A 1 465 ? 24.059 1.572 -15.017 1.00 97.81 465 ILE A O 1
ATOM 3715 N N . THR A 1 466 ? 23.449 3.312 -13.729 1.00 96.12 466 THR A N 1
ATOM 3716 C CA . THR A 1 466 ? 24.163 4.325 -14.519 1.00 96.12 466 THR A CA 1
ATOM 3717 C C . THR A 1 466 ? 25.406 4.854 -13.803 1.00 96.12 466 THR A C 1
ATOM 3719 O O . THR A 1 466 ? 25.475 4.886 -12.573 1.00 96.12 466 THR A O 1
ATOM 3722 N N . ASP A 1 467 ? 26.409 5.256 -14.587 1.00 94.81 467 ASP A N 1
ATOM 3723 C CA . ASP A 1 467 ? 27.665 5.880 -14.140 1.00 94.81 467 ASP A CA 1
ATOM 3724 C C . ASP A 1 467 ? 28.437 5.083 -13.074 1.00 94.81 467 ASP A C 1
ATOM 3726 O O . ASP A 1 467 ? 29.101 5.667 -12.208 1.00 94.81 467 ASP A O 1
ATOM 3730 N N . LEU A 1 468 ? 28.380 3.747 -13.160 1.00 95.19 468 LEU A N 1
ATOM 3731 C CA . LEU A 1 468 ? 29.055 2.834 -12.239 1.00 95.19 468 LEU A CA 1
ATOM 3732 C C . LEU A 1 468 ? 30.578 3.042 -12.269 1.00 95.19 468 LEU A C 1
ATOM 3734 O O . LEU A 1 468 ? 31.253 2.693 -13.236 1.00 95.19 468 LEU A O 1
ATOM 3738 N N . ARG A 1 469 ? 31.133 3.604 -11.192 1.00 93.19 469 ARG A N 1
ATOM 3739 C CA . ARG A 1 469 ? 32.570 3.855 -11.007 1.00 93.19 469 ARG A CA 1
ATOM 3740 C C . ARG A 1 469 ? 32.977 3.496 -9.589 1.00 93.19 469 ARG A C 1
ATOM 3742 O O . ARG A 1 469 ? 32.308 3.889 -8.639 1.00 93.19 469 ARG A O 1
ATOM 3749 N N . ASN A 1 470 ? 34.089 2.777 -9.431 1.00 91.50 470 ASN A N 1
ATOM 3750 C CA . ASN A 1 470 ? 34.587 2.345 -8.118 1.00 91.50 470 ASN A CA 1
ATOM 3751 C C . ASN A 1 470 ? 33.495 1.669 -7.264 1.00 91.50 470 ASN A C 1
ATOM 3753 O O . ASN A 1 470 ? 33.332 2.008 -6.093 1.00 91.50 470 ASN A O 1
ATOM 3757 N N . LYS A 1 471 ? 32.711 0.763 -7.874 1.00 94.31 471 LYS A N 1
ATOM 3758 C CA . LYS A 1 471 ? 31.575 0.064 -7.242 1.00 94.31 471 LYS A CA 1
ATOM 3759 C C . LYS A 1 471 ? 30.444 0.988 -6.744 1.00 94.31 471 LYS A C 1
ATOM 3761 O O . LYS A 1 471 ? 29.641 0.575 -5.916 1.00 94.31 471 LYS A O 1
ATOM 3766 N N . LYS A 1 472 ? 30.348 2.230 -7.231 1.00 95.69 472 LYS A N 1
ATOM 3767 C CA . LYS A 1 472 ? 29.264 3.178 -6.916 1.00 95.69 472 LYS A CA 1
ATOM 3768 C C . LYS A 1 472 ? 28.545 3.606 -8.189 1.00 95.69 472 LYS A C 1
ATOM 3770 O O . LYS A 1 472 ? 29.209 4.029 -9.131 1.00 95.69 472 LYS A O 1
ATOM 3775 N N . GLY A 1 473 ? 27.220 3.520 -8.214 1.00 95.81 473 GLY A N 1
ATOM 3776 C CA . GLY A 1 473 ? 26.403 3.910 -9.365 1.00 95.81 473 GLY A CA 1
ATOM 3777 C C . GLY A 1 473 ? 25.053 4.494 -8.959 1.00 95.81 473 GLY A C 1
ATOM 3778 O O . GLY A 1 473 ? 24.724 4.583 -7.773 1.00 95.81 473 GLY A O 1
ATOM 3779 N N . PHE A 1 474 ? 24.267 4.888 -9.956 1.00 96.00 474 PHE A N 1
ATOM 3780 C CA . PHE A 1 474 ? 22.918 5.406 -9.757 1.00 96.00 474 PHE A CA 1
ATOM 3781 C C . PHE A 1 474 ? 21.864 4.416 -10.228 1.00 96.00 474 PHE A C 1
ATOM 3783 O O . PHE A 1 474 ? 22.045 3.717 -11.222 1.00 96.00 474 PHE A O 1
ATOM 3790 N N . PHE A 1 475 ? 20.746 4.380 -9.515 1.00 96.62 475 PHE A N 1
ATOM 3791 C CA . PHE A 1 475 ? 19.583 3.600 -9.899 1.00 96.62 475 PHE A CA 1
ATOM 3792 C C . PHE A 1 475 ? 18.841 4.274 -11.058 1.00 96.62 475 PHE A C 1
ATOM 3794 O O . PHE A 1 475 ? 18.323 5.382 -10.917 1.00 96.62 475 PHE A O 1
ATOM 3801 N N . GLY A 1 476 ? 18.781 3.586 -12.195 1.00 95.94 476 GLY A N 1
ATOM 3802 C CA . GLY A 1 476 ? 18.122 4.038 -13.418 1.00 95.94 476 GLY A CA 1
ATOM 3803 C C . GLY A 1 476 ? 16.699 3.511 -13.606 1.00 95.94 476 GLY A C 1
ATOM 3804 O O . GLY A 1 476 ? 16.096 3.802 -14.634 1.00 95.94 476 GLY A O 1
ATOM 3805 N N . GLY A 1 477 ? 16.154 2.756 -12.647 1.00 96.44 477 GLY A N 1
ATOM 3806 C CA . GLY A 1 477 ? 14.840 2.119 -12.770 1.00 96.44 477 GLY A CA 1
ATOM 3807 C C . GLY A 1 477 ? 14.885 0.694 -13.306 1.00 96.44 477 GLY A C 1
ATOM 3808 O O . GLY A 1 477 ? 15.930 0.180 -13.715 1.00 96.44 477 GLY A O 1
ATOM 3809 N N . LEU A 1 478 ? 13.715 0.061 -13.304 1.00 97.44 478 LEU A N 1
ATOM 3810 C CA . LEU A 1 478 ? 13.491 -1.206 -13.985 1.00 97.44 478 LEU A CA 1
ATOM 3811 C C . LEU A 1 478 ? 13.443 -1.001 -15.510 1.00 97.44 478 LEU A C 1
ATOM 3813 O O . LEU A 1 478 ? 12.838 -0.045 -16.005 1.00 97.44 478 LEU A O 1
ATOM 3817 N N . VAL A 1 479 ? 14.049 -1.919 -16.255 1.00 97.38 479 VAL A N 1
ATOM 3818 C CA . VAL A 1 479 ? 14.062 -1.948 -17.721 1.00 97.38 479 VAL A CA 1
ATOM 3819 C C . VAL A 1 479 ? 13.891 -3.384 -18.201 1.00 97.38 479 VAL A C 1
ATOM 3821 O O . VAL A 1 479 ? 14.492 -4.303 -17.651 1.00 97.38 479 VAL A O 1
ATOM 3824 N N . ASP A 1 480 ? 13.082 -3.579 -19.234 1.00 97.75 480 ASP A N 1
ATOM 3825 C CA . ASP A 1 480 ? 12.972 -4.862 -19.927 1.00 97.75 480 ASP A CA 1
ATOM 3826 C C . ASP A 1 480 ? 13.877 -4.820 -21.167 1.00 97.75 480 ASP A C 1
ATOM 3828 O O . ASP A 1 480 ? 13.864 -3.828 -21.898 1.00 97.75 480 ASP A O 1
ATOM 3832 N N . ILE A 1 481 ? 14.678 -5.862 -21.390 1.00 97.38 481 ILE A N 1
ATOM 3833 C CA . ILE A 1 481 ? 15.685 -5.955 -22.457 1.00 97.38 481 ILE A CA 1
ATOM 3834 C C . ILE A 1 481 ? 15.517 -7.277 -23.194 1.00 97.38 481 ILE A C 1
ATOM 3836 O O . ILE A 1 481 ? 15.436 -8.325 -22.564 1.00 97.38 481 ILE A O 1
ATOM 3840 N N . TRP A 1 482 ? 15.541 -7.242 -24.523 1.00 97.12 482 TRP A N 1
ATOM 3841 C CA . TRP A 1 482 ? 15.625 -8.437 -25.360 1.00 97.12 482 TRP A CA 1
ATOM 3842 C C . TRP A 1 482 ? 16.970 -8.455 -26.070 1.00 97.12 482 TRP A C 1
ATOM 3844 O O . TRP A 1 482 ? 17.181 -7.701 -27.020 1.00 97.12 482 TRP A O 1
ATOM 3854 N N . ALA A 1 483 ? 17.869 -9.299 -25.573 1.00 95.38 483 ALA A N 1
ATOM 3855 C CA . ALA A 1 483 ? 19.250 -9.419 -26.023 1.00 95.38 483 ALA A CA 1
ATOM 3856 C C . ALA A 1 483 ? 19.688 -10.885 -25.939 1.00 95.38 483 ALA A C 1
ATOM 3858 O O . ALA A 1 483 ? 19.309 -11.585 -24.995 1.00 95.38 483 ALA A O 1
ATOM 3859 N N . ASP A 1 484 ? 20.484 -11.345 -26.903 1.00 92.81 484 ASP A N 1
ATOM 3860 C CA . ASP A 1 484 ? 21.111 -12.661 -26.818 1.00 92.81 484 ASP A CA 1
ATOM 3861 C C . ASP A 1 484 ? 22.464 -12.592 -26.086 1.00 92.81 484 ASP A C 1
ATOM 3863 O O . ASP A 1 484 ? 22.960 -11.519 -25.731 1.00 92.81 484 ASP A O 1
ATOM 3867 N N . GLU A 1 485 ? 23.059 -13.754 -25.816 1.00 91.69 485 GLU A N 1
ATOM 3868 C CA . GLU A 1 485 ? 24.332 -13.850 -25.088 1.00 91.69 485 GLU A CA 1
ATOM 3869 C C . GLU A 1 485 ? 25.522 -13.266 -25.878 1.00 91.69 485 GLU A C 1
ATOM 3871 O O . GLU A 1 485 ? 26.559 -12.964 -25.293 1.00 91.69 485 GLU A O 1
ATOM 3876 N N . THR A 1 486 ? 25.394 -13.077 -27.196 1.00 93.69 486 THR A N 1
ATOM 3877 C CA . THR A 1 486 ? 26.418 -12.428 -28.031 1.00 93.69 486 THR A CA 1
ATOM 3878 C C . THR A 1 486 ? 26.306 -10.901 -27.991 1.00 93.69 486 THR A C 1
ATOM 3880 O O . THR A 1 486 ? 27.320 -10.199 -28.069 1.00 93.69 486 THR A O 1
ATOM 3883 N N . SER A 1 487 ? 25.096 -10.385 -27.751 1.00 94.25 487 SER A N 1
ATOM 3884 C CA . SER A 1 487 ? 24.807 -8.958 -27.603 1.00 94.25 487 SER A CA 1
ATOM 3885 C C . SER A 1 487 ? 25.307 -8.352 -26.289 1.00 94.25 487 SER A C 1
ATOM 3887 O O . SER A 1 487 ? 25.260 -7.127 -26.134 1.00 94.25 487 SER A O 1
ATOM 3889 N N . ILE A 1 488 ? 25.759 -9.163 -25.326 1.00 96.25 488 ILE A N 1
ATOM 3890 C CA . ILE A 1 488 ? 26.108 -8.706 -23.975 1.00 96.25 488 ILE A CA 1
ATOM 3891 C C . ILE A 1 488 ? 27.535 -9.074 -23.566 1.00 96.25 488 ILE A C 1
ATOM 3893 O O . ILE A 1 488 ? 28.123 -10.050 -24.021 1.00 96.25 488 ILE A O 1
ATOM 3897 N N . SER A 1 489 ? 28.120 -8.263 -22.691 1.00 96.25 489 SER A N 1
ATOM 3898 C CA . SER A 1 489 ? 29.371 -8.570 -21.996 1.00 96.25 489 SER A CA 1
ATOM 3899 C C . SER A 1 489 ? 29.142 -8.525 -20.493 1.00 96.25 489 SER A C 1
ATOM 3901 O O . SER A 1 489 ? 28.584 -7.561 -19.975 1.00 96.25 489 SER A O 1
ATOM 3903 N N . THR A 1 490 ? 29.572 -9.569 -19.788 1.00 96.44 490 THR A N 1
ATOM 3904 C CA . THR A 1 490 ? 29.321 -9.725 -18.351 1.00 96.44 490 THR A CA 1
ATOM 3905 C C . THR A 1 490 ? 30.569 -9.406 -17.538 1.00 96.44 490 THR A C 1
ATOM 3907 O O . THR A 1 490 ? 31.671 -9.854 -17.847 1.00 96.44 490 THR A O 1
ATOM 3910 N N . GLU A 1 491 ? 30.374 -8.653 -16.465 1.00 95.25 491 GLU A N 1
ATOM 3911 C CA . GLU A 1 491 ? 31.356 -8.333 -15.439 1.00 95.25 491 GLU A CA 1
ATOM 3912 C C . GLU A 1 491 ? 30.804 -8.785 -14.084 1.00 95.25 491 GLU A C 1
ATOM 3914 O O . GLU A 1 491 ? 29.592 -8.795 -13.871 1.00 95.25 491 GLU A O 1
ATOM 3919 N N . THR A 1 492 ? 31.672 -9.181 -13.160 1.00 95.62 492 THR A N 1
ATOM 3920 C CA . THR A 1 492 ? 31.245 -9.671 -11.847 1.00 95.62 492 THR A CA 1
ATOM 3921 C C . THR A 1 492 ? 31.619 -8.706 -10.735 1.00 95.62 492 THR A C 1
ATOM 3923 O O . THR A 1 492 ? 32.738 -8.195 -10.708 1.00 95.62 492 THR A O 1
ATOM 3926 N N . PHE A 1 493 ? 30.714 -8.517 -9.780 1.00 95.38 493 PHE A N 1
ATOM 3927 C CA . PHE A 1 493 ? 30.894 -7.621 -8.643 1.00 95.38 493 PHE A CA 1
ATOM 3928 C C . PHE A 1 493 ? 30.631 -8.352 -7.329 1.00 95.38 493 PHE A C 1
ATOM 3930 O O . PHE A 1 493 ? 29.703 -9.146 -7.230 1.00 95.38 493 PHE A O 1
ATOM 3937 N N . ASP A 1 494 ? 31.414 -8.052 -6.295 1.00 94.19 494 ASP A N 1
ATOM 3938 C CA . ASP A 1 494 ? 31.109 -8.519 -4.930 1.00 94.19 494 ASP A CA 1
ATOM 3939 C C . ASP A 1 494 ? 30.090 -7.606 -4.245 1.00 94.19 494 ASP A C 1
ATOM 3941 O O . ASP A 1 494 ? 29.298 -8.042 -3.411 1.00 94.19 494 ASP A O 1
ATOM 3945 N N . GLU A 1 495 ? 30.152 -6.317 -4.590 1.00 95.31 495 GLU A N 1
ATOM 3946 C CA . GLU A 1 495 ? 29.339 -5.261 -4.010 1.00 95.31 495 GLU A CA 1
ATOM 3947 C C . GLU A 1 495 ? 29.178 -4.095 -4.997 1.00 95.31 495 GLU A C 1
ATOM 3949 O O . GLU A 1 495 ? 30.132 -3.732 -5.695 1.00 95.31 495 GLU A O 1
ATOM 3954 N N . ILE A 1 496 ? 27.990 -3.486 -5.021 1.00 97.06 496 ILE A N 1
ATOM 3955 C CA . ILE A 1 496 ? 27.704 -2.203 -5.670 1.00 97.06 496 ILE A CA 1
ATOM 3956 C C . ILE A 1 496 ? 26.885 -1.329 -4.717 1.00 97.06 496 ILE A C 1
ATOM 3958 O O . ILE A 1 496 ? 25.814 -1.727 -4.271 1.00 97.06 496 ILE A O 1
ATOM 3962 N N . ALA A 1 497 ? 27.333 -0.103 -4.465 1.00 96.62 497 ALA A N 1
ATOM 3963 C CA . ALA A 1 497 ? 26.540 0.917 -3.787 1.00 96.62 497 ALA A CA 1
ATOM 3964 C C . ALA A 1 497 ? 25.678 1.698 -4.793 1.00 96.62 497 ALA A C 1
ATOM 3966 O O . ALA A 1 497 ? 26.187 2.204 -5.798 1.00 96.62 497 ALA A O 1
ATOM 3967 N N . LEU A 1 498 ? 24.386 1.838 -4.496 1.00 95.69 498 LEU A N 1
ATOM 3968 C CA . LEU A 1 498 ? 23.405 2.523 -5.333 1.00 95.69 498 LEU A CA 1
ATOM 3969 C C . LEU A 1 498 ? 22.869 3.797 -4.683 1.00 95.69 498 LEU A C 1
ATOM 3971 O O . LEU A 1 498 ? 22.409 3.808 -3.542 1.00 95.69 498 LEU A O 1
ATOM 3975 N N . SER A 1 499 ? 22.859 4.880 -5.454 1.00 94.62 499 SER A N 1
ATOM 3976 C CA . SER A 1 499 ? 22.248 6.163 -5.088 1.00 94.62 499 SER A CA 1
ATOM 3977 C C . SER A 1 499 ? 21.122 6.545 -6.047 1.00 94.62 499 SER A C 1
ATOM 3979 O O . SER A 1 499 ? 21.016 6.004 -7.148 1.00 94.62 499 SER A O 1
ATOM 3981 N N . LEU A 1 500 ? 20.277 7.489 -5.638 1.00 92.31 500 LEU A N 1
ATOM 3982 C CA . LEU A 1 500 ? 19.299 8.106 -6.533 1.00 92.31 500 LEU A CA 1
ATOM 3983 C C . LEU A 1 500 ? 19.992 9.166 -7.409 1.00 92.31 500 LEU A C 1
ATOM 3985 O O . LEU A 1 500 ? 20.889 9.858 -6.924 1.00 92.31 500 LEU A O 1
ATOM 3989 N N . PRO A 1 501 ? 19.614 9.311 -8.688 1.00 87.69 501 PRO A N 1
ATOM 3990 C CA . PRO A 1 501 ? 20.242 10.273 -9.586 1.00 87.69 501 PRO A CA 1
ATOM 3991 C C . PRO A 1 501 ? 19.770 11.707 -9.303 1.00 87.69 501 PRO A C 1
ATOM 3993 O O . PRO A 1 501 ? 18.576 11.995 -9.321 1.00 87.69 501 PRO A O 1
ATOM 3996 N N . GLU A 1 502 ? 20.709 12.638 -9.102 1.00 77.56 502 GLU A N 1
ATOM 3997 C CA . GLU A 1 502 ? 20.422 14.071 -8.879 1.00 77.56 502 GLU A CA 1
ATOM 3998 C C . GLU A 1 502 ? 20.037 14.842 -10.155 1.00 77.56 502 GLU A C 1
ATOM 4000 O O . GLU A 1 502 ? 19.522 15.963 -10.090 1.00 77.56 502 GLU A O 1
ATOM 4005 N N . LYS A 1 503 ? 20.302 14.269 -11.333 1.00 65.62 503 LYS A N 1
ATOM 4006 C CA . LYS A 1 503 ? 19.989 14.847 -12.645 1.00 65.62 503 LYS A CA 1
ATOM 4007 C C . LYS A 1 503 ? 19.407 13.764 -13.547 1.00 65.62 503 LYS A C 1
ATOM 4009 O O . LYS A 1 503 ? 19.844 12.620 -13.488 1.00 65.62 503 LYS A O 1
ATOM 4014 N N . ALA A 1 504 ? 18.459 14.136 -14.411 1.00 53.28 504 ALA A N 1
ATOM 4015 C CA . ALA A 1 504 ? 18.059 13.272 -15.519 1.00 53.28 504 ALA A CA 1
ATOM 4016 C C . ALA A 1 504 ? 19.234 13.189 -16.493 1.00 53.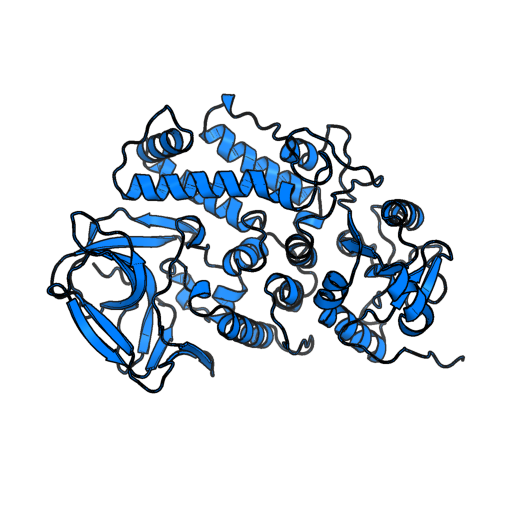28 504 ALA A C 1
ATOM 4018 O O . ALA A 1 504 ? 19.404 14.071 -17.335 1.00 53.28 504 ALA A O 1
ATOM 4019 N N . GLU A 1 505 ? 20.044 12.144 -16.394 1.00 52.06 505 GLU A N 1
ATOM 4020 C CA . GLU A 1 505 ? 20.840 11.740 -17.541 1.00 52.06 505 GLU A CA 1
ATOM 4021 C C . GLU A 1 505 ? 19.919 10.935 -18.456 1.00 52.06 505 GLU A C 1
ATOM 4023 O O . GLU A 1 505 ? 19.571 9.790 -18.174 1.00 52.06 505 GLU A O 1
ATOM 4028 N N . ARG A 1 506 ? 19.475 11.553 -19.558 1.00 45.59 506 ARG A N 1
ATOM 4029 C CA . ARG A 1 506 ? 18.970 10.776 -20.690 1.00 45.59 506 ARG A CA 1
ATOM 4030 C C . ARG A 1 506 ? 20.172 10.013 -21.228 1.00 45.59 506 ARG A C 1
ATOM 4032 O O . ARG A 1 506 ? 20.988 10.589 -21.939 1.00 45.59 506 ARG A O 1
ATOM 4039 N N . VAL A 1 507 ? 20.321 8.755 -20.827 1.00 46.06 507 VAL A N 1
ATOM 4040 C CA . VAL A 1 507 ? 21.223 7.836 -21.519 1.00 46.06 507 VAL A CA 1
ATOM 4041 C C . VAL A 1 507 ? 20.555 7.578 -22.872 1.00 46.06 507 VAL A C 1
ATOM 4043 O O . VAL A 1 507 ? 19.503 6.937 -22.926 1.00 46.06 507 VAL A O 1
ATOM 4046 N N . ILE A 1 508 ? 21.075 8.268 -23.894 1.00 39.94 508 ILE A N 1
ATOM 4047 C CA . ILE A 1 508 ? 20.598 8.285 -25.287 1.00 39.94 508 ILE A CA 1
ATOM 4048 C C . ILE A 1 508 ? 20.833 6.922 -25.922 1.00 39.94 508 ILE A C 1
ATOM 4050 O O . ILE A 1 508 ? 21.959 6.404 -25.746 1.00 39.94 508 ILE A O 1
#

Sequence (508 aa):
MAIFNVPEPNNLHPRWLLNLDKWSLSSYRDVEDEVKKQGYGIVSYTWGRVAVPGKAAPNPPKGLQWDVPLVKSFTLEEAKAVMKTMGKTYVWWDWMCVPQGDKSKMSPELRRIQAEELQKQMNIYKGAQKSIVWVHDTKWDGRSDLESFLKGRLHPEKGLPAYLNEIVKVLKACQEHEPWLTSGWTLQEGVLLSETLLLDHEGKTLRDDRFIHHDGQACVIDLTSTVTRLAIGIATAFIRHSDGDPGDDQTEIGRLVKFILNEDKNYPFTAGILATILKTGLVAYTKHSPLYILAGKQSRKFTVPADQCWALLGALELEAVDVSYDLELKLIKERFFKALLERYQWTLFLIPAPPPQLGKQSWSEVIVDGYFLPLGIFFDVNFVDNLPLLSWSSNVLAIGSSTTAPFPVFSLNESVYARRYEQQQTGEVFVVGVSVAVPSPKAKYLQVADLESRNNIPGKRCILITDLRNKKGFFGGLVDIWADETSISTETFDEIALSLPEKAERVI

Mean predicted aligned error: 5.28 Å

Foldseek 3Di:
DPPDDQDDFDLQAFQWWQQLVQLAIDGCVVCVVVCVVQNEEEEAAPQVVFFDAPDAAPPHGPPDPAGQTDGDLDHPVLVSQLRCVQVGRIYDYCSRRQHDHDPVPDDPVSVVRNLSNLLSVLSHLVRGPAYAYEQQLDDPPPPDLLNCVLVVVADCVVDDLSRLVRNLVSLVSNVVRGVLLAALLSLLVLLSFVQHFYAYNNNDWDADPPDPHDNRTDGSVSLQPVLQVVLLLLLQLLVCLLAVNCADPPDPSSSSVVQCPVDVVSVVSSLLSSLSSLCSSSHPSYQQQLLSSLSVLNSYDDPQLLSLQSSCCSSPVQPPQDDDSPDDSVVSLLSSVQSSCVPNPCQLQQFFFDDQVCQVDAPSVCSSNSLTHHNCSNHDFDWDPQFFGWGDDPSWIKGAGPPLFWAKKKWFPAWWWKWGWHADPSGGIRTNHTDTDGTDPQWIWDFTGWDDADPNFTKTWTFIWGNQDPLETETRGIMITRHDPVRMDMDTDRMHIYGHHNDPDPND

InterPro domains:
  IPR010730 Heterokaryon incompatibility [PF06985] (40-189)

Solvent-accessible surface area (backbone atoms only — not comparable to full-atom values): 27410 Å² total; per-residue (Å²): 129,85,81,81,80,74,75,78,90,55,77,63,50,57,67,31,27,36,30,64,83,80,40,26,57,38,52,33,80,84,43,42,71,58,36,73,75,70,38,32,25,36,62,47,64,53,63,84,82,38,48,42,87,98,38,64,44,78,88,67,54,46,79,66,93,52,55,42,64,19,48,77,83,60,50,70,66,58,51,50,56,38,57,51,74,70,74,44,60,31,30,41,37,62,76,81,50,32,72,50,65,62,72,91,76,50,52,74,67,51,53,51,52,30,52,55,53,58,74,28,42,51,38,37,59,71,64,36,74,41,61,40,32,43,44,57,75,39,54,89,78,86,79,32,54,55,52,38,57,69,64,61,71,68,63,60,90,69,36,68,73,51,30,57,52,48,53,55,51,45,53,49,49,28,38,73,59,28,60,52,62,24,32,36,54,42,56,17,47,44,34,75,37,28,85,24,42,38,20,25,55,86,48,46,70,45,74,44,92,82,31,85,48,79,91,21,30,39,27,43,46,56,71,20,51,65,53,28,53,49,44,38,42,53,28,46,18,44,51,41,42,27,73,68,48,76,48,42,87,87,43,75,42,21,40,48,20,35,49,35,71,70,39,84,67,37,42,61,51,51,28,43,49,45,38,53,50,43,27,48,48,36,30,64,70,43,69,86,35,60,47,34,54,24,17,10,45,67,49,36,50,59,96,47,78,62,42,72,52,65,37,37,32,60,29,55,66,52,74,94,69,87,88,67,87,88,57,57,62,67,60,51,35,44,54,51,34,42,52,49,37,71,73,49,40,72,68,74,56,43,26,43,17,71,37,32,81,55,23,84,52,53,70,33,53,44,55,56,60,17,68,50,57,50,44,65,56,58,45,88,83,56,65,51,85,87,59,61,38,60,48,73,55,98,95,38,43,31,42,29,40,71,73,86,50,60,42,71,34,31,33,51,72,43,72,30,44,30,32,43,33,40,30,44,90,92,46,27,63,42,63,45,49,66,37,81,41,56,54,45,98,44,46,36,34,34,75,50,23,67,41,76,61,56,96,88,28,47,23,36,27,22,42,33,31,34,62,67,50,94,52,34,27,23,51,51,18,35,34,39,37,36,52,51,81,82,36,42,46,78,45,73,39,57,52,38,37,50,41,60,38,66,57,78,73,78,84,108

Secondary structure (DSSP, 8-state):
-----PPPP-SSS-SEEEETTTTEEEEGGGGHHHHHHH--EEEE--HHHHEEEEEEPSSPPBT-SSPPEEESS--HHHHHHHHHTT--SEEE-HHHHS--S-TTTS-HHHHHHHHHHHHTHHHHHHH-SEEEEE-TT--TTTT-HHHHHHTT---GGG-HHHHHHHHHHHHHHHHHH-GGGGBHHHHHHHHHTTTPBEE-TTSPBPB-TT--STTTB-BTTHHHHHHHHHHHHHHHHHHHHHTT----SSSHHHHHHHHHHH-TTHHHHHHHHHHHHHHTT-S---TT-HHHHHHHGGG-B-SSTTHHHHTTTTTTT--S----SSS-HHHHHHHHHHHHHHHHGGGGG--PBPPGGGGGS-HHHHHHTT-SPPGGGT----BPTTPPEEEEETTEEEEE-SSSS-EEEEEESS-EEEEEEEE-TTSPEEEEEEEEEPP-TTEEEEEEEEEEEETTEEEEEEEEEEEEETTEEEEEEEEEEE--SSSEEEEEESEEEEE--SS-----